Protein AF-A0A0R3UMV5-F1 (afdb_monomer_lite)

pLDDT: mean 70.83, std 21.31, range [20.39, 96.12]

Secondary structure (DSSP, 8-state):
-----PPPPHHHHHHHHHHS---HHHHHHHHHTT-S----TT-----HHHHHHHHHHHHHHHHHHHHHHHHT-S-HHHHHHHHHHHHTT-GGG--HHHHHHHHHHHHHHHHHGGGS-HHHHHHHHHHHHHHT--S---TTGGG-SS-----PPPSS--TTTGGG-HHHHHHHHHHHHHHHHHTTT-HHHHHHHHHHHHHHHTTS----S--TTS--SS-HHHHHHHHHHHHHHHH--PPPPPPP------------------------------PPPPHHHHHHHHHHHHHHHHHHHHHHHHHHHHHH-HHHHHHHHHHHS-----S--S-S--STTTTPPPHHHHHHH---HHHHHHHHHHHHHHHTT-HHHHTT----TT----S---HHHHHHHHHHHHHHHHHHHHHH---HHHHHHHHHHHHHHHHH--GGGS-TTHHHHHHHHHHHHHT---S-HHHHHHHHHHHHHHHHHHHTSTT-HHHHHHHH----GGGTTSTTSGGGSSS--SSTHHHHHHHHHHHH-HHHHHHHSSTTS--S-S-------PPPPPHHHHHHHHHHHHHHHHHHHHHHGGGHHHHHHHHHHHH-TT-GGGGGGHHHHHHHHHHHHHHHHHHHHHHHHTTSPP----------------HHHHHHHHHHHHHHHHHHHHHHHHHHHHH--

Organism: Mesocestoides corti (NCBI:txid53468)

Foldseek 3Di:
DDDDPDQDALLNCLVVLVPDPDDLVNLVVCLVVVNAHADDPPCPDDDPVSLLSSLVSLLVVLVVLLVCVVVVVDDLLSSLQSLLSNLARCLASDDLVSLLSSLVSLLVQLVVCLVHDLSNLLSSLSNLLSSLDFDDDDLVVLLDPDPPPPPDPTPHDPSQCPPNPLVSLVSSLVSLLSSLVSCQLPLSSLLSSLSSLCSSQPVDPQQDDDDDPDDHSADLVSLQSLLLSLLLLLQPDDDPPDDPPDDDDDDDDDDDDDDDDDDDDDDDDDDDDDDDPDPVVVVSVVSVVSSVSSNSSSLSSLLSQLVNDLVSLVSCVCSQVPDPDDPPDPPDPDDSSPDRDHLLVCLQPDPDPSSNLSSLVSLLSSLLSCLVVQVLAADDPPDDDDPDDDPNPVSLVVLLVVLVSLLVSLLPDDDLSSNLSSLSSNLSSLLSHPLVRHDPDSCVVNVVSLLCLLPDDDPDQVSSLSSNLSSLSSLLSNLLDADRVNVVCQFAPAPDPVVPPDPSCVVVPVFDDNTNVCVLLVVLLCLQDVVLVCVPTVPPDPPPDDPPPDDPPDDRRDVSNNLSSLSSLLSCLQHPVVSCVVVLVSLLVSLLVLLPPPDPVSVVNPVSSVSSLVSNLVSLVVVLVVLVVVVDDDPDDDDDDDDDDPPPDDPVSVVVNVVSVVSNVVSVVSVVVRVVVVVVD

Structure (mmCIF, N/CA/C/O backbone):
data_AF-A0A0R3UMV5-F1
#
_entry.id   AF-A0A0R3UMV5-F1
#
loop_
_atom_site.group_PDB
_atom_site.id
_atom_site.type_symbol
_atom_site.label_atom_id
_atom_site.label_alt_id
_atom_site.label_comp_id
_atom_site.label_asym_id
_atom_site.label_entity_id
_atom_site.label_seq_id
_atom_site.pdbx_PDB_ins_code
_atom_site.Cartn_x
_atom_site.Cartn_y
_atom_site.Cartn_z
_atom_site.occupancy
_atom_site.B_iso_or_equiv
_atom_site.auth_seq_id
_atom_site.auth_comp_id
_atom_site.auth_asym_id
_atom_site.auth_atom_id
_atom_site.pdbx_PDB_model_num
ATOM 1 N N . MET A 1 1 ? 49.977 22.200 -27.982 1.00 37.84 1 MET A N 1
ATOM 2 C CA . MET A 1 1 ? 48.704 22.944 -27.896 1.00 37.84 1 MET A CA 1
ATOM 3 C C . MET A 1 1 ? 47.866 22.293 -26.811 1.00 37.84 1 MET A C 1
ATOM 5 O O . MET A 1 1 ? 47.210 21.290 -27.061 1.00 37.84 1 MET A O 1
ATOM 9 N N . CYS A 1 2 ? 48.023 22.782 -25.583 1.00 27.34 2 CYS A N 1
ATOM 10 C CA . CYS A 1 2 ? 47.301 22.302 -24.413 1.00 27.34 2 CYS A CA 1
ATOM 11 C C . CYS A 1 2 ? 45.953 23.023 -24.283 1.00 27.34 2 CYS A C 1
ATOM 13 O O . CYS A 1 2 ? 45.863 24.213 -24.554 1.00 27.34 2 CYS A O 1
ATOM 15 N N . GLU A 1 3 ? 44.964 22.255 -23.824 1.00 36.00 3 GLU A N 1
ATOM 16 C CA . GLU A 1 3 ? 43.910 22.666 -22.891 1.00 36.00 3 GLU A CA 1
ATOM 17 C C . GLU A 1 3 ? 42.932 23.779 -23.303 1.00 36.00 3 GLU A C 1
ATOM 19 O O . GLU A 1 3 ? 43.131 24.959 -23.051 1.00 36.00 3 GLU A O 1
ATOM 24 N N . ASN A 1 4 ? 41.750 23.344 -23.753 1.00 30.48 4 ASN A N 1
ATOM 25 C CA . ASN A 1 4 ? 40.507 23.793 -23.128 1.00 30.48 4 ASN A CA 1
ATOM 26 C C . ASN A 1 4 ? 39.464 22.663 -23.170 1.00 30.48 4 ASN A C 1
ATOM 28 O O . ASN A 1 4 ? 38.947 22.296 -24.222 1.00 30.48 4 ASN A O 1
ATOM 32 N N . LYS A 1 5 ? 39.180 22.073 -22.001 1.00 40.62 5 LYS A N 1
ATOM 33 C CA . LYS A 1 5 ? 38.109 21.087 -21.767 1.00 40.62 5 LYS A CA 1
ATOM 34 C C . LYS A 1 5 ? 36.741 21.790 -21.754 1.00 40.62 5 LYS A C 1
ATOM 36 O O . LYS A 1 5 ? 36.059 21.792 -20.733 1.00 40.62 5 LYS A O 1
ATOM 41 N N . ALA A 1 6 ? 36.343 22.414 -22.858 1.00 45.66 6 ALA A N 1
ATOM 42 C CA . ALA A 1 6 ? 34.967 22.876 -23.020 1.00 45.66 6 ALA A CA 1
ATOM 43 C C . ALA A 1 6 ? 34.110 21.695 -23.503 1.00 45.66 6 ALA A C 1
ATOM 45 O O . ALA A 1 6 ? 34.460 21.030 -24.478 1.00 45.66 6 ALA A O 1
ATOM 46 N N . ALA A 1 7 ? 33.023 21.385 -22.794 1.00 57.66 7 ALA A N 1
ATOM 47 C CA . ALA A 1 7 ? 32.049 20.402 -23.262 1.00 57.66 7 ALA A CA 1
ATOM 48 C C . ALA A 1 7 ? 31.433 20.898 -24.581 1.00 57.66 7 ALA A C 1
ATOM 50 O O . ALA A 1 7 ? 31.027 22.055 -24.661 1.00 57.66 7 ALA A O 1
ATOM 51 N N . LEU A 1 8 ? 31.384 20.041 -25.606 1.00 67.31 8 LEU A N 1
ATOM 52 C CA . LEU A 1 8 ? 30.794 20.368 -26.906 1.00 67.31 8 LEU A CA 1
ATOM 53 C C . LEU A 1 8 ? 29.309 20.734 -26.700 1.00 67.31 8 LEU A C 1
ATOM 55 O O . LEU A 1 8 ? 28.564 19.953 -26.105 1.00 67.31 8 LEU A O 1
ATOM 59 N N . THR A 1 9 ? 28.872 21.916 -27.140 1.00 74.44 9 THR A N 1
ATOM 60 C CA . THR A 1 9 ? 27.465 22.349 -27.039 1.00 74.44 9 THR A CA 1
ATOM 61 C C . THR A 1 9 ? 26.761 22.173 -28.383 1.00 74.44 9 THR A C 1
ATOM 63 O O . THR A 1 9 ? 27.400 22.235 -29.433 1.00 74.44 9 THR A O 1
ATOM 66 N N . TRP A 1 10 ? 25.443 21.954 -28.373 1.00 79.19 10 TRP A N 1
ATOM 67 C CA . TRP A 1 10 ? 24.667 21.699 -29.595 1.00 79.19 10 TRP A CA 1
ATOM 68 C C . TRP A 1 10 ? 24.828 22.752 -30.701 1.00 79.19 10 TRP A C 1
ATOM 70 O O . TRP A 1 10 ? 25.131 22.339 -31.819 1.00 79.19 10 TRP A O 1
ATOM 80 N N . PRO A 1 11 ? 24.768 24.072 -30.430 1.00 75.94 11 PRO A N 1
ATOM 81 C CA . PRO A 1 11 ? 24.980 25.079 -31.474 1.00 75.94 11 PRO A CA 1
ATOM 82 C C . PRO A 1 11 ? 26.349 24.948 -32.165 1.00 75.94 11 PRO A C 1
ATOM 84 O O . PRO A 1 11 ? 26.446 25.012 -33.384 1.00 75.94 11 PRO A O 1
ATOM 87 N N . SER A 1 12 ? 27.411 24.651 -31.405 1.00 73.88 12 SER A N 1
ATOM 88 C CA . SER A 1 12 ? 28.761 24.435 -31.956 1.00 73.88 12 SER A CA 1
ATOM 89 C C . SER A 1 12 ? 28.935 23.100 -32.692 1.00 73.88 12 SER A C 1
ATOM 91 O O . SER A 1 12 ? 29.873 22.935 -33.469 1.00 73.88 12 SER A O 1
ATOM 93 N N . ALA A 1 13 ? 28.047 22.138 -32.439 1.00 76.88 13 ALA A N 1
ATOM 94 C CA . ALA A 1 13 ? 28.103 20.803 -33.014 1.00 76.88 13 ALA A CA 1
ATOM 95 C C . ALA A 1 13 ? 27.256 20.666 -34.290 1.00 76.88 13 ALA A C 1
ATOM 97 O O . ALA A 1 13 ? 27.547 19.797 -35.111 1.00 76.88 13 ALA A O 1
ATOM 98 N N . CYS A 1 14 ? 26.248 21.528 -34.484 1.00 78.81 14 CYS A N 1
ATOM 99 C CA . CYS A 1 14 ? 25.361 21.507 -35.653 1.00 78.81 14 CYS A CA 1
ATOM 100 C C . CYS A 1 14 ? 26.114 21.492 -36.996 1.00 78.81 14 CYS A C 1
ATOM 102 O O . CYS A 1 14 ? 25.817 20.615 -37.806 1.00 78.81 14 CYS A O 1
ATOM 104 N N . PRO A 1 15 ? 27.149 22.329 -37.228 1.00 75.94 15 PRO A N 1
ATOM 105 C CA . PRO A 1 15 ? 27.876 22.325 -38.499 1.00 75.94 15 PRO A CA 1
ATOM 106 C C . PRO A 1 15 ? 28.610 21.006 -38.770 1.00 75.94 15 PRO A C 1
ATOM 108 O O . PRO A 1 15 ? 28.714 20.580 -39.916 1.00 75.94 15 PRO A O 1
ATOM 111 N N . ILE A 1 16 ? 29.098 20.337 -37.719 1.00 75.88 16 ILE A N 1
ATOM 112 C CA . ILE A 1 16 ? 29.833 19.066 -37.817 1.00 75.88 16 ILE A CA 1
ATOM 113 C C . ILE A 1 16 ? 28.884 17.948 -38.255 1.00 75.88 16 ILE A C 1
ATOM 115 O O . ILE A 1 16 ? 29.213 17.154 -39.133 1.00 75.88 16 ILE A O 1
ATOM 119 N N . PHE A 1 17 ? 27.688 17.903 -37.671 1.00 77.56 17 PHE A N 1
ATOM 120 C CA . PHE A 1 17 ? 26.692 16.881 -37.988 1.00 77.56 17 PHE A CA 1
ATOM 121 C C . PHE A 1 17 ? 25.903 17.176 -39.272 1.00 77.56 17 PHE A C 1
ATOM 123 O O . PHE A 1 17 ? 25.400 16.245 -39.887 1.00 77.56 17 PHE A O 1
ATOM 130 N N . ALA A 1 18 ? 25.815 18.439 -39.701 1.00 74.25 18 ALA A N 1
ATOM 131 C CA . ALA A 1 18 ? 25.120 18.825 -40.930 1.00 74.25 18 ALA A CA 1
ATOM 132 C C . ALA A 1 18 ? 25.964 18.648 -42.208 1.00 74.25 18 ALA A C 1
ATOM 134 O O . ALA A 1 18 ? 25.403 18.468 -43.284 1.00 74.25 18 ALA A O 1
ATOM 135 N N . SER A 1 19 ? 27.298 18.722 -42.111 1.00 63.88 19 SER A N 1
ATOM 136 C CA . SER A 1 19 ? 28.205 18.725 -43.277 1.00 63.88 19 SER A CA 1
ATOM 137 C C . SER A 1 19 ? 28.881 17.384 -43.576 1.00 63.88 19 SER A C 1
ATOM 139 O O . SER A 1 19 ? 29.466 17.229 -44.648 1.00 63.88 19 SER A O 1
ATOM 141 N N . THR A 1 20 ? 28.804 16.416 -42.661 1.00 60.91 20 THR A N 1
ATOM 142 C CA . THR A 1 20 ? 29.544 15.151 -42.758 1.00 60.91 20 THR A CA 1
ATOM 143 C C . THR A 1 20 ? 28.578 13.972 -42.812 1.00 60.91 20 THR A C 1
ATOM 145 O O . THR A 1 20 ? 27.710 13.863 -41.947 1.00 60.91 20 THR A O 1
ATOM 148 N N . GLU A 1 21 ? 28.755 13.047 -43.764 1.00 66.50 21 GLU A N 1
ATOM 149 C CA . GLU A 1 21 ? 28.151 11.713 -43.657 1.00 66.50 21 GLU A CA 1
ATOM 150 C C . GLU A 1 21 ? 28.743 11.030 -42.423 1.00 66.50 21 GLU A C 1
ATOM 152 O O . GLU A 1 21 ? 29.887 10.570 -42.420 1.00 66.50 21 GLU A O 1
ATOM 157 N N . LEU A 1 22 ? 27.995 11.046 -41.321 1.00 76.12 22 LEU A N 1
ATOM 158 C CA . LEU A 1 22 ? 28.458 10.444 -40.083 1.00 76.12 22 LEU A CA 1
ATOM 159 C C . LEU A 1 22 ? 28.642 8.939 -40.309 1.00 76.12 22 LEU A C 1
ATOM 161 O O . LEU A 1 22 ? 27.747 8.292 -40.839 1.00 76.12 22 LEU A O 1
ATOM 165 N N . THR A 1 23 ? 29.775 8.366 -39.914 1.00 82.88 23 THR A N 1
ATOM 166 C CA . THR A 1 23 ? 29.959 6.909 -39.919 1.00 82.88 23 THR A CA 1
ATOM 167 C C . THR A 1 23 ? 29.707 6.337 -38.527 1.00 82.88 23 THR A C 1
ATOM 169 O O . THR A 1 23 ? 29.853 7.024 -37.509 1.00 82.88 23 THR A O 1
ATOM 172 N N . VAL A 1 24 ? 29.360 5.050 -38.464 1.00 82.75 24 VAL A N 1
ATOM 173 C CA . VAL A 1 24 ? 29.157 4.318 -37.202 1.00 82.75 24 VAL A CA 1
ATOM 174 C C . VAL A 1 24 ? 30.404 4.400 -36.311 1.00 82.75 24 VAL A C 1
ATOM 176 O O . VAL A 1 24 ? 30.300 4.610 -35.100 1.00 82.75 24 VAL A O 1
ATOM 179 N N . GLU A 1 25 ? 31.592 4.280 -36.907 1.00 82.62 25 GLU A N 1
ATOM 180 C CA . GLU A 1 25 ? 32.881 4.352 -36.210 1.00 82.62 25 GLU A CA 1
ATOM 181 C C . GLU A 1 25 ? 33.135 5.743 -35.617 1.00 82.62 25 GLU A C 1
ATOM 183 O O . GLU A 1 25 ? 33.502 5.853 -34.446 1.00 82.62 25 GLU A O 1
ATOM 188 N N . ALA A 1 26 ? 32.859 6.806 -36.382 1.00 81.50 26 ALA A N 1
ATOM 189 C CA . ALA A 1 26 ? 33.020 8.183 -35.921 1.00 81.50 26 ALA A CA 1
ATOM 190 C C . ALA A 1 26 ? 32.090 8.504 -34.739 1.00 81.50 26 ALA A C 1
ATOM 192 O O . ALA A 1 26 ? 32.519 9.102 -33.749 1.00 81.50 26 ALA A O 1
ATOM 193 N N . LEU A 1 27 ? 30.827 8.065 -34.796 1.00 83.19 27 LEU A N 1
ATOM 194 C CA . LEU A 1 27 ? 29.886 8.255 -33.690 1.00 83.19 27 LEU A CA 1
ATOM 195 C C . LEU A 1 27 ? 30.293 7.449 -32.448 1.00 83.19 27 LEU A C 1
ATOM 197 O O . LEU A 1 27 ? 30.212 7.948 -31.322 1.00 83.19 27 LEU A O 1
ATOM 201 N N . THR A 1 28 ? 30.764 6.217 -32.645 1.00 83.88 28 THR A N 1
ATOM 202 C CA . THR A 1 28 ? 31.240 5.359 -31.553 1.00 83.88 28 THR A CA 1
ATOM 203 C C . THR A 1 28 ? 32.438 5.990 -30.840 1.00 83.88 28 THR A C 1
ATOM 205 O O . THR A 1 28 ? 32.458 6.048 -29.609 1.00 83.88 28 THR A O 1
ATOM 208 N N . ASP A 1 29 ? 33.399 6.532 -31.591 1.00 82.75 29 ASP A N 1
ATOM 209 C CA . ASP A 1 29 ? 34.575 7.221 -31.049 1.00 82.75 29 ASP A CA 1
ATOM 210 C C . ASP A 1 29 ? 34.193 8.483 -30.249 1.00 82.75 29 ASP A C 1
ATOM 212 O O . ASP A 1 29 ? 34.701 8.711 -29.144 1.00 82.75 29 ASP A O 1
ATOM 216 N N . LEU A 1 30 ? 33.225 9.269 -30.740 1.00 79.88 30 LEU A N 1
ATOM 217 C CA . LEU A 1 30 ? 32.701 10.446 -30.031 1.00 79.88 30 LEU A CA 1
ATOM 218 C C . LEU A 1 30 ? 32.060 10.089 -28.682 1.00 79.88 30 LEU A C 1
ATOM 220 O O . LEU A 1 30 ? 32.274 10.788 -27.681 1.00 79.88 30 LEU A O 1
ATOM 224 N N . LEU A 1 31 ? 31.296 8.995 -28.641 1.00 80.56 31 LEU A N 1
ATOM 225 C CA . LEU A 1 31 ? 30.647 8.507 -27.425 1.00 80.56 31 LEU A CA 1
ATOM 226 C C . LEU A 1 31 ? 31.659 7.927 -26.428 1.00 80.56 31 LEU A C 1
ATOM 228 O O . LEU A 1 31 ? 31.593 8.242 -25.237 1.00 80.56 31 LEU A O 1
ATOM 232 N N . GLN A 1 32 ? 32.640 7.151 -26.899 1.00 78.69 32 GLN A N 1
ATOM 233 C CA . GLN A 1 32 ? 33.697 6.584 -26.053 1.00 78.69 32 GLN A CA 1
ATOM 234 C C . GLN A 1 32 ? 34.581 7.669 -25.427 1.00 78.69 32 GLN A C 1
ATOM 236 O O . GLN A 1 32 ? 34.922 7.592 -24.245 1.00 78.69 32 GLN A O 1
ATOM 241 N N . LYS A 1 33 ? 34.883 8.737 -26.175 1.00 74.88 33 LYS A N 1
ATOM 242 C CA . LYS A 1 33 ? 35.656 9.888 -25.682 1.00 74.88 33 LYS A CA 1
ATOM 243 C C . LYS A 1 33 ? 34.850 10.828 -24.768 1.00 74.88 33 LYS A C 1
ATOM 245 O O . LYS A 1 33 ? 35.406 11.827 -24.313 1.00 74.88 33 LYS A O 1
ATOM 250 N N . ARG A 1 34 ? 33.567 10.529 -24.484 1.00 63.03 34 ARG A N 1
ATOM 251 C CA . ARG A 1 34 ? 32.605 11.386 -23.750 1.00 63.03 34 ARG A CA 1
ATOM 252 C C . ARG A 1 34 ? 32.528 12.818 -24.297 1.00 63.03 34 ARG A C 1
ATOM 254 O O . ARG A 1 34 ? 32.363 13.769 -23.536 1.00 63.03 34 ARG A O 1
ATOM 261 N N . ARG A 1 35 ? 32.676 12.973 -25.615 1.00 64.31 35 ARG A N 1
ATOM 262 C CA . ARG A 1 35 ? 32.655 14.273 -26.307 1.00 64.31 35 ARG A CA 1
ATOM 263 C C . ARG A 1 35 ? 31.312 14.588 -26.957 1.00 64.31 35 ARG A C 1
ATOM 265 O O . ARG A 1 35 ? 31.190 15.625 -27.600 1.00 64.31 35 ARG A O 1
ATOM 272 N N . PHE A 1 36 ? 30.325 13.707 -26.809 1.00 75.81 36 PHE A N 1
ATOM 273 C CA . PHE A 1 36 ? 29.014 13.919 -27.405 1.00 75.81 36 PHE A CA 1
ATOM 274 C C . PHE A 1 36 ? 28.315 15.140 -26.781 1.00 75.81 36 PHE A C 1
ATOM 276 O O . PHE A 1 36 ? 28.361 15.286 -25.552 1.00 75.81 36 PHE A O 1
ATOM 283 N N . PRO A 1 37 ? 27.692 16.021 -27.588 1.00 77.38 37 PRO A N 1
ATOM 284 C CA . PRO A 1 37 ? 27.054 17.215 -27.062 1.00 77.38 37 PRO A CA 1
ATOM 285 C C . PRO A 1 37 ? 25.921 16.873 -26.095 1.00 77.38 37 PRO A C 1
ATOM 287 O O . PRO A 1 37 ? 25.142 15.947 -26.327 1.00 77.38 37 PRO A O 1
ATOM 290 N N . THR A 1 38 ? 25.807 17.647 -25.015 1.00 75.25 38 THR A N 1
ATOM 291 C CA . THR A 1 38 ? 24.675 17.557 -24.081 1.00 75.25 38 THR A CA 1
ATOM 292 C C . THR A 1 38 ? 24.047 18.927 -23.888 1.00 75.25 38 THR A C 1
ATOM 294 O O . THR A 1 38 ? 24.753 19.931 -23.768 1.00 75.25 38 THR A O 1
ATOM 297 N N . LEU A 1 39 ? 22.716 18.989 -23.850 1.00 70.06 39 LEU A N 1
ATOM 298 C CA . LEU A 1 39 ? 22.014 20.228 -23.535 1.00 70.06 39 LEU A CA 1
ATOM 299 C C . LEU A 1 39 ? 22.033 20.432 -22.006 1.00 70.06 39 LEU A C 1
ATOM 301 O O . LEU A 1 39 ? 21.198 19.908 -21.268 1.00 70.06 39 LEU A O 1
ATOM 305 N N . GLY A 1 40 ? 23.050 21.131 -21.495 1.00 56.34 40 GLY A N 1
ATOM 306 C CA . GLY A 1 40 ? 23.183 21.417 -20.064 1.00 56.34 40 GLY A CA 1
ATOM 307 C C . GLY A 1 40 ? 22.047 22.306 -19.540 1.00 56.34 40 GLY A C 1
ATOM 308 O O . GLY A 1 40 ? 21.612 23.234 -20.211 1.00 56.34 40 GLY A O 1
ATOM 309 N N . SER A 1 41 ? 21.607 22.096 -18.295 1.00 44.78 41 SER A N 1
ATOM 310 C CA . SER A 1 41 ? 20.514 22.850 -17.644 1.00 44.78 41 SER A CA 1
ATOM 311 C C . SER A 1 41 ? 20.816 24.335 -17.353 1.00 44.78 41 SER A C 1
ATOM 313 O O . SER A 1 41 ? 20.163 24.931 -16.500 1.00 44.78 41 SER A O 1
ATOM 315 N N . ARG A 1 42 ? 21.847 24.912 -17.976 1.00 41.41 42 ARG A N 1
ATOM 316 C CA . ARG A 1 42 ? 22.340 26.282 -17.760 1.00 41.41 42 ARG A CA 1
ATOM 317 C C . ARG A 1 42 ? 22.455 27.108 -19.048 1.00 41.41 42 ARG A C 1
ATOM 319 O O . ARG A 1 42 ? 22.956 28.221 -18.979 1.00 41.41 42 ARG A O 1
ATOM 326 N N . SER A 1 43 ? 21.989 26.621 -20.200 1.00 44.22 43 SER A N 1
ATOM 327 C CA . SER A 1 43 ? 21.974 27.418 -21.435 1.00 44.22 43 SER A CA 1
ATOM 328 C C . SER A 1 43 ? 20.759 28.353 -21.467 1.00 44.22 43 SER A C 1
ATOM 330 O O . SER A 1 43 ? 19.792 28.113 -22.184 1.00 44.22 43 SER A O 1
ATOM 332 N N . THR A 1 44 ? 20.790 29.408 -20.656 1.00 40.50 44 THR A N 1
ATOM 333 C CA . THR A 1 44 ? 19.851 30.543 -20.716 1.00 40.50 44 THR A CA 1
ATOM 334 C C . THR A 1 44 ? 20.219 31.562 -21.806 1.00 40.50 44 THR A C 1
ATOM 336 O O . THR A 1 44 ? 19.698 32.669 -21.797 1.00 40.50 44 THR A O 1
ATOM 339 N N . GLU A 1 45 ? 21.104 31.207 -22.744 1.00 44.12 45 GLU A N 1
ATOM 340 C CA . GLU A 1 45 ? 21.694 32.130 -23.729 1.00 44.12 45 GLU A CA 1
ATOM 341 C C . GLU A 1 45 ? 21.687 31.583 -25.172 1.00 44.12 45 GLU A C 1
ATOM 343 O O . GLU A 1 45 ? 22.555 31.933 -25.962 1.00 44.12 45 GLU A O 1
ATOM 348 N N . ASN A 1 46 ? 20.735 30.719 -25.543 1.00 55.19 46 ASN A N 1
ATOM 349 C CA . ASN A 1 46 ? 20.586 30.304 -26.946 1.00 55.19 46 ASN A CA 1
ATOM 350 C C . ASN A 1 46 ? 19.384 31.019 -27.566 1.00 55.19 46 ASN A C 1
ATOM 352 O O . ASN A 1 46 ? 18.320 31.067 -26.945 1.00 55.19 46 ASN A O 1
ATOM 356 N N . SER A 1 47 ? 19.539 31.556 -28.779 1.00 61.94 47 SER A N 1
ATOM 357 C CA . SER A 1 47 ? 18.408 32.112 -29.522 1.00 61.94 47 SER A CA 1
ATOM 358 C C . SER A 1 47 ? 17.429 30.992 -29.909 1.00 61.94 47 SER A C 1
ATOM 360 O O . SER A 1 47 ? 17.835 29.842 -30.104 1.00 61.94 47 SER A O 1
ATOM 362 N N . ASP A 1 48 ? 16.132 31.298 -30.036 1.00 66.06 48 ASP A N 1
ATOM 363 C CA . ASP A 1 48 ? 15.125 30.311 -30.469 1.00 66.06 48 ASP A CA 1
ATOM 364 C C . ASP A 1 48 ? 15.475 29.687 -31.838 1.00 66.06 48 ASP A C 1
ATOM 366 O O . ASP A 1 48 ? 15.157 28.523 -32.097 1.00 66.06 48 ASP A O 1
ATOM 370 N N . ALA A 1 49 ? 16.192 30.436 -32.685 1.00 67.19 49 ALA A N 1
ATOM 371 C CA . ALA A 1 49 ? 16.706 29.970 -33.969 1.00 67.19 49 ALA A CA 1
ATOM 372 C C . ALA A 1 49 ? 17.766 28.864 -33.801 1.00 67.19 49 ALA A C 1
ATOM 374 O O . ALA A 1 49 ? 17.612 27.797 -34.397 1.00 67.19 49 ALA A O 1
ATOM 375 N N . ASP A 1 50 ? 18.756 29.047 -32.920 1.00 74.62 50 ASP A N 1
ATOM 376 C CA . ASP A 1 50 ? 19.814 28.050 -32.667 1.00 74.62 50 ASP A CA 1
ATOM 377 C C . ASP A 1 50 ? 19.246 26.740 -32.098 1.00 74.62 50 ASP A C 1
ATOM 379 O O . ASP A 1 50 ? 19.734 25.640 -32.381 1.00 74.62 50 ASP A O 1
ATOM 383 N N . LEU A 1 51 ? 18.189 26.839 -31.283 1.00 79.62 51 LEU A N 1
ATOM 384 C CA . LEU A 1 51 ? 17.490 25.672 -30.751 1.00 79.62 51 LEU A CA 1
ATOM 385 C C . LEU A 1 51 ? 16.717 24.931 -31.849 1.00 79.62 51 LEU A C 1
ATOM 387 O O . LEU A 1 51 ? 16.706 23.699 -31.853 1.00 79.62 51 LEU A O 1
ATOM 391 N N . SER A 1 52 ? 16.076 25.656 -32.769 1.00 80.56 52 SER A N 1
ATOM 392 C CA . SER A 1 52 ? 15.358 25.057 -33.900 1.00 80.56 52 SER A CA 1
ATOM 393 C C . SER A 1 52 ? 16.301 24.335 -34.869 1.00 80.56 52 SER A C 1
ATOM 395 O O . SER A 1 52 ? 16.028 23.200 -35.261 1.00 80.56 52 SER A O 1
ATOM 397 N N . GLU A 1 53 ? 17.462 24.925 -35.162 1.00 82.94 53 GLU A N 1
ATOM 398 C CA . GLU A 1 53 ? 18.502 24.301 -35.982 1.00 82.94 53 GLU A CA 1
ATOM 399 C C . GLU A 1 53 ? 19.054 23.041 -35.301 1.00 82.94 53 GLU A C 1
ATOM 401 O O . GLU A 1 53 ? 19.125 21.974 -35.915 1.00 82.94 53 GLU A O 1
ATOM 406 N N . SER A 1 54 ? 19.321 23.121 -33.992 1.00 85.06 54 SER A N 1
ATOM 407 C CA . SER A 1 54 ? 19.764 21.973 -33.192 1.00 85.06 54 SER A CA 1
ATOM 408 C C . SER A 1 54 ? 18.762 20.812 -33.216 1.00 85.06 54 SER A C 1
ATOM 410 O O . SER A 1 54 ? 19.173 19.655 -33.298 1.00 85.06 54 SER A O 1
ATOM 412 N N . LYS A 1 55 ? 17.451 21.092 -33.171 1.00 86.25 55 LYS A N 1
ATOM 413 C CA . LYS A 1 55 ? 16.392 20.068 -33.278 1.00 86.25 55 LYS A CA 1
ATOM 414 C C . LYS A 1 55 ? 16.350 19.407 -34.656 1.00 86.25 55 LYS A C 1
ATOM 416 O O . LYS A 1 55 ? 16.202 18.188 -34.736 1.00 86.25 55 LYS A O 1
ATOM 421 N N . CYS A 1 56 ? 16.514 20.187 -35.724 1.00 86.31 56 CYS A N 1
ATOM 422 C CA . CYS A 1 56 ? 16.529 19.677 -37.096 1.00 86.31 56 CYS A CA 1
ATOM 423 C C . CYS A 1 56 ? 17.717 18.728 -37.325 1.00 86.31 56 CYS A C 1
ATOM 425 O O . CYS A 1 56 ? 17.538 17.581 -37.742 1.00 86.31 56 CYS A O 1
ATOM 427 N N . VAL A 1 57 ? 18.926 19.163 -36.952 1.00 86.38 57 VAL A N 1
ATOM 428 C CA . VAL A 1 57 ? 20.145 18.346 -37.068 1.00 86.38 57 VAL A CA 1
ATOM 429 C C . VAL A 1 57 ? 20.046 17.083 -36.209 1.00 86.38 57 VAL A C 1
ATOM 431 O O . VAL A 1 57 ? 20.396 15.992 -36.662 1.00 86.38 57 VAL A O 1
ATOM 434 N N . PHE A 1 58 ? 19.508 17.195 -34.991 1.00 87.88 58 PHE A N 1
ATOM 435 C CA . PHE A 1 58 ? 19.281 16.038 -34.127 1.00 87.88 58 PHE A CA 1
ATOM 436 C C . PHE A 1 58 ? 18.284 15.042 -34.738 1.00 87.88 58 PHE A C 1
ATOM 438 O O . PHE A 1 58 ? 18.535 13.840 -34.721 1.00 87.88 58 PHE A O 1
ATOM 445 N N . SER A 1 59 ? 17.192 15.514 -35.338 1.00 88.75 59 SER A N 1
ATOM 446 C CA . SER A 1 59 ? 16.196 14.650 -35.989 1.00 88.75 59 SER A CA 1
ATOM 447 C C . SER A 1 59 ? 16.758 13.929 -37.221 1.00 88.75 59 SER A C 1
ATOM 449 O O . SER A 1 59 ? 16.456 12.751 -37.439 1.00 88.75 59 SER A O 1
ATOM 451 N N . SER A 1 60 ? 17.645 14.586 -37.979 1.00 88.69 60 SER A N 1
ATOM 452 C CA . SER A 1 60 ? 18.405 13.952 -39.066 1.00 88.69 60 SER A CA 1
ATOM 453 C C . SER A 1 60 ? 19.314 12.832 -38.540 1.00 88.69 60 SER A C 1
ATOM 455 O O . SER A 1 60 ? 19.269 11.706 -39.039 1.00 88.69 60 SER A O 1
ATOM 457 N N . LEU A 1 61 ? 20.044 13.086 -37.446 1.00 88.88 61 LEU A N 1
ATOM 458 C CA . LEU A 1 61 ? 20.884 12.083 -36.781 1.00 88.88 61 LEU A CA 1
ATOM 459 C C . LEU A 1 61 ? 20.073 10.864 -36.305 1.00 88.88 61 LEU A C 1
ATOM 461 O O . LEU A 1 61 ? 20.502 9.725 -36.488 1.00 88.88 61 LEU A O 1
ATOM 465 N N . ILE A 1 62 ? 18.894 11.078 -35.711 1.00 90.62 62 ILE A N 1
ATOM 466 C CA . ILE A 1 62 ? 18.004 9.987 -35.279 1.00 90.62 62 ILE A CA 1
ATOM 467 C C . ILE A 1 62 ? 17.504 9.160 -36.473 1.00 90.62 62 ILE A C 1
ATOM 469 O O . ILE A 1 62 ? 17.438 7.927 -36.395 1.00 90.62 62 ILE A O 1
ATOM 473 N N . SER A 1 63 ? 17.186 9.817 -37.588 1.00 88.88 63 SER A N 1
ATOM 474 C CA . SER A 1 63 ? 16.762 9.145 -38.820 1.00 88.88 63 SER A CA 1
ATOM 475 C C . SER A 1 63 ? 17.890 8.288 -39.400 1.00 88.88 63 SER A C 1
ATOM 477 O O . SER A 1 63 ? 17.666 7.129 -39.748 1.00 88.88 63 SER A O 1
ATOM 479 N N . GLN A 1 64 ? 19.122 8.807 -39.407 1.00 88.69 64 GLN A N 1
ATOM 480 C CA . GLN A 1 64 ? 20.310 8.081 -39.855 1.00 88.69 64 GLN A CA 1
ATOM 481 C C . GLN A 1 64 ? 20.616 6.863 -38.964 1.00 88.69 64 GLN A C 1
ATOM 483 O O . GLN A 1 64 ? 20.831 5.766 -39.477 1.00 88.69 64 GLN A O 1
ATOM 488 N N . LEU A 1 65 ? 20.539 7.016 -37.635 1.00 88.44 65 LEU A N 1
ATOM 489 C CA . LEU A 1 65 ? 20.679 5.908 -36.677 1.00 88.44 65 LEU A CA 1
ATOM 490 C C . LEU A 1 65 ? 19.666 4.789 -36.930 1.00 88.44 65 LEU A C 1
ATOM 492 O O . LEU A 1 65 ? 20.010 3.609 -36.880 1.00 88.44 65 LEU A O 1
ATOM 496 N N . THR A 1 66 ? 18.413 5.160 -37.198 1.00 88.06 66 THR A N 1
ATOM 497 C CA . THR A 1 66 ? 17.341 4.199 -37.484 1.00 88.06 66 THR A CA 1
ATOM 498 C C . THR A 1 66 ? 17.564 3.519 -38.838 1.00 88.06 66 THR A C 1
ATOM 500 O O . THR A 1 66 ? 17.356 2.314 -38.957 1.00 88.06 66 THR A O 1
ATOM 503 N N . SER A 1 67 ? 18.061 4.254 -39.839 1.00 89.88 67 SER A N 1
ATOM 504 C CA . SER A 1 67 ? 18.418 3.707 -41.153 1.00 89.88 67 SER A CA 1
ATOM 505 C C . SER A 1 67 ? 19.513 2.643 -41.060 1.00 89.88 67 SER A C 1
ATOM 507 O O . SER A 1 67 ? 19.378 1.592 -41.680 1.00 89.88 67 SER A O 1
ATOM 509 N N . TRP A 1 68 ? 20.562 2.860 -40.260 1.00 88.56 68 TRP A N 1
ATOM 510 C CA . TRP A 1 68 ? 21.634 1.868 -40.084 1.00 88.56 68 TRP A CA 1
ATOM 511 C C . TRP A 1 68 ? 21.139 0.541 -39.511 1.00 88.56 68 TRP A C 1
ATOM 513 O O . TRP A 1 68 ? 21.657 -0.517 -39.866 1.00 88.56 68 TRP A O 1
ATOM 523 N N . LEU A 1 69 ? 20.121 0.578 -38.646 1.00 89.50 69 LEU A N 1
ATOM 524 C CA . LEU A 1 69 ? 19.487 -0.636 -38.141 1.00 89.50 69 LEU A CA 1
ATOM 525 C C . LEU A 1 69 ? 18.710 -1.367 -39.248 1.00 89.50 69 LEU A C 1
ATOM 527 O O . LEU A 1 69 ? 18.799 -2.587 -39.342 1.00 89.50 69 LEU A O 1
ATOM 531 N N . VAL A 1 70 ? 17.962 -0.634 -40.081 1.00 87.25 70 VAL A N 1
ATOM 532 C CA . VAL A 1 70 ? 17.135 -1.212 -41.159 1.00 87.25 70 VAL A CA 1
ATOM 533 C C . VAL A 1 70 ? 17.993 -1.815 -42.273 1.00 87.25 70 VAL A C 1
ATOM 535 O O . VAL A 1 70 ? 17.664 -2.882 -42.784 1.00 87.25 70 VAL A O 1
ATOM 538 N N . VAL A 1 71 ? 19.093 -1.150 -42.635 1.00 86.44 71 VAL A N 1
ATOM 539 C CA . VAL A 1 71 ? 20.039 -1.623 -43.661 1.00 86.44 71 VAL A CA 1
ATOM 540 C C . VAL A 1 71 ? 20.886 -2.798 -43.148 1.00 86.44 71 VAL A C 1
ATOM 542 O O . VAL A 1 71 ? 21.358 -3.610 -43.940 1.00 86.44 71 VAL A O 1
ATOM 545 N N . GLY A 1 72 ? 21.015 -2.950 -41.825 1.00 82.88 72 GLY A N 1
ATOM 546 C CA . GLY A 1 72 ? 21.803 -4.012 -41.194 1.00 82.88 72 GLY A CA 1
ATOM 547 C C . GLY A 1 72 ? 23.283 -3.663 -41.005 1.00 82.88 72 GLY A C 1
ATOM 548 O O . GLY A 1 72 ? 24.077 -4.544 -40.682 1.00 82.88 72 GLY A O 1
ATOM 549 N N . ASP A 1 73 ? 23.651 -2.388 -41.155 1.00 82.00 73 ASP A N 1
ATOM 550 C CA . ASP A 1 73 ? 25.025 -1.890 -40.994 1.00 82.00 73 ASP A CA 1
ATOM 551 C C . ASP A 1 73 ? 25.520 -1.978 -39.540 1.00 82.00 73 ASP A C 1
ATOM 553 O O . ASP A 1 73 ? 26.721 -1.964 -39.266 1.00 82.00 73 ASP A O 1
ATOM 557 N N . VAL A 1 74 ? 24.591 -2.049 -38.581 1.00 87.69 74 VAL A N 1
ATOM 558 C CA . VAL A 1 74 ? 24.875 -2.013 -37.144 1.00 87.69 74 VAL A CA 1
ATOM 559 C C . VAL A 1 74 ? 24.199 -3.184 -36.440 1.00 87.69 74 VAL A C 1
ATOM 561 O O . VAL A 1 74 ? 23.014 -3.450 -36.631 1.00 87.69 74 VAL A O 1
ATOM 564 N N . SER A 1 75 ? 24.939 -3.865 -35.558 1.00 90.50 75 SER A N 1
ATOM 565 C CA . SER A 1 75 ? 24.354 -4.923 -34.731 1.00 90.50 75 SER A CA 1
ATOM 566 C C . SER A 1 75 ? 23.316 -4.350 -33.751 1.00 90.50 75 SER A C 1
ATOM 568 O O . SER A 1 75 ? 23.518 -3.254 -33.221 1.00 90.50 75 SER A O 1
ATOM 570 N N . PRO A 1 76 ? 22.245 -5.090 -33.407 1.00 89.81 76 PRO A N 1
ATOM 571 C CA . PRO A 1 76 ? 21.209 -4.591 -32.497 1.00 89.81 76 PRO A CA 1
ATOM 572 C C . PRO A 1 76 ? 21.749 -4.127 -31.130 1.00 89.81 76 PRO A C 1
ATOM 574 O O . PRO A 1 76 ? 21.270 -3.149 -30.559 1.00 89.81 76 PRO A O 1
ATOM 577 N N . VAL A 1 77 ? 22.808 -4.777 -30.627 1.00 90.38 77 VAL A N 1
ATOM 578 C CA . VAL A 1 77 ? 23.487 -4.386 -29.378 1.00 90.38 77 VAL A CA 1
ATOM 579 C C . VAL A 1 77 ? 24.177 -3.030 -29.525 1.00 90.38 77 VAL A C 1
ATOM 581 O O . VAL A 1 77 ? 24.036 -2.170 -28.653 1.00 90.38 77 VAL A O 1
ATOM 584 N N . LEU A 1 78 ? 24.932 -2.835 -30.612 1.00 90.56 78 LEU A N 1
ATOM 585 C CA . LEU A 1 78 ? 25.634 -1.580 -30.870 1.00 90.56 78 LEU A CA 1
ATOM 586 C C . LEU A 1 78 ? 24.632 -0.447 -31.106 1.00 90.56 78 LEU A C 1
ATOM 588 O O . LEU A 1 78 ? 24.794 0.616 -30.515 1.00 90.56 78 LEU A O 1
ATOM 592 N N . PHE A 1 79 ? 23.558 -0.700 -31.857 1.00 92.88 79 PHE A N 1
ATOM 593 C CA . PHE A 1 79 ? 22.467 0.253 -32.055 1.00 92.88 79 PHE A CA 1
ATOM 594 C C . PHE A 1 79 ? 21.908 0.749 -30.715 1.00 92.88 79 PHE A C 1
ATOM 596 O O . PHE A 1 79 ? 21.921 1.951 -30.455 1.00 92.88 79 PHE A O 1
ATOM 603 N N . CYS A 1 80 ? 21.512 -0.151 -29.809 1.00 91.38 80 CYS A N 1
ATOM 604 C CA . CYS A 1 80 ? 20.987 0.250 -28.502 1.00 91.38 80 CYS A CA 1
ATOM 605 C C . CYS A 1 80 ? 22.003 1.042 -27.657 1.00 91.38 80 CYS A C 1
ATOM 607 O O . CYS A 1 80 ? 21.614 1.996 -26.983 1.00 91.38 80 CYS A O 1
ATOM 609 N N . ARG A 1 81 ? 23.302 0.706 -27.711 1.00 90.62 81 ARG A N 1
ATOM 610 C CA . ARG A 1 81 ? 24.361 1.465 -27.010 1.00 90.62 81 ARG A CA 1
ATOM 611 C C . ARG A 1 81 ? 24.562 2.865 -27.598 1.00 90.62 81 ARG A C 1
ATOM 613 O O . ARG A 1 81 ? 24.753 3.818 -26.843 1.00 90.62 81 ARG A O 1
ATOM 620 N N . LEU A 1 82 ? 24.502 3.001 -28.925 1.00 90.25 82 LEU A N 1
ATOM 621 C CA . LEU A 1 82 ? 24.553 4.301 -29.601 1.00 90.25 82 LEU A CA 1
ATOM 622 C C . LEU A 1 82 ? 23.345 5.157 -29.207 1.00 90.25 82 LEU A C 1
ATOM 624 O O . LEU A 1 82 ? 23.521 6.314 -28.833 1.00 90.25 82 LEU A O 1
ATOM 6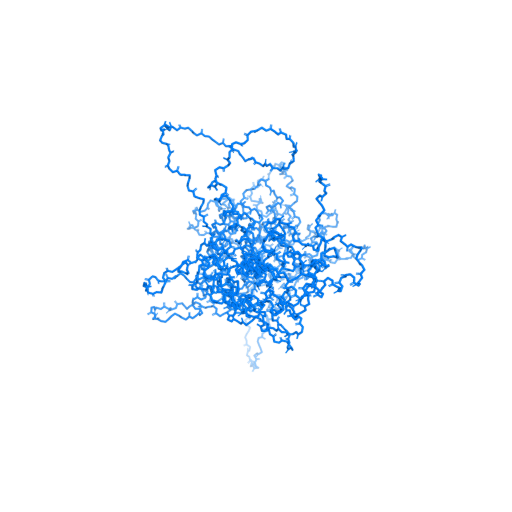28 N N . VAL A 1 83 ? 22.142 4.572 -29.198 1.00 91.31 83 VAL A N 1
ATOM 629 C CA . VAL A 1 83 ? 20.918 5.250 -28.749 1.00 91.31 83 VAL A CA 1
ATOM 630 C C . VAL A 1 83 ? 21.046 5.714 -27.299 1.00 91.31 83 VAL A C 1
ATOM 632 O O . VAL A 1 83 ? 20.807 6.887 -27.021 1.00 91.31 83 VAL A O 1
ATOM 635 N N . GLU A 1 84 ? 21.473 4.844 -26.378 1.00 89.19 84 GLU A N 1
ATOM 636 C CA . GLU A 1 84 ? 21.699 5.218 -24.975 1.00 89.19 84 GLU A CA 1
ATOM 637 C C . GLU A 1 84 ? 22.634 6.435 -24.865 1.00 89.19 84 GLU A C 1
ATOM 639 O O . GLU A 1 84 ? 22.336 7.391 -24.146 1.00 89.19 84 GLU A O 1
ATOM 644 N N . GLY A 1 85 ? 23.745 6.423 -25.604 1.00 85.69 85 GLY A N 1
ATOM 645 C CA . GLY A 1 85 ? 24.742 7.488 -25.596 1.00 85.69 85 GLY A CA 1
ATOM 646 C C . GLY A 1 85 ? 24.244 8.818 -26.168 1.00 85.69 85 GLY A C 1
ATOM 647 O O . GLY A 1 85 ? 24.465 9.862 -25.556 1.00 85.69 85 GLY A O 1
ATOM 648 N N . VAL A 1 86 ? 23.555 8.780 -27.311 1.00 87.81 86 VAL A N 1
ATOM 649 C CA . VAL A 1 86 ? 23.066 9.970 -28.031 1.00 87.81 86 VAL A CA 1
ATOM 650 C C . VAL A 1 86 ? 21.899 10.639 -27.301 1.00 87.81 86 VAL A C 1
ATOM 652 O O . VAL A 1 86 ? 21.834 11.867 -27.214 1.00 87.81 86 VAL A O 1
ATOM 655 N N . VAL A 1 87 ? 20.985 9.843 -26.740 1.00 87.38 87 VAL A N 1
ATOM 656 C CA . VAL A 1 87 ? 19.770 10.325 -26.060 1.00 87.38 87 VAL A CA 1
ATOM 657 C C . VAL A 1 87 ? 20.088 10.965 -24.708 1.00 87.38 87 VAL A C 1
ATOM 659 O O . VAL A 1 87 ? 19.406 11.896 -24.262 1.00 87.38 87 VAL A O 1
ATOM 662 N N . ARG A 1 88 ? 21.121 10.473 -24.020 1.00 83.94 88 ARG A N 1
ATOM 663 C CA . ARG A 1 88 ? 21.444 10.877 -22.652 1.00 83.94 88 ARG A CA 1
ATOM 664 C C . ARG A 1 88 ? 21.769 12.371 -22.562 1.00 83.94 88 ARG A C 1
ATOM 666 O O . ARG A 1 88 ? 22.835 12.821 -22.955 1.00 83.94 88 ARG A O 1
ATOM 673 N N . GLY A 1 89 ? 20.860 13.130 -21.946 1.00 77.31 89 GLY A N 1
ATOM 674 C CA . GLY A 1 89 ? 21.002 14.581 -21.763 1.00 77.31 89 GLY A CA 1
ATOM 675 C C . GLY A 1 89 ? 20.466 15.429 -22.921 1.00 77.31 89 GLY A C 1
ATOM 676 O O . GLY A 1 89 ? 20.583 16.648 -22.857 1.00 77.31 89 GLY A O 1
ATOM 677 N N . ASN A 1 90 ? 19.845 14.810 -23.931 1.00 84.31 90 ASN A N 1
ATOM 678 C CA . ASN A 1 90 ? 19.367 15.477 -25.149 1.00 84.31 90 ASN A CA 1
ATOM 679 C C . ASN A 1 90 ? 17.851 15.349 -25.368 1.00 84.31 90 ASN A C 1
ATOM 681 O O . ASN A 1 90 ? 17.345 15.692 -26.431 1.00 84.31 90 ASN A O 1
ATOM 685 N N . MET A 1 91 ? 17.102 14.929 -24.341 1.00 82.75 91 MET A N 1
ATOM 686 C CA . MET A 1 91 ? 15.642 14.756 -24.411 1.00 82.75 91 MET A CA 1
ATOM 687 C C . MET A 1 91 ? 14.875 16.015 -24.858 1.00 82.75 91 MET A C 1
ATOM 689 O O . MET A 1 91 ? 13.803 15.901 -25.439 1.00 82.75 91 MET A O 1
ATOM 693 N N . ALA A 1 92 ? 15.423 17.212 -24.625 1.00 79.94 92 ALA A N 1
ATOM 694 C CA . ALA A 1 92 ? 14.826 18.488 -25.036 1.00 79.94 92 ALA A CA 1
ATOM 695 C C . ALA A 1 92 ? 14.800 18.725 -26.557 1.00 79.94 92 ALA A C 1
ATOM 697 O O . ALA A 1 92 ? 14.043 19.575 -27.026 1.00 79.94 92 ALA A O 1
ATOM 698 N N . LEU A 1 93 ? 15.671 18.040 -27.302 1.00 83.50 93 LEU A N 1
ATOM 699 C CA . LEU A 1 93 ? 15.857 18.239 -28.740 1.00 83.50 93 LEU A CA 1
ATOM 700 C C . LEU A 1 93 ? 14.960 17.341 -29.588 1.00 83.50 93 LEU A C 1
ATOM 702 O O . LEU A 1 93 ? 14.928 17.490 -30.804 1.00 83.50 93 LEU A O 1
ATOM 706 N N . PHE A 1 94 ? 14.240 16.412 -28.962 1.00 86.50 94 PHE A N 1
ATOM 707 C CA . PHE A 1 94 ? 13.348 15.524 -29.685 1.00 86.50 94 PHE A CA 1
ATOM 708 C C . PHE A 1 94 ? 12.120 16.259 -30.216 1.00 86.50 94 PHE A C 1
ATOM 710 O O . PHE A 1 94 ? 11.395 16.924 -29.472 1.00 86.50 94 PHE A O 1
ATOM 717 N N . GLU A 1 95 ? 11.853 16.038 -31.496 1.00 86.38 95 GLU A N 1
ATOM 718 C CA . GLU A 1 95 ? 10.528 16.196 -32.082 1.00 86.38 95 GLU A CA 1
ATOM 719 C C . GLU A 1 95 ? 9.706 14.915 -31.880 1.00 86.38 95 GLU A C 1
ATOM 721 O O . GLU A 1 95 ? 10.254 13.825 -31.681 1.00 86.38 95 GLU A O 1
ATOM 726 N N . GLU A 1 96 ? 8.378 15.046 -31.896 1.00 86.38 96 GLU A N 1
ATOM 727 C CA . GLU A 1 96 ? 7.457 13.950 -31.572 1.00 86.38 96 GLU A CA 1
ATOM 728 C C . GLU A 1 96 ? 7.630 12.744 -32.509 1.00 86.38 96 GLU A C 1
ATOM 730 O O . GLU A 1 96 ? 7.751 11.612 -32.036 1.00 86.38 96 GLU A O 1
ATOM 735 N N . ASP A 1 97 ? 7.720 12.978 -33.819 1.00 87.25 97 ASP A N 1
ATOM 736 C CA . ASP A 1 97 ? 7.832 11.911 -34.819 1.00 87.25 97 ASP A CA 1
ATOM 737 C C . ASP A 1 97 ? 9.181 11.188 -34.752 1.00 87.25 97 ASP A C 1
ATOM 739 O O . ASP A 1 97 ? 9.229 9.954 -34.794 1.00 87.25 97 ASP A O 1
ATOM 743 N N . ALA A 1 98 ? 10.274 11.936 -34.569 1.00 89.00 98 ALA A N 1
ATOM 744 C CA . ALA A 1 98 ? 11.613 11.375 -34.398 1.00 89.00 98 ALA A CA 1
ATOM 745 C C . ALA A 1 98 ? 11.700 10.524 -33.120 1.00 89.00 98 ALA A C 1
ATOM 747 O O . ALA A 1 98 ? 12.238 9.415 -33.141 1.00 89.00 98 ALA A O 1
ATOM 748 N N . PHE A 1 99 ? 11.111 11.001 -32.017 1.00 91.06 99 PHE A N 1
ATOM 749 C CA . PHE A 1 99 ? 11.037 10.256 -30.761 1.00 91.06 99 PHE A CA 1
ATOM 750 C C . PHE A 1 99 ? 10.252 8.951 -30.918 1.00 91.06 99 PHE A C 1
ATOM 752 O O . PHE A 1 99 ? 10.746 7.880 -30.556 1.00 91.06 99 PHE A O 1
ATOM 759 N N . LYS A 1 100 ? 9.034 9.024 -31.471 1.00 90.56 100 LYS A N 1
ATOM 760 C CA . LYS A 1 100 ? 8.157 7.857 -31.635 1.00 90.56 100 LYS A CA 1
ATOM 761 C C . LYS A 1 100 ? 8.761 6.826 -32.588 1.00 90.56 100 LYS A C 1
ATOM 763 O O . LYS A 1 100 ? 8.677 5.629 -32.315 1.00 90.56 100 LYS A O 1
ATOM 768 N N . SER A 1 101 ? 9.399 7.270 -33.670 1.00 91.31 101 SER A N 1
ATOM 769 C CA . SER A 1 101 ? 10.072 6.389 -34.633 1.00 91.31 101 SER A CA 1
ATOM 770 C C . SER A 1 101 ? 11.251 5.652 -33.998 1.00 91.31 101 SER A C 1
ATOM 772 O O . SER A 1 101 ? 11.336 4.427 -34.093 1.00 91.31 101 SER A O 1
ATOM 774 N N . LEU A 1 102 ? 12.104 6.373 -33.263 1.00 93.81 102 LEU A N 1
ATOM 775 C CA . LEU A 1 102 ? 13.240 5.779 -32.562 1.00 93.81 102 LEU A CA 1
ATOM 776 C C . LEU A 1 102 ? 12.796 4.795 -31.474 1.00 93.81 102 LEU A C 1
ATOM 778 O O . LEU A 1 102 ? 13.364 3.710 -31.351 1.00 93.81 102 LEU A O 1
ATOM 782 N N . LEU A 1 103 ? 11.764 5.146 -30.700 1.00 93.62 103 LEU A N 1
ATOM 783 C CA . LEU A 1 103 ? 11.226 4.265 -29.667 1.00 93.62 103 LEU A CA 1
ATOM 784 C C . LEU A 1 103 ? 10.687 2.964 -30.275 1.00 93.62 103 LEU A C 1
ATOM 786 O O . LEU A 1 103 ? 11.012 1.895 -29.768 1.00 93.62 103 LEU A O 1
ATOM 790 N N . ARG A 1 104 ? 9.941 3.023 -31.387 1.00 93.25 104 ARG A N 1
ATOM 791 C CA . ARG A 1 104 ? 9.466 1.817 -32.091 1.00 93.25 104 ARG A CA 1
ATOM 792 C C . ARG A 1 104 ? 10.616 0.936 -32.580 1.00 93.25 104 ARG A C 1
ATOM 794 O O . ARG A 1 104 ? 10.548 -0.277 -32.407 1.00 93.25 104 ARG A O 1
ATOM 801 N N . ALA A 1 105 ? 11.682 1.528 -33.122 1.00 93.00 105 ALA A N 1
ATOM 802 C CA . ALA A 1 105 ? 12.864 0.779 -33.552 1.00 93.00 105 ALA A CA 1
ATOM 803 C C . ALA A 1 105 ? 13.538 0.044 -32.378 1.00 93.00 105 ALA A C 1
ATOM 805 O O . ALA A 1 105 ? 13.834 -1.147 -32.475 1.00 93.00 105 ALA A O 1
ATOM 806 N N . VAL A 1 106 ? 13.710 0.719 -31.234 1.00 93.81 106 VAL A N 1
ATOM 807 C CA . VAL A 1 106 ? 14.260 0.100 -30.016 1.00 93.81 106 VAL A CA 1
ATOM 808 C C . VAL A 1 106 ? 13.336 -0.990 -29.463 1.00 93.81 106 VAL A C 1
ATOM 810 O O . VAL A 1 106 ? 13.826 -2.035 -29.044 1.00 93.81 106 VAL A O 1
ATOM 813 N N . LEU A 1 107 ? 12.014 -0.788 -29.473 1.00 92.69 107 LEU A N 1
ATOM 814 C CA . LEU A 1 107 ? 11.049 -1.804 -29.035 1.00 92.69 107 LEU A CA 1
ATOM 815 C C . LEU A 1 107 ? 11.063 -3.042 -29.939 1.00 92.69 107 LEU A C 1
ATOM 817 O O . LEU A 1 107 ? 10.980 -4.155 -29.424 1.00 92.69 107 LEU A O 1
ATOM 821 N N . GLY A 1 108 ? 11.227 -2.863 -31.254 1.00 91.19 108 GLY A N 1
ATOM 822 C CA . GLY A 1 108 ? 11.411 -3.966 -32.200 1.00 91.19 108 GLY A CA 1
ATOM 823 C C . GLY A 1 108 ? 12.636 -4.812 -31.851 1.00 91.19 108 GLY A C 1
ATOM 824 O O . GLY A 1 108 ? 12.519 -6.018 -31.662 1.00 91.19 108 GLY A O 1
ATOM 825 N N . VAL A 1 109 ? 13.785 -4.164 -31.632 1.00 90.75 109 VAL A N 1
ATOM 826 C CA . VAL A 1 109 ? 15.020 -4.838 -31.189 1.00 90.75 109 VAL A CA 1
ATOM 827 C C . VAL A 1 109 ? 14.840 -5.543 -29.838 1.00 90.75 109 VAL A C 1
ATOM 829 O O . VAL A 1 109 ? 15.297 -6.670 -29.639 1.00 90.75 109 VAL A O 1
ATOM 832 N N . ALA A 1 110 ? 14.158 -4.894 -28.895 1.00 88.25 110 ALA A N 1
ATOM 833 C CA . ALA A 1 110 ? 13.925 -5.435 -27.562 1.00 88.25 110 ALA A CA 1
ATOM 834 C C . ALA A 1 110 ? 12.971 -6.645 -27.561 1.00 88.25 110 ALA A C 1
ATOM 836 O O . ALA A 1 110 ? 13.099 -7.523 -26.703 1.00 88.25 110 ALA A O 1
ATOM 837 N N . ALA A 1 111 ? 12.036 -6.729 -28.515 1.00 85.94 111 ALA A N 1
ATOM 838 C CA . ALA A 1 111 ? 11.117 -7.859 -28.643 1.00 85.94 111 ALA A CA 1
ATOM 839 C C . ALA A 1 111 ? 11.863 -9.174 -28.936 1.00 85.94 111 ALA A C 1
ATOM 841 O O . ALA A 1 111 ? 11.548 -10.206 -28.321 1.00 85.94 111 ALA A O 1
ATOM 842 N N . ASP A 1 112 ? 12.897 -9.097 -29.778 1.00 80.31 112 ASP A N 1
ATOM 843 C CA . ASP A 1 112 ? 13.792 -10.201 -30.148 1.00 80.31 112 ASP A CA 1
ATOM 844 C C . ASP A 1 112 ? 14.809 -10.534 -29.043 1.00 80.31 112 ASP A C 1
ATOM 846 O O . ASP A 1 112 ? 15.392 -11.622 -29.009 1.00 80.31 112 ASP A O 1
ATOM 850 N N . ALA A 1 113 ? 14.981 -9.636 -28.065 1.00 73.19 113 ALA A N 1
ATOM 851 C CA . ALA A 1 113 ? 15.979 -9.798 -27.016 1.00 73.19 113 ALA A CA 1
ATOM 852 C C . ALA A 1 113 ? 15.700 -10.988 -26.072 1.00 73.19 113 ALA A C 1
ATOM 854 O O . ALA A 1 113 ? 16.630 -11.513 -25.453 1.00 73.19 113 ALA A O 1
ATOM 855 N N . SER A 1 114 ? 14.447 -11.452 -25.988 1.00 60.25 114 SER A N 1
ATOM 856 C CA . SER A 1 114 ? 14.014 -12.539 -25.089 1.00 60.25 114 SER A CA 1
ATOM 857 C C . SER A 1 114 ? 14.648 -13.913 -25.360 1.00 60.25 114 SER A C 1
ATOM 859 O O . SER A 1 114 ? 14.733 -14.734 -24.452 1.00 60.25 114 SER A O 1
ATOM 861 N N . SER A 1 115 ? 15.149 -14.159 -26.577 1.00 60.84 115 SER A N 1
ATOM 862 C CA . SER A 1 115 ? 15.869 -15.389 -26.960 1.00 60.84 115 SER A CA 1
ATOM 863 C C . SER A 1 115 ? 17.370 -15.168 -27.195 1.00 60.84 115 SER A C 1
ATOM 865 O O . SER A 1 115 ? 18.058 -16.056 -27.693 1.00 60.84 115 SER A O 1
ATOM 867 N N . SER A 1 116 ? 17.878 -13.978 -26.873 1.00 66.00 116 SER A N 1
ATOM 868 C CA . SER A 1 116 ? 19.200 -13.493 -27.283 1.00 66.00 116 SER A CA 1
ATOM 869 C C . SER A 1 116 ? 20.191 -13.339 -26.111 1.00 66.00 116 SER A C 1
ATOM 871 O O . SER A 1 116 ? 19.872 -13.618 -24.952 1.00 66.00 116 SER A O 1
ATOM 873 N N . SER A 1 117 ? 21.407 -12.864 -26.412 1.00 81.62 117 SER A N 1
ATOM 874 C CA . SER A 1 117 ? 22.469 -12.578 -25.434 1.00 81.62 117 SER A CA 1
ATOM 875 C C . SER A 1 117 ? 22.020 -11.633 -24.304 1.00 81.62 117 SER A C 1
ATOM 877 O O . SER A 1 117 ? 21.273 -10.678 -24.522 1.00 81.62 117 SER A O 1
ATOM 879 N N . VAL A 1 118 ? 22.547 -11.855 -23.090 1.00 85.44 118 VAL A N 1
ATOM 880 C CA . VAL A 1 118 ? 22.394 -10.962 -21.919 1.00 85.44 118 VAL A CA 1
ATOM 881 C C . VAL A 1 118 ? 22.733 -9.511 -22.282 1.00 85.44 118 VAL A C 1
ATOM 883 O O . VAL A 1 118 ? 22.058 -8.586 -21.835 1.00 85.44 118 VAL A O 1
ATOM 886 N N . GLU A 1 119 ? 23.730 -9.312 -23.147 1.00 87.75 119 GLU A N 1
ATOM 887 C CA . GLU A 1 119 ? 24.167 -7.984 -23.581 1.00 87.75 119 GLU A CA 1
ATOM 888 C C . GLU A 1 119 ? 23.089 -7.213 -24.349 1.00 87.75 119 GLU A C 1
ATOM 890 O O . GLU A 1 119 ? 22.962 -6.002 -24.163 1.00 87.75 119 GLU A O 1
ATOM 895 N N . LEU A 1 120 ? 22.293 -7.892 -25.184 1.00 89.69 120 LEU A N 1
ATOM 896 C CA . LEU A 1 120 ? 21.220 -7.241 -25.935 1.00 89.69 120 LEU A CA 1
ATOM 897 C C . LEU A 1 120 ? 20.093 -6.800 -25.002 1.00 89.69 120 LEU A C 1
ATOM 899 O O . LEU A 1 120 ? 19.574 -5.695 -25.154 1.00 89.69 120 LEU A O 1
ATOM 903 N N . ARG A 1 121 ? 19.759 -7.615 -23.993 1.00 89.31 121 ARG A N 1
ATOM 904 C CA . ARG A 1 121 ? 18.762 -7.258 -22.971 1.00 89.31 121 ARG A CA 1
ATOM 905 C C . ARG A 1 121 ? 19.203 -6.049 -22.149 1.00 89.31 121 ARG A C 1
ATOM 907 O O . ARG A 1 121 ? 18.415 -5.121 -21.980 1.00 89.31 121 ARG A O 1
ATOM 914 N N . GLN A 1 122 ? 20.465 -6.019 -21.718 1.00 90.88 122 GLN A N 1
ATOM 915 C CA . GLN A 1 122 ? 21.033 -4.881 -20.991 1.00 90.88 122 GLN A CA 1
ATOM 916 C C . GLN A 1 122 ? 21.011 -3.599 -21.826 1.00 90.88 122 GLN A C 1
ATOM 918 O O . GLN A 1 122 ? 20.533 -2.568 -21.349 1.00 90.88 122 GLN A O 1
ATOM 923 N N . ALA A 1 123 ? 21.488 -3.668 -23.074 1.00 90.25 123 ALA A N 1
ATOM 924 C CA . ALA A 1 123 ? 21.539 -2.516 -23.969 1.00 90.25 123 ALA A CA 1
ATOM 925 C C . ALA A 1 123 ? 20.131 -2.002 -24.314 1.00 90.25 123 ALA A C 1
ATOM 927 O O . ALA A 1 123 ? 19.882 -0.800 -24.247 1.00 90.25 123 ALA A O 1
ATOM 928 N N . SER A 1 124 ? 19.188 -2.904 -24.603 1.00 92.25 124 SER A N 1
ATOM 929 C CA . SER A 1 124 ? 17.793 -2.550 -24.900 1.00 92.25 124 SER A CA 1
ATOM 930 C C . SER A 1 124 ? 17.111 -1.890 -23.699 1.00 92.25 124 SER A C 1
ATOM 932 O O . SER A 1 124 ? 16.499 -0.832 -23.835 1.00 92.25 124 SER A O 1
ATOM 934 N N . ALA A 1 125 ? 17.255 -2.465 -22.499 1.00 92.50 125 ALA A N 1
ATOM 935 C CA . ALA A 1 125 ? 16.675 -1.905 -21.281 1.00 92.50 125 ALA A CA 1
ATOM 936 C C . ALA A 1 125 ? 17.255 -0.520 -20.947 1.00 92.50 125 ALA A C 1
ATOM 938 O O . ALA A 1 125 ? 16.512 0.374 -20.539 1.00 92.50 125 ALA A O 1
ATOM 939 N N . ALA A 1 126 ? 18.564 -0.324 -21.137 1.00 91.56 126 ALA A N 1
ATOM 940 C CA . ALA A 1 126 ? 19.218 0.967 -20.935 1.00 91.56 126 ALA A CA 1
ATOM 941 C C . ALA A 1 126 ? 18.741 2.020 -21.951 1.00 91.56 126 ALA A C 1
ATOM 943 O O . ALA A 1 126 ? 18.380 3.129 -21.552 1.00 91.56 126 ALA A O 1
ATOM 944 N N . ALA A 1 127 ? 18.647 1.659 -23.236 1.00 92.12 127 ALA A N 1
ATOM 945 C CA . ALA A 1 127 ? 18.137 2.539 -24.287 1.00 92.12 127 ALA A CA 1
ATOM 946 C C . ALA A 1 127 ? 16.690 2.987 -24.010 1.00 92.12 127 ALA A C 1
ATOM 948 O O . ALA A 1 127 ? 16.399 4.186 -24.043 1.00 92.12 127 ALA A O 1
ATOM 949 N N . ILE A 1 128 ? 15.799 2.053 -23.647 1.00 93.38 128 ILE A N 1
ATOM 950 C CA . ILE A 1 128 ? 14.407 2.365 -23.276 1.00 93.38 128 ILE A CA 1
ATOM 951 C C . ILE A 1 128 ? 14.368 3.271 -22.037 1.00 93.38 128 ILE A C 1
ATOM 953 O O . ILE A 1 128 ? 13.631 4.257 -22.014 1.00 93.38 128 ILE A O 1
ATOM 957 N N . ALA A 1 129 ? 15.175 2.989 -21.009 1.00 90.88 129 ALA A N 1
ATOM 958 C CA . ALA A 1 129 ? 15.231 3.816 -19.804 1.00 90.88 129 ALA A CA 1
ATOM 959 C C . ALA A 1 129 ? 15.698 5.254 -20.090 1.00 90.88 129 ALA A C 1
ATOM 961 O O . ALA A 1 129 ? 15.158 6.194 -19.501 1.00 90.88 129 ALA A O 1
ATOM 962 N N . CYS A 1 130 ? 16.658 5.437 -21.004 1.00 88.56 130 CYS A N 1
ATOM 963 C CA . CYS A 1 130 ? 17.119 6.750 -21.453 1.00 88.56 130 CYS A CA 1
ATOM 964 C C . CYS A 1 130 ? 16.043 7.510 -22.236 1.00 88.56 130 CYS A C 1
ATOM 966 O O . CYS A 1 130 ? 15.808 8.677 -21.935 1.00 88.56 130 CYS A O 1
ATOM 968 N N . LEU A 1 131 ? 15.355 6.855 -23.175 1.00 89.31 131 LEU A N 1
ATOM 969 C CA . LEU A 1 131 ? 14.261 7.465 -23.944 1.00 89.31 131 LEU A CA 1
ATOM 970 C C . LEU A 1 131 ? 13.077 7.860 -23.058 1.00 89.31 131 LEU A C 1
ATOM 972 O O . LEU A 1 131 ? 12.437 8.887 -23.266 1.00 89.31 131 LEU A O 1
ATOM 976 N N . LEU A 1 132 ? 12.778 7.064 -22.033 1.00 87.19 132 LEU A N 1
ATOM 977 C CA . LEU A 1 132 ? 11.679 7.356 -21.120 1.00 87.19 132 LEU A CA 1
ATOM 978 C C . LEU A 1 132 ? 12.033 8.375 -20.036 1.00 87.19 132 LEU A C 1
ATOM 980 O O . LEU A 1 132 ? 11.135 8.745 -19.274 1.00 87.19 132 LEU A O 1
ATOM 984 N N . TYR A 1 133 ? 13.284 8.825 -19.950 1.00 84.56 133 TYR A N 1
ATOM 985 C CA . TYR A 1 133 ? 13.758 9.705 -18.892 1.00 84.56 133 TYR A CA 1
ATOM 986 C C . TYR A 1 133 ? 13.087 11.083 -18.950 1.00 84.56 133 TYR A C 1
ATOM 988 O O . TYR A 1 133 ? 13.360 11.894 -19.832 1.00 84.56 133 TYR A O 1
ATOM 996 N N . LEU A 1 134 ? 12.229 11.363 -17.968 1.00 72.88 134 LEU A N 1
ATOM 997 C CA . LEU A 1 134 ? 11.496 12.627 -17.869 1.00 72.88 134 LEU A CA 1
ATOM 998 C C . LEU A 1 134 ? 11.931 13.441 -16.644 1.00 72.88 134 LEU A C 1
ATOM 1000 O O . LEU A 1 134 ? 12.085 14.660 -16.712 1.00 72.88 134 LEU A O 1
ATOM 1004 N N . HIS A 1 135 ? 12.167 12.761 -15.519 1.00 65.56 135 HIS A N 1
ATOM 1005 C CA . HIS A 1 135 ? 12.549 13.386 -14.256 1.00 65.56 135 HIS A CA 1
ATOM 1006 C C . HIS A 1 135 ? 13.792 12.731 -13.658 1.00 65.56 135 HIS A C 1
ATOM 1008 O O . HIS A 1 135 ? 13.993 11.521 -13.756 1.00 65.56 135 HIS A O 1
ATOM 1014 N N . SER A 1 136 ? 14.606 13.525 -12.958 1.00 65.62 136 SER A N 1
ATOM 1015 C CA . SER A 1 136 ? 15.660 12.964 -12.114 1.00 65.62 136 SER A CA 1
ATOM 1016 C C . SER A 1 136 ? 15.028 12.177 -10.974 1.00 65.62 136 SER A C 1
ATOM 1018 O O . SER A 1 136 ? 14.289 12.742 -10.168 1.00 65.62 136 SER A O 1
ATOM 1020 N N . VAL A 1 137 ? 15.342 10.889 -10.895 1.00 61.91 137 VAL A N 1
ATOM 1021 C CA . VAL A 1 137 ? 14.862 10.029 -9.814 1.00 61.91 137 VAL A CA 1
ATOM 1022 C C . VAL A 1 137 ? 15.690 10.304 -8.565 1.00 61.91 137 VAL A C 1
ATOM 1024 O O . VAL A 1 137 ? 16.839 9.872 -8.463 1.00 61.91 137 VAL A O 1
ATOM 1027 N N . ASP A 1 138 ? 15.118 11.044 -7.615 1.00 61.97 138 ASP A N 1
ATOM 1028 C CA . ASP A 1 138 ? 15.730 11.225 -6.301 1.00 61.97 138 ASP A CA 1
ATOM 1029 C C . ASP A 1 138 ? 15.428 10.014 -5.406 1.00 61.97 138 ASP A C 1
ATOM 1031 O O . ASP A 1 138 ? 14.366 9.878 -4.791 1.00 61.97 138 ASP A O 1
ATOM 1035 N N . TYR A 1 139 ? 16.414 9.126 -5.317 1.00 59.53 139 TYR A N 1
ATOM 1036 C CA . TYR A 1 139 ? 16.382 7.930 -4.480 1.00 59.53 139 TYR A CA 1
ATOM 1037 C C . TYR A 1 139 ? 16.221 8.246 -2.982 1.00 59.53 139 TYR A C 1
ATOM 1039 O O . TYR A 1 139 ? 15.737 7.400 -2.233 1.00 59.53 139 TYR A O 1
ATOM 1047 N N . LYS A 1 140 ? 16.602 9.449 -2.520 1.00 57.56 140 LYS A N 1
ATOM 1048 C CA . LYS A 1 140 ? 16.412 9.869 -1.122 1.00 57.56 140 LYS A CA 1
ATOM 1049 C C . LYS A 1 140 ? 14.974 10.325 -0.872 1.00 57.56 140 LYS A C 1
ATOM 1051 O O . LYS A 1 140 ? 14.422 10.006 0.181 1.00 57.56 140 LYS A O 1
ATOM 1056 N N . ALA A 1 141 ? 14.348 11.000 -1.837 1.00 54.12 141 ALA A N 1
ATOM 1057 C CA . ALA A 1 141 ? 12.940 11.396 -1.764 1.00 54.12 141 ALA A CA 1
ATOM 1058 C C . ALA A 1 141 ? 11.982 10.192 -1.832 1.00 54.12 141 ALA A C 1
ATOM 1060 O O . ALA A 1 141 ? 10.969 10.185 -1.131 1.00 54.12 141 ALA A O 1
ATOM 1061 N N . ALA A 1 142 ? 12.333 9.141 -2.588 1.00 49.72 142 ALA A N 1
ATOM 1062 C CA . ALA A 1 142 ? 11.566 7.889 -2.672 1.00 49.72 142 ALA A CA 1
ATOM 1063 C C . ALA A 1 142 ? 11.406 7.161 -1.316 1.00 49.72 142 ALA A C 1
ATOM 1065 O O . ALA A 1 142 ? 10.490 6.362 -1.139 1.00 49.72 142 ALA A O 1
ATOM 1066 N N . LEU A 1 143 ? 12.272 7.464 -0.342 1.00 50.50 143 LEU A N 1
ATOM 1067 C CA . LEU A 1 143 ? 12.229 6.929 1.022 1.00 50.50 143 LEU A CA 1
ATOM 1068 C C . LEU A 1 143 ? 11.369 7.770 1.990 1.00 50.50 143 LEU A C 1
ATOM 1070 O O . LEU A 1 143 ? 11.239 7.427 3.166 1.00 50.50 143 LEU A O 1
ATOM 1074 N N . GLY A 1 144 ? 10.815 8.899 1.539 1.00 48.34 144 GLY A N 1
ATOM 1075 C CA . GLY A 1 144 ? 9.994 9.785 2.360 1.00 48.34 144 GLY A CA 1
ATOM 1076 C C . GLY A 1 144 ? 8.583 9.234 2.595 1.00 48.34 144 GLY A C 1
ATOM 1077 O O . GLY A 1 144 ? 7.868 8.888 1.661 1.00 48.34 144 GLY A O 1
ATOM 1078 N N . ALA A 1 145 ? 8.132 9.206 3.854 1.00 42.12 145 ALA A N 1
ATOM 1079 C CA . ALA A 1 145 ? 6.803 8.704 4.227 1.00 42.12 145 ALA A CA 1
ATOM 1080 C C . ALA A 1 145 ? 5.633 9.553 3.685 1.00 42.12 145 ALA A C 1
ATOM 1082 O O . ALA A 1 145 ? 4.521 9.040 3.520 1.00 42.12 145 ALA A O 1
ATOM 1083 N N . ARG A 1 146 ? 5.876 10.839 3.389 1.00 43.09 146 ARG A N 1
ATOM 1084 C CA . ARG A 1 146 ? 4.904 11.732 2.748 1.00 43.09 146 ARG A CA 1
ATOM 1085 C C . ARG A 1 146 ? 5.041 11.595 1.236 1.00 43.09 146 ARG A C 1
ATOM 1087 O O . ARG A 1 146 ? 6.097 11.914 0.698 1.00 43.09 146 ARG A O 1
ATOM 1094 N N . GLN A 1 147 ? 3.956 11.197 0.568 1.00 46.41 147 GLN A N 1
ATOM 1095 C CA . GLN A 1 147 ? 3.757 11.514 -0.844 1.00 46.41 147 GLN A CA 1
ATOM 1096 C C . GLN A 1 147 ? 3.778 13.040 -0.951 1.00 46.41 147 GLN A C 1
ATOM 1098 O O . GLN A 1 147 ? 2.753 13.697 -0.797 1.00 46.41 147 GLN A O 1
ATOM 1103 N N . ARG A 1 148 ? 4.954 13.642 -1.130 1.00 37.69 148 ARG A N 1
ATOM 1104 C CA . ARG A 1 148 ? 4.969 14.945 -1.777 1.00 37.69 148 ARG A CA 1
ATOM 1105 C C . ARG A 1 148 ? 4.471 14.659 -3.189 1.00 37.69 148 ARG A C 1
ATOM 1107 O O . ARG A 1 148 ? 4.991 13.722 -3.801 1.00 37.69 148 ARG A O 1
ATOM 1114 N N . PRO A 1 149 ? 3.462 15.388 -3.693 1.00 38.88 149 PRO A N 1
ATOM 1115 C CA . PRO A 1 149 ? 3.224 15.402 -5.121 1.00 38.88 149 PRO A CA 1
ATOM 1116 C C . PRO A 1 149 ? 4.588 15.667 -5.744 1.00 38.88 149 PRO A C 1
ATOM 1118 O O . PRO A 1 149 ? 5.240 16.650 -5.382 1.00 38.88 149 PRO A O 1
ATOM 1121 N N . LEU A 1 150 ? 5.061 14.764 -6.597 1.00 45.00 150 LEU A N 1
ATOM 1122 C CA . LEU A 1 150 ? 6.233 15.002 -7.429 1.00 45.00 150 LEU A CA 1
ATOM 1123 C C . LEU A 1 150 ? 5.832 16.055 -8.478 1.00 45.00 150 LEU A C 1
ATOM 1125 O O . LEU A 1 150 ? 5.864 15.803 -9.673 1.00 45.00 150 LEU A O 1
ATOM 1129 N N . LEU A 1 151 ? 5.407 17.239 -8.023 1.00 37.53 151 LEU A N 1
ATOM 1130 C CA . LEU A 1 151 ? 5.353 18.479 -8.782 1.00 37.53 151 LEU A CA 1
ATOM 1131 C C . LEU A 1 151 ? 6.801 18.945 -8.925 1.00 37.53 151 LEU A C 1
ATOM 1133 O O . LEU A 1 151 ? 7.222 19.959 -8.376 1.00 37.53 151 LEU A O 1
ATOM 1137 N N . HIS A 1 152 ? 7.600 18.131 -9.605 1.00 43.94 152 HIS A N 1
ATOM 1138 C CA . HIS A 1 152 ? 8.813 18.626 -10.209 1.00 43.94 152 HIS A CA 1
ATOM 1139 C C . HIS A 1 152 ? 8.385 19.343 -11.482 1.00 43.94 152 HIS A C 1
ATOM 1141 O O . HIS A 1 152 ? 7.556 18.843 -12.241 1.00 43.94 152 HIS A O 1
ATOM 1147 N N . THR A 1 153 ? 8.912 20.546 -11.669 1.00 39.91 153 THR A N 1
ATOM 1148 C CA . THR A 1 153 ? 8.850 21.261 -12.936 1.00 39.91 153 THR A CA 1
ATOM 1149 C C . THR A 1 153 ? 9.307 20.297 -14.029 1.00 39.91 153 THR A C 1
ATOM 1151 O O . THR A 1 153 ? 10.411 19.749 -13.968 1.00 39.91 153 THR A O 1
ATOM 1154 N N . THR A 1 154 ? 8.415 19.992 -14.971 1.00 47.12 154 THR A N 1
ATOM 1155 C CA . THR A 1 154 ? 8.711 19.085 -16.081 1.00 47.12 154 THR A CA 1
ATOM 1156 C C . THR A 1 154 ? 9.923 19.635 -16.812 1.00 47.12 154 THR A C 1
ATOM 1158 O O . THR A 1 154 ? 9.872 20.758 -17.311 1.00 47.12 154 THR A O 1
ATOM 1161 N N . LYS A 1 155 ? 11.023 18.877 -16.858 1.00 52.69 155 LYS A N 1
ATOM 1162 C CA . LYS A 1 155 ? 12.210 19.318 -17.603 1.00 52.69 155 LYS A CA 1
ATOM 1163 C C . LYS A 1 155 ? 11.905 19.420 -19.102 1.00 52.69 155 LYS A C 1
ATOM 1165 O O . LYS A 1 155 ? 12.475 20.284 -19.757 1.00 52.69 155 LYS A O 1
ATOM 1170 N N . HIS A 1 156 ? 10.984 18.588 -19.609 1.00 62.09 156 HIS A N 1
ATOM 1171 C CA . HIS A 1 156 ? 10.605 18.481 -21.023 1.00 62.09 156 HIS A CA 1
ATOM 1172 C C . HIS A 1 156 ? 9.117 18.107 -21.192 1.00 62.09 156 HIS A C 1
ATOM 1174 O O . HIS A 1 156 ? 8.492 17.603 -20.254 1.00 62.09 156 HIS A O 1
ATOM 1180 N N . SER A 1 157 ? 8.567 18.336 -22.387 1.00 65.00 157 SER A N 1
ATOM 1181 C CA . SER A 1 157 ? 7.221 17.910 -22.803 1.00 65.00 157 SER A CA 1
ATOM 1182 C C . SER A 1 157 ? 7.104 16.377 -22.840 1.00 65.00 157 SER A C 1
ATOM 1184 O O . SER A 1 157 ? 8.053 15.695 -23.220 1.00 65.00 157 SER A O 1
ATOM 1186 N N . ASP A 1 158 ? 5.949 15.812 -22.469 1.00 75.75 158 ASP A N 1
ATOM 1187 C CA . ASP A 1 158 ? 5.727 14.356 -22.515 1.00 75.75 158 ASP A CA 1
ATOM 1188 C C . ASP A 1 158 ? 5.412 13.887 -23.947 1.00 75.75 158 ASP A C 1
ATOM 1190 O O . ASP A 1 158 ? 4.252 13.773 -24.338 1.00 75.75 158 ASP A O 1
ATOM 1194 N N . LEU A 1 159 ? 6.462 13.625 -24.731 1.00 80.56 159 LEU A N 1
ATOM 1195 C CA . LEU A 1 159 ? 6.367 13.205 -26.138 1.00 80.56 159 LEU A CA 1
ATOM 1196 C C . LEU A 1 159 ? 5.716 11.826 -26.330 1.00 80.56 159 LEU A C 1
ATOM 1198 O O . LEU A 1 159 ? 5.204 11.534 -27.407 1.00 80.56 159 LEU A O 1
ATOM 1202 N N . LEU A 1 160 ? 5.708 10.980 -25.292 1.00 81.31 160 LEU A N 1
ATOM 1203 C CA . LEU A 1 160 ? 5.134 9.635 -25.366 1.00 81.31 160 LEU A CA 1
ATOM 1204 C C . LEU A 1 160 ? 3.604 9.669 -25.414 1.00 81.31 160 LEU A C 1
ATOM 1206 O O . LEU A 1 160 ? 2.998 8.901 -26.149 1.00 81.31 160 LEU A O 1
ATOM 1210 N N . LEU A 1 161 ? 2.987 10.551 -24.624 1.00 75.81 161 LEU A N 1
ATOM 1211 C CA . LEU A 1 161 ? 1.530 10.712 -24.567 1.00 75.81 161 LEU A CA 1
ATOM 1212 C C . LEU A 1 161 ? 1.030 11.879 -25.436 1.00 75.81 161 LEU A C 1
ATOM 1214 O O . LEU A 1 161 ? -0.175 12.151 -25.463 1.00 75.81 161 LEU A O 1
ATOM 1218 N N . SER A 1 162 ? 1.935 12.563 -26.143 1.00 75.00 162 SER A N 1
ATOM 1219 C CA . SER A 1 162 ? 1.589 13.596 -27.119 1.00 75.00 162 SER A CA 1
ATOM 1220 C C . SER A 1 162 ? 0.816 12.996 -28.299 1.00 75.00 162 SER A C 1
ATOM 1222 O O . SER A 1 162 ? 0.990 11.826 -28.660 1.00 75.00 162 SER A O 1
ATOM 1224 N N . GLY A 1 163 ? -0.128 13.769 -28.839 1.00 65.94 163 GLY A N 1
ATOM 1225 C CA . GLY A 1 163 ? -0.979 13.343 -29.955 1.00 65.94 163 GLY A CA 1
ATOM 1226 C C . GLY A 1 163 ? -1.992 12.231 -29.636 1.00 65.94 163 GLY A C 1
ATOM 1227 O O . GLY A 1 163 ? -2.698 11.786 -30.533 1.00 65.94 163 GLY A O 1
ATOM 1228 N N . GLY A 1 164 ? -2.100 11.771 -28.381 1.00 65.75 164 GLY A N 1
ATOM 1229 C CA . GLY A 1 164 ? -3.081 10.754 -27.972 1.00 65.75 164 GLY A CA 1
ATOM 1230 C C . GLY A 1 164 ? -2.716 9.302 -28.315 1.00 65.75 164 GLY A C 1
ATOM 1231 O O . GLY A 1 164 ? -3.553 8.418 -28.129 1.00 65.75 164 GLY A O 1
ATOM 1232 N N . ASP A 1 165 ? -1.484 9.037 -28.761 1.00 69.31 165 ASP A N 1
ATOM 1233 C CA . ASP A 1 165 ? -0.981 7.695 -29.096 1.00 69.31 165 ASP A CA 1
ATOM 1234 C C . ASP A 1 165 ? -0.727 6.857 -27.828 1.00 69.31 165 ASP A C 1
ATOM 1236 O O . ASP A 1 165 ? 0.368 6.807 -27.269 1.00 69.31 165 ASP A O 1
ATOM 1240 N N . ARG A 1 166 ? -1.790 6.223 -27.320 1.00 76.69 166 ARG A N 1
ATOM 1241 C CA . ARG A 1 166 ? -1.730 5.365 -26.124 1.00 76.69 166 ARG A CA 1
ATOM 1242 C C . ARG A 1 166 ? -1.109 4.002 -26.404 1.00 76.69 166 ARG A C 1
ATOM 1244 O O . ARG A 1 166 ? -0.569 3.391 -25.486 1.00 76.69 166 ARG A O 1
ATOM 1251 N N . GLN A 1 167 ? -1.177 3.535 -27.646 1.00 83.38 167 GLN A N 1
ATOM 1252 C CA . GLN A 1 167 ? -0.742 2.195 -28.021 1.00 83.38 167 GLN A CA 1
ATOM 1253 C C . GLN A 1 167 ? 0.769 2.032 -27.831 1.00 83.38 167 GLN A C 1
ATOM 1255 O O . GLN A 1 167 ? 1.207 1.067 -27.211 1.00 83.38 167 GLN A O 1
ATOM 1260 N N . LEU A 1 168 ? 1.564 3.022 -28.251 1.00 86.38 168 LEU A N 1
ATOM 1261 C CA . LEU A 1 168 ? 3.019 2.983 -28.081 1.00 86.38 168 LEU A CA 1
ATOM 1262 C C . LEU A 1 168 ? 3.436 2.902 -26.602 1.00 86.38 168 LEU A C 1
ATOM 1264 O O . LEU A 1 168 ? 4.389 2.208 -26.241 1.00 86.38 168 LEU A O 1
ATOM 1268 N N . ALA A 1 169 ? 2.708 3.590 -25.721 1.00 84.50 169 ALA A N 1
ATOM 1269 C CA . ALA A 1 169 ? 2.947 3.553 -24.282 1.00 84.50 169 ALA A CA 1
ATOM 1270 C C . ALA A 1 169 ? 2.636 2.172 -23.671 1.00 84.50 169 ALA A C 1
ATOM 1272 O O . ALA A 1 169 ? 3.345 1.717 -22.769 1.00 84.50 169 ALA A O 1
ATOM 1273 N N . GLU A 1 170 ? 1.597 1.500 -24.170 1.00 86.12 170 GLU A N 1
ATOM 1274 C CA . GLU A 1 170 ? 1.222 0.142 -23.770 1.00 86.12 170 GLU A CA 1
ATOM 1275 C C . GLU A 1 170 ? 2.228 -0.901 -24.271 1.00 86.12 170 GLU A C 1
ATOM 1277 O O . GLU A 1 170 ? 2.685 -1.724 -23.481 1.00 86.12 170 GLU A O 1
ATOM 1282 N N . GLU A 1 171 ? 2.648 -0.814 -25.536 1.00 89.38 171 GLU A N 1
ATOM 1283 C CA . GLU A 1 171 ? 3.699 -1.662 -26.119 1.00 89.38 171 GLU A CA 1
ATOM 1284 C C . GLU A 1 171 ? 5.017 -1.525 -25.346 1.00 89.38 171 GLU A C 1
ATOM 1286 O O . GLU A 1 171 ? 5.676 -2.516 -25.025 1.00 89.38 171 GLU A O 1
ATOM 1291 N N . THR A 1 172 ? 5.366 -0.292 -24.966 1.00 91.00 172 THR A N 1
ATOM 1292 C CA . THR A 1 172 ? 6.542 -0.015 -24.134 1.00 91.00 172 THR A CA 1
ATOM 1293 C C . THR A 1 172 ? 6.436 -0.692 -22.768 1.00 91.00 172 THR A C 1
ATOM 1295 O O . THR A 1 172 ? 7.400 -1.298 -22.295 1.00 91.00 172 THR A O 1
ATOM 1298 N N . LEU A 1 173 ? 5.269 -0.609 -22.120 1.00 90.25 173 LEU A N 1
ATOM 1299 C CA . LEU A 1 173 ? 5.030 -1.257 -20.833 1.00 90.25 173 LEU A CA 1
ATOM 1300 C C . LEU A 1 173 ? 5.141 -2.783 -20.942 1.00 90.25 173 LEU A C 1
ATOM 1302 O O . LEU A 1 173 ? 5.825 -3.400 -20.126 1.00 90.25 173 LEU A O 1
ATOM 1306 N N . ASP A 1 174 ? 4.493 -3.386 -21.939 1.00 90.38 174 ASP A N 1
ATOM 1307 C CA . ASP A 1 174 ? 4.506 -4.835 -22.148 1.00 90.38 174 ASP A CA 1
ATOM 1308 C C . ASP A 1 174 ? 5.931 -5.342 -22.456 1.00 90.38 174 ASP A C 1
ATOM 1310 O O . ASP A 1 174 ? 6.359 -6.362 -21.906 1.00 90.38 174 ASP A O 1
ATOM 1314 N N . CYS A 1 175 ? 6.714 -4.585 -23.233 1.00 92.31 175 CYS A N 1
ATOM 1315 C CA . CYS A 1 175 ? 8.127 -4.873 -23.481 1.00 92.31 175 CYS A CA 1
ATOM 1316 C C . CYS A 1 175 ? 8.972 -4.815 -22.196 1.00 92.31 175 CYS A C 1
ATOM 1318 O O . CYS A 1 175 ? 9.777 -5.713 -21.941 1.00 92.31 175 CYS A O 1
ATOM 1320 N N . LEU A 1 176 ? 8.785 -3.789 -21.356 1.00 92.56 176 LEU A N 1
ATOM 1321 C CA . LEU A 1 176 ? 9.503 -3.654 -20.082 1.00 92.56 176 LEU A CA 1
ATOM 1322 C C . LEU A 1 176 ? 9.173 -4.786 -19.105 1.00 92.56 176 LEU A C 1
ATOM 1324 O O . LEU A 1 176 ? 10.069 -5.277 -18.419 1.00 92.56 176 LEU A O 1
ATOM 1328 N N . ILE A 1 177 ? 7.909 -5.217 -19.049 1.00 90.62 177 ILE A N 1
ATOM 1329 C CA . ILE A 1 177 ? 7.491 -6.368 -18.238 1.00 90.62 177 ILE A CA 1
ATOM 1330 C C . ILE A 1 177 ? 8.210 -7.630 -18.719 1.00 90.62 177 ILE A C 1
ATOM 1332 O O . ILE A 1 177 ? 8.792 -8.335 -17.898 1.00 90.62 177 ILE A O 1
ATOM 1336 N N . LYS A 1 178 ? 8.235 -7.883 -20.034 1.00 90.38 178 LYS A N 1
ATOM 1337 C CA . LYS A 1 178 ? 8.921 -9.045 -20.621 1.00 90.38 178 LYS A CA 1
ATOM 1338 C C . LYS A 1 178 ? 10.421 -9.043 -20.300 1.00 90.38 178 LYS A C 1
ATOM 1340 O O . LYS A 1 178 ? 10.934 -10.025 -19.774 1.00 90.38 178 LYS A O 1
ATOM 1345 N N . LEU A 1 179 ? 11.105 -7.915 -20.511 1.00 90.94 179 LEU A N 1
ATOM 1346 C CA . LEU A 1 179 ? 12.530 -7.768 -20.184 1.00 90.94 179 LEU A CA 1
ATOM 1347 C C . LEU A 1 179 ? 12.817 -7.972 -18.689 1.00 90.94 179 LEU A C 1
ATOM 1349 O O . LEU A 1 179 ? 13.839 -8.560 -18.334 1.00 90.94 179 LEU A O 1
ATOM 1353 N N . LEU A 1 180 ? 11.930 -7.491 -17.811 1.00 89.75 180 LEU A N 1
ATOM 1354 C CA . LEU A 1 180 ? 12.055 -7.669 -16.364 1.00 89.75 180 LEU A CA 1
ATOM 1355 C C . LEU A 1 180 ? 11.829 -9.131 -15.944 1.00 89.75 180 LEU A C 1
ATOM 1357 O O . LEU A 1 180 ? 12.545 -9.635 -15.080 1.00 89.75 180 LEU A O 1
ATOM 1361 N N . GLU A 1 181 ? 10.875 -9.826 -16.567 1.00 87.25 181 GLU A N 1
ATOM 1362 C CA . GLU A 1 181 ? 10.647 -11.258 -16.351 1.00 87.25 181 GLU A CA 1
ATOM 1363 C C . GLU A 1 181 ? 11.840 -12.112 -16.810 1.00 87.25 181 GLU A C 1
ATOM 1365 O O . GLU A 1 181 ? 12.205 -13.063 -16.115 1.00 87.25 181 GLU A O 1
ATOM 1370 N N . ASP A 1 182 ? 12.472 -11.737 -17.925 1.00 85.31 182 ASP A N 1
ATOM 1371 C CA . ASP A 1 182 ? 13.618 -12.440 -18.513 1.00 85.31 182 ASP A CA 1
ATOM 1372 C C . ASP A 1 182 ? 14.957 -12.086 -17.840 1.00 85.31 182 ASP A C 1
ATOM 1374 O O . ASP A 1 182 ? 15.969 -12.747 -18.086 1.00 85.31 182 ASP A O 1
ATOM 1378 N N . ALA A 1 183 ? 15.000 -11.063 -16.975 1.00 82.06 183 ALA A N 1
ATOM 1379 C CA . ALA A 1 183 ? 16.229 -10.534 -16.376 1.00 82.06 183 ALA A CA 1
ATOM 1380 C C . ALA A 1 183 ? 17.072 -11.592 -15.630 1.00 82.06 183 ALA A C 1
ATOM 1382 O O . ALA A 1 183 ? 18.279 -11.412 -15.546 1.00 82.06 183 ALA A O 1
ATOM 1383 N N . ASN A 1 184 ? 16.499 -12.713 -15.160 1.00 67.94 184 ASN A N 1
ATOM 1384 C CA . ASN A 1 184 ? 17.226 -13.891 -14.642 1.00 67.94 184 ASN A CA 1
ATOM 1385 C C . ASN A 1 184 ? 18.484 -13.558 -13.804 1.00 67.94 184 ASN A C 1
ATOM 1387 O O . ASN A 1 184 ? 19.587 -13.962 -14.149 1.00 67.94 184 ASN A O 1
ATOM 1391 N N . ASP A 1 185 ? 18.316 -12.827 -12.693 1.00 70.94 185 ASP A N 1
ATOM 1392 C CA . ASP A 1 185 ? 19.408 -12.432 -11.774 1.00 70.94 185 ASP A CA 1
ATOM 1393 C C . ASP A 1 185 ? 20.386 -11.355 -12.277 1.00 70.94 185 ASP A C 1
ATOM 1395 O O . ASP A 1 185 ? 21.328 -11.046 -11.542 1.00 70.94 185 ASP A O 1
ATOM 1399 N N . ASP A 1 186 ? 20.139 -10.740 -13.438 1.00 86.31 186 ASP A N 1
ATOM 1400 C CA . ASP A 1 186 ? 20.900 -9.597 -13.948 1.00 86.31 186 ASP A CA 1
ATOM 1401 C C . ASP A 1 186 ? 20.450 -8.263 -13.308 1.00 86.31 186 ASP A C 1
ATOM 1403 O O . ASP A 1 186 ? 19.428 -7.692 -13.709 1.00 86.31 186 ASP A O 1
ATOM 1407 N N . PRO A 1 187 ? 21.223 -7.711 -12.352 1.00 84.38 187 PRO A N 1
ATOM 1408 C CA . PRO A 1 187 ? 20.853 -6.495 -11.635 1.00 84.38 187 PRO A CA 1
ATOM 1409 C C . PRO A 1 187 ? 20.903 -5.242 -12.520 1.00 84.38 187 PRO A C 1
ATOM 1411 O O . PRO A 1 187 ? 20.348 -4.214 -12.135 1.00 84.38 187 PRO A O 1
ATOM 1414 N N . ILE A 1 188 ? 21.599 -5.285 -13.664 1.00 86.88 188 ILE A N 1
ATOM 1415 C CA . ILE A 1 188 ? 21.739 -4.136 -14.567 1.00 86.88 188 ILE A CA 1
ATOM 1416 C C . ILE A 1 188 ? 20.460 -3.982 -15.383 1.00 86.88 188 ILE A C 1
ATOM 1418 O O . ILE A 1 188 ? 19.849 -2.914 -15.357 1.00 86.88 188 ILE A O 1
ATOM 1422 N N . THR A 1 189 ? 20.018 -5.061 -16.039 1.00 89.81 189 THR A N 1
ATOM 1423 C CA . THR A 1 189 ? 18.736 -5.083 -16.758 1.00 89.81 189 THR A CA 1
ATOM 1424 C C . THR A 1 189 ? 17.579 -4.780 -15.806 1.00 89.81 189 THR A C 1
ATOM 1426 O O . THR A 1 189 ? 16.741 -3.934 -16.114 1.00 89.81 189 THR A O 1
ATOM 1429 N N . GLU A 1 190 ? 17.562 -5.395 -14.616 1.00 90.62 190 GLU A N 1
ATOM 1430 C CA . GLU A 1 190 ? 16.509 -5.178 -13.617 1.00 90.62 190 GLU A CA 1
ATOM 1431 C C . GLU A 1 190 ? 16.417 -3.704 -13.188 1.00 90.62 190 GLU A C 1
ATOM 1433 O O . GLU A 1 190 ? 15.333 -3.116 -13.195 1.00 90.62 190 GLU A O 1
ATOM 1438 N N . LEU A 1 191 ? 17.558 -3.073 -12.879 1.00 90.50 191 LEU A N 1
ATOM 1439 C CA . LEU A 1 191 ? 17.604 -1.665 -12.490 1.00 90.50 191 LEU A CA 1
ATOM 1440 C C . LEU A 1 191 ? 17.114 -0.746 -13.615 1.00 90.50 191 LEU A C 1
ATOM 1442 O O . LEU A 1 191 ? 16.323 0.161 -13.345 1.00 90.50 191 LEU A O 1
ATOM 1446 N N . SER A 1 192 ? 17.560 -0.970 -14.854 1.00 91.38 192 SER A N 1
ATOM 1447 C CA . SER A 1 192 ? 17.147 -0.171 -16.015 1.00 91.38 192 SER A CA 1
ATOM 1448 C C . SER A 1 192 ? 15.645 -0.295 -16.277 1.00 91.38 192 SER A C 1
ATOM 1450 O O . SER A 1 192 ? 14.964 0.723 -16.407 1.00 91.38 192 SER A O 1
ATOM 1452 N N . CYS A 1 193 ? 15.099 -1.516 -16.247 1.00 93.06 193 CYS A N 1
ATOM 1453 C CA . CYS A 1 193 ? 13.665 -1.756 -16.415 1.00 93.06 193 CYS A CA 1
ATOM 1454 C C . CYS A 1 193 ? 12.837 -1.089 -15.310 1.00 93.06 193 CYS A C 1
ATOM 1456 O O . CYS A 1 193 ? 11.858 -0.403 -15.598 1.00 93.06 193 CYS A O 1
ATOM 1458 N N . VAL A 1 194 ? 13.229 -1.230 -14.041 1.00 91.06 194 VAL A N 1
ATOM 1459 C CA . VAL A 1 194 ? 12.496 -0.611 -12.926 1.00 91.06 194 VAL A CA 1
ATOM 1460 C C . VAL A 1 194 ? 12.604 0.919 -12.968 1.00 91.06 194 VAL A C 1
ATOM 1462 O O . VAL A 1 194 ? 11.636 1.611 -12.652 1.00 91.06 194 VAL A O 1
ATOM 1465 N N . HIS A 1 195 ? 13.739 1.474 -13.403 1.00 89.56 195 HIS A N 1
ATOM 1466 C CA . HIS A 1 195 ? 13.881 2.916 -13.613 1.00 89.56 195 HIS A CA 1
ATOM 1467 C C . HIS A 1 195 ? 12.953 3.420 -14.725 1.00 89.56 195 HIS A C 1
ATOM 1469 O O . HIS A 1 195 ? 12.263 4.422 -14.544 1.00 89.56 195 HIS A O 1
ATOM 1475 N N . ALA A 1 196 ? 12.882 2.704 -15.848 1.00 90.75 196 ALA A N 1
ATOM 1476 C CA . ALA A 1 196 ? 11.949 2.984 -16.933 1.00 90.75 196 ALA A CA 1
ATOM 1477 C C . ALA A 1 196 ? 10.483 2.917 -16.461 1.00 90.75 196 ALA A C 1
ATOM 1479 O O . ALA A 1 196 ? 9.709 3.846 -16.703 1.00 90.75 196 ALA A O 1
ATOM 1480 N N . LEU A 1 197 ? 10.117 1.876 -15.703 1.00 90.69 197 LEU A N 1
ATOM 1481 C CA . LEU A 1 197 ? 8.786 1.724 -15.107 1.00 90.69 197 LEU A CA 1
ATOM 1482 C C . LEU A 1 197 ? 8.459 2.846 -14.118 1.00 90.69 197 LEU A C 1
ATOM 1484 O O . LEU A 1 197 ? 7.326 3.308 -14.091 1.00 90.69 197 LEU A O 1
ATOM 1488 N N . MET A 1 198 ? 9.428 3.340 -13.347 1.00 87.44 198 MET A N 1
ATOM 1489 C CA . MET A 1 198 ? 9.243 4.511 -12.483 1.00 87.44 198 MET A CA 1
ATOM 1490 C C . MET A 1 198 ? 8.891 5.761 -13.300 1.00 87.44 198 MET A C 1
ATOM 1492 O O . MET A 1 198 ? 7.952 6.483 -12.960 1.00 87.44 198 MET A O 1
ATOM 1496 N N . GLN A 1 199 ? 9.611 6.013 -14.399 1.00 85.94 199 GLN A N 1
ATOM 1497 C CA . GLN A 1 199 ? 9.311 7.135 -15.297 1.00 85.94 199 GLN A CA 1
ATOM 1498 C C . GLN A 1 199 ? 7.926 6.994 -15.933 1.00 85.94 199 GLN A C 1
ATOM 1500 O O . GLN A 1 199 ? 7.209 7.979 -16.097 1.00 85.94 199 GLN A O 1
ATOM 1505 N N . LEU A 1 200 ? 7.537 5.769 -16.282 1.00 85.19 200 LEU A N 1
ATOM 1506 C CA . LEU A 1 200 ? 6.251 5.476 -16.895 1.00 85.19 200 LEU A CA 1
ATOM 1507 C C . LEU A 1 200 ? 5.102 5.599 -15.881 1.00 85.19 200 LEU A C 1
ATOM 1509 O O . LEU A 1 200 ? 4.208 6.412 -16.060 1.00 85.19 200 LEU A O 1
ATOM 1513 N N . LEU A 1 201 ? 5.149 4.859 -14.776 1.00 82.00 201 LEU A N 1
ATOM 1514 C CA . LEU A 1 201 ? 4.033 4.694 -13.840 1.00 82.00 201 LEU A CA 1
ATOM 1515 C C . LEU A 1 201 ? 3.889 5.833 -12.823 1.00 82.00 201 LEU A C 1
ATOM 1517 O O . LEU A 1 201 ? 2.776 6.093 -12.366 1.00 82.00 201 LEU A O 1
ATOM 1521 N N . CYS A 1 202 ? 4.991 6.477 -12.424 1.00 78.69 202 CYS A N 1
ATOM 1522 C CA . CYS A 1 202 ? 4.985 7.474 -11.345 1.00 78.69 202 CYS A CA 1
ATOM 1523 C C . CYS A 1 202 ? 5.095 8.913 -11.854 1.00 78.69 202 CYS A C 1
ATOM 1525 O O . CYS A 1 202 ? 4.550 9.825 -11.236 1.00 78.69 202 CYS A O 1
ATOM 1527 N N . HIS A 1 203 ? 5.827 9.135 -12.948 1.00 74.94 203 HIS A N 1
ATOM 1528 C CA . HIS A 1 203 ? 6.150 10.484 -13.426 1.00 74.94 203 HIS A CA 1
ATOM 1529 C C . HIS 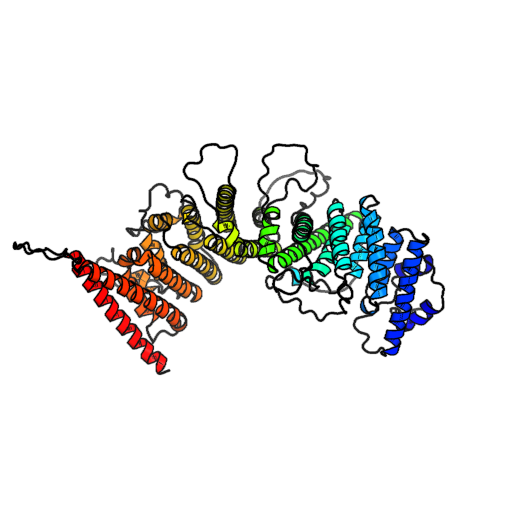A 1 203 ? 5.287 10.966 -14.594 1.00 74.94 203 HIS A C 1
ATOM 1531 O O . HIS A 1 203 ? 5.223 12.172 -14.835 1.00 74.94 203 HIS A O 1
ATOM 1537 N N . ARG A 1 204 ? 4.608 10.061 -15.300 1.00 75.81 204 ARG A N 1
ATOM 1538 C CA . ARG A 1 204 ? 3.639 10.411 -16.342 1.00 75.81 204 ARG A CA 1
ATOM 1539 C C . ARG A 1 204 ? 2.219 10.275 -15.812 1.00 75.81 204 ARG A C 1
ATOM 1541 O O . ARG A 1 204 ? 1.947 9.510 -14.888 1.00 75.81 204 ARG A O 1
ATOM 1548 N N . LYS A 1 205 ? 1.279 11.003 -16.419 1.00 64.00 205 LYS A N 1
ATOM 1549 C CA . LYS A 1 205 ? -0.152 10.917 -16.087 1.00 64.00 205 LYS A CA 1
ATOM 1550 C C . LYS A 1 205 ? -0.772 9.631 -16.659 1.00 64.00 205 LYS A C 1
ATOM 1552 O O . LYS A 1 205 ? -1.746 9.699 -17.404 1.00 64.00 205 LYS A O 1
ATOM 1557 N N . PHE A 1 206 ? -0.265 8.459 -16.268 1.00 60.91 206 PHE A N 1
ATOM 1558 C CA . PHE A 1 206 ? -0.969 7.181 -16.421 1.00 60.91 206 PHE A CA 1
ATOM 1559 C C . PHE A 1 206 ? -2.151 7.178 -15.454 1.00 60.91 206 PHE A C 1
ATOM 1561 O O . PHE A 1 206 ? -2.111 6.611 -14.366 1.00 60.91 206 PHE A O 1
ATOM 1568 N N . ARG A 1 207 ? -3.208 7.917 -15.795 1.00 51.84 207 ARG A N 1
ATOM 1569 C CA . ARG A 1 207 ? -4.416 7.962 -14.974 1.00 51.84 207 ARG A CA 1
ATOM 1570 C C . ARG A 1 207 ? -5.079 6.590 -15.015 1.00 51.84 207 ARG A C 1
ATOM 1572 O O . ARG A 1 207 ? -5.649 6.197 -16.031 1.00 51.84 207 ARG A O 1
ATOM 1579 N N . VAL A 1 208 ? -5.040 5.885 -13.887 1.00 50.53 208 VAL A N 1
ATOM 1580 C CA . VAL A 1 208 ? -5.846 4.686 -13.665 1.00 50.53 208 VAL A CA 1
ATOM 1581 C C . VAL A 1 208 ? -7.111 5.085 -12.901 1.00 50.53 208 VAL A C 1
ATOM 1583 O O . VAL A 1 208 ? -7.074 5.329 -11.702 1.00 50.53 208 VAL A O 1
ATOM 1586 N N . VAL A 1 209 ? -8.232 5.090 -13.633 1.00 41.69 209 VAL A N 1
ATOM 1587 C CA . VAL A 1 209 ? -9.636 5.038 -13.168 1.00 41.69 209 VAL A CA 1
ATOM 1588 C C . VAL A 1 209 ? -10.247 6.321 -12.575 1.00 41.69 209 VAL A C 1
ATOM 1590 O O . VAL A 1 209 ? -9.717 6.921 -11.649 1.00 41.69 209 VAL A O 1
ATOM 1593 N N . GLY A 1 210 ? -11.477 6.644 -13.017 1.00 40.59 210 GLY A N 1
ATOM 1594 C CA . GLY A 1 210 ? -12.475 7.251 -12.124 1.00 40.59 210 GLY A CA 1
ATOM 1595 C C . GLY A 1 210 ? -13.594 8.102 -12.731 1.00 40.59 210 GLY A C 1
ATOM 1596 O O . GLY A 1 210 ? -14.635 8.206 -12.092 1.00 40.59 210 GLY A O 1
ATOM 1597 N N . SER A 1 211 ? -13.433 8.689 -13.920 1.00 35.03 211 SER A N 1
ATOM 1598 C CA . SER A 1 211 ? -14.454 9.581 -14.502 1.00 35.03 211 SER A CA 1
ATOM 1599 C C . SER A 1 211 ? -15.057 8.992 -15.774 1.00 35.03 211 SER A C 1
ATOM 1601 O O . SER A 1 211 ? -14.351 8.331 -16.533 1.00 35.03 211 SER A O 1
ATOM 1603 N N . ARG A 1 212 ? -16.362 9.211 -15.976 1.00 40.91 212 ARG A N 1
ATOM 1604 C CA . ARG A 1 212 ? -17.221 8.533 -16.965 1.00 40.91 212 ARG A CA 1
ATOM 1605 C C . ARG A 1 212 ? -16.802 8.693 -18.435 1.00 40.91 212 ARG A C 1
ATOM 1607 O O . ARG A 1 212 ? -17.295 7.918 -19.241 1.00 40.91 212 ARG A O 1
ATOM 1614 N N . ASP A 1 213 ? -15.846 9.564 -18.760 1.00 41.88 213 ASP A N 1
ATOM 1615 C CA . ASP A 1 213 ? -15.606 9.953 -20.158 1.00 41.88 213 ASP A CA 1
ATOM 1616 C C . ASP A 1 213 ? -14.202 9.663 -20.713 1.00 41.88 213 ASP A C 1
ATOM 1618 O O . ASP A 1 213 ? -13.902 10.084 -21.822 1.00 41.88 213 ASP A O 1
ATOM 1622 N N . HIS A 1 214 ? -13.294 8.989 -19.993 1.00 44.56 214 HIS A N 1
ATOM 1623 C CA . HIS A 1 214 ? -11.962 8.659 -20.537 1.00 44.56 214 HIS A CA 1
ATOM 1624 C C . HIS A 1 214 ? -11.579 7.204 -20.218 1.00 44.56 214 HIS A C 1
ATOM 1626 O O . HIS A 1 214 ? -11.392 6.851 -19.052 1.00 44.56 214 HIS A O 1
ATOM 1632 N N . GLN A 1 215 ? -11.441 6.362 -21.253 1.00 51.56 215 GLN A N 1
ATOM 1633 C CA . GLN A 1 215 ? -10.955 4.977 -21.134 1.00 51.56 215 GLN A CA 1
ATOM 1634 C C . GLN A 1 215 ? -9.633 4.916 -20.336 1.00 51.56 215 GLN A C 1
ATOM 1636 O O . GLN A 1 215 ? -8.752 5.751 -20.580 1.00 51.56 215 GLN A O 1
ATOM 1641 N N . PRO A 1 216 ? -9.474 3.964 -19.394 1.00 55.56 216 PRO A N 1
ATOM 1642 C CA . PRO A 1 216 ? -8.244 3.796 -18.620 1.00 55.56 216 PRO A CA 1
ATOM 1643 C C . PRO A 1 216 ? -7.091 3.307 -19.511 1.00 55.56 216 PRO A C 1
ATOM 1645 O O . PRO A 1 216 ? -7.297 2.445 -20.352 1.00 55.56 216 PRO A O 1
ATOM 1648 N N . ILE A 1 217 ? -5.877 3.828 -19.293 1.00 56.06 217 ILE A N 1
ATOM 1649 C CA . ILE A 1 217 ? -4.655 3.411 -20.021 1.00 56.06 217 ILE A CA 1
ATOM 1650 C C . ILE A 1 217 ? -4.131 2.052 -19.512 1.00 56.06 217 ILE A C 1
ATOM 1652 O O . ILE A 1 217 ? -3.481 1.303 -20.232 1.00 56.06 217 ILE A O 1
ATOM 1656 N N . LEU A 1 218 ? -4.406 1.707 -18.249 1.00 68.06 218 LEU A N 1
ATOM 1657 C CA . LEU A 1 218 ? -3.949 0.453 -17.653 1.00 68.06 218 LEU A CA 1
ATOM 1658 C C . LEU A 1 218 ? -5.136 -0.483 -17.429 1.00 68.06 218 LEU A C 1
ATOM 1660 O O . LEU A 1 218 ? -5.933 -0.292 -16.508 1.00 68.06 218 LEU A O 1
ATOM 1664 N N . GLU A 1 219 ? -5.253 -1.491 -18.288 1.00 72.94 219 GLU A N 1
ATOM 1665 C CA . GLU A 1 219 ? -6.231 -2.560 -18.128 1.00 72.94 219 GLU A CA 1
ATOM 1666 C C . GLU A 1 219 ? -5.877 -3.480 -16.954 1.00 72.94 219 GLU A C 1
ATOM 1668 O O . GLU A 1 219 ? -4.708 -3.660 -16.599 1.00 72.94 219 GLU A O 1
ATOM 1673 N N . ARG A 1 220 ? -6.899 -4.140 -16.400 1.00 74.31 220 ARG A N 1
ATOM 1674 C CA . ARG A 1 220 ? -6.793 -5.090 -15.280 1.00 74.31 220 ARG A CA 1
ATOM 1675 C C . ARG A 1 220 ? -5.664 -6.113 -15.450 1.00 74.31 220 ARG A C 1
ATOM 1677 O O . ARG A 1 220 ? -4.909 -6.366 -14.516 1.00 74.31 220 ARG A O 1
ATOM 1684 N N . LEU A 1 221 ? -5.517 -6.694 -16.643 1.00 78.44 221 LEU A N 1
ATOM 1685 C CA . LEU A 1 221 ? -4.477 -7.694 -16.911 1.00 78.44 221 LEU A CA 1
ATOM 1686 C C . LEU A 1 221 ? -3.062 -7.102 -16.834 1.00 78.44 221 LEU A C 1
ATOM 1688 O O . LEU A 1 221 ? -2.161 -7.751 -16.303 1.00 78.44 221 LEU A O 1
ATOM 1692 N N . ARG A 1 222 ? -2.860 -5.867 -17.307 1.00 84.62 222 ARG A N 1
ATOM 1693 C CA . ARG A 1 222 ? -1.555 -5.190 -17.255 1.00 84.62 222 ARG A CA 1
ATOM 1694 C C . ARG A 1 222 ? -1.185 -4.778 -15.833 1.00 84.62 222 ARG A C 1
ATOM 1696 O O . ARG A 1 222 ? -0.030 -4.938 -15.449 1.00 84.62 222 ARG A O 1
ATOM 1703 N N . VAL A 1 223 ? -2.160 -4.335 -15.027 1.00 85.06 223 VAL A N 1
ATOM 1704 C CA . VAL A 1 223 ? -1.970 -4.065 -13.586 1.00 85.06 223 VAL A CA 1
ATOM 1705 C C . VAL A 1 223 ? -1.421 -5.300 -12.875 1.00 85.06 223 VAL A C 1
ATOM 1707 O O . VAL A 1 223 ? -0.442 -5.210 -12.133 1.00 85.06 223 VAL A O 1
ATOM 1710 N N . VAL A 1 224 ? -2.035 -6.460 -13.115 1.00 85.88 224 VAL A N 1
ATOM 1711 C CA . VAL A 1 224 ? -1.611 -7.734 -12.524 1.00 85.88 224 VAL A CA 1
ATOM 1712 C C . VAL A 1 224 ? -0.198 -8.085 -12.988 1.00 85.88 224 VAL A C 1
ATOM 1714 O O . VAL A 1 224 ? 0.672 -8.270 -12.142 1.00 85.88 224 VAL A O 1
ATOM 1717 N N . LYS A 1 225 ? 0.067 -8.081 -14.302 1.00 88.19 225 LYS A N 1
ATOM 1718 C CA . LYS A 1 225 ? 1.390 -8.408 -14.866 1.00 88.19 225 LYS A CA 1
ATOM 1719 C C . LYS A 1 225 ? 2.508 -7.516 -14.324 1.00 88.19 225 LYS A C 1
ATOM 1721 O O . LYS A 1 225 ? 3.502 -8.028 -13.813 1.00 88.19 225 LYS A O 1
ATOM 1726 N N . VAL A 1 226 ? 2.334 -6.190 -14.377 1.00 90.25 226 VAL A N 1
ATOM 1727 C CA . VAL A 1 226 ? 3.365 -5.249 -13.910 1.00 90.25 226 VAL A CA 1
ATOM 1728 C C . VAL A 1 226 ? 3.612 -5.406 -12.415 1.00 90.25 226 VAL A C 1
ATOM 1730 O O . VAL A 1 226 ? 4.754 -5.366 -11.964 1.00 90.25 226 VAL A O 1
ATOM 1733 N N . THR A 1 227 ? 2.555 -5.650 -11.639 1.00 90.56 227 THR A N 1
ATOM 1734 C CA . THR A 1 227 ? 2.681 -5.853 -10.198 1.00 90.56 227 THR A CA 1
ATOM 1735 C C . THR A 1 227 ? 3.393 -7.161 -9.883 1.00 90.56 227 THR A C 1
ATOM 1737 O O . THR A 1 227 ? 4.272 -7.168 -9.028 1.00 90.56 227 THR A O 1
ATOM 1740 N N . THR A 1 228 ? 3.077 -8.251 -10.586 1.00 89.81 228 THR A N 1
ATOM 1741 C CA . THR A 1 228 ? 3.782 -9.530 -10.435 1.00 89.81 228 THR A CA 1
ATOM 1742 C C . THR A 1 228 ? 5.270 -9.378 -10.741 1.00 89.81 228 THR A C 1
ATOM 1744 O O . THR A 1 228 ? 6.094 -9.832 -9.948 1.00 89.81 228 THR A O 1
ATOM 1747 N N . ALA A 1 229 ? 5.625 -8.695 -11.832 1.00 89.31 229 ALA A N 1
ATOM 1748 C CA . ALA A 1 229 ? 7.019 -8.471 -12.201 1.00 89.31 229 ALA A CA 1
ATOM 1749 C C . ALA A 1 229 ? 7.759 -7.609 -11.158 1.00 89.31 229 ALA A C 1
ATOM 1751 O O . ALA A 1 229 ? 8.822 -7.996 -10.676 1.00 89.31 229 ALA A O 1
ATOM 1752 N N . LEU A 1 230 ? 7.159 -6.494 -10.718 1.00 91.38 230 LEU A N 1
ATOM 1753 C CA . LEU A 1 230 ? 7.725 -5.637 -9.668 1.00 91.38 230 LEU A CA 1
ATOM 1754 C C . LEU A 1 230 ? 7.848 -6.357 -8.319 1.00 91.38 230 LEU A C 1
ATOM 1756 O O . LEU A 1 230 ? 8.801 -6.120 -7.577 1.00 91.38 230 LEU A O 1
ATOM 1760 N N . TRP A 1 231 ? 6.904 -7.239 -7.980 1.00 90.62 231 TRP A N 1
ATOM 1761 C CA . TRP A 1 231 ? 6.910 -7.956 -6.706 1.00 90.62 231 TRP A CA 1
ATOM 1762 C C . TRP A 1 231 ? 8.110 -8.901 -6.576 1.00 90.62 231 TRP A C 1
ATOM 1764 O O . TRP A 1 231 ? 8.697 -8.994 -5.496 1.00 90.62 231 TRP A O 1
ATOM 1774 N N . VAL A 1 232 ? 8.560 -9.509 -7.682 1.00 87.44 232 VAL A N 1
ATOM 1775 C CA . VAL A 1 232 ? 9.811 -10.292 -7.731 1.00 87.44 232 VAL A CA 1
ATOM 1776 C C . VAL A 1 232 ? 11.003 -9.429 -7.294 1.00 87.44 232 VAL A C 1
ATOM 1778 O O . VAL A 1 232 ? 11.784 -9.836 -6.428 1.00 87.44 232 VAL A O 1
ATOM 1781 N N . SER A 1 233 ? 11.118 -8.216 -7.841 1.00 88.50 233 SER A N 1
ATOM 1782 C CA . SER A 1 233 ? 12.184 -7.263 -7.504 1.00 88.50 233 SER A CA 1
ATOM 1783 C C . SER A 1 233 ? 12.111 -6.786 -6.052 1.00 88.50 233 SER A C 1
ATOM 1785 O O . SER A 1 233 ? 13.131 -6.657 -5.375 1.00 88.50 233 SER A O 1
ATOM 1787 N N . VAL A 1 234 ? 10.901 -6.580 -5.522 1.00 88.88 234 VAL A N 1
ATOM 1788 C CA . VAL A 1 234 ? 10.679 -6.210 -4.112 1.00 88.88 234 VAL A CA 1
ATOM 1789 C C . VAL A 1 234 ? 11.119 -7.327 -3.155 1.00 88.88 234 VAL A C 1
ATOM 1791 O O . VAL A 1 234 ? 11.748 -7.054 -2.124 1.00 88.88 234 VAL A O 1
ATOM 1794 N N . CYS A 1 235 ? 10.822 -8.581 -3.504 1.00 85.25 235 CYS A N 1
ATOM 1795 C CA . CYS A 1 235 ? 11.135 -9.765 -2.701 1.00 85.25 235 CYS A CA 1
ATOM 1796 C C . CYS A 1 235 ? 12.610 -10.186 -2.758 1.00 85.25 235 CYS A C 1
ATOM 1798 O O . CYS A 1 235 ? 13.033 -11.024 -1.960 1.00 85.25 235 CYS A O 1
ATOM 1800 N N . SER A 1 236 ? 13.400 -9.628 -3.679 1.00 76.44 236 SER A N 1
ATOM 1801 C CA . SER A 1 236 ? 14.790 -10.020 -3.925 1.00 76.44 236 SER A CA 1
ATOM 1802 C C . SER A 1 236 ? 15.739 -9.534 -2.819 1.00 76.44 236 SER A C 1
ATOM 1804 O O . SER A 1 236 ? 16.542 -8.621 -3.006 1.00 76.44 236 SER A O 1
ATOM 1806 N N . VAL A 1 237 ? 15.662 -10.164 -1.644 1.00 62.50 237 VAL A N 1
ATOM 1807 C CA . VAL A 1 237 ? 16.595 -9.991 -0.521 1.00 62.50 237 VAL A CA 1
ATOM 1808 C C . VAL A 1 237 ? 17.692 -11.050 -0.641 1.00 62.50 237 VAL A C 1
ATOM 1810 O O . VAL A 1 237 ? 17.538 -12.173 -0.162 1.00 62.50 237 VAL A O 1
ATOM 1813 N N . ARG A 1 238 ? 18.814 -10.728 -1.296 1.00 54.81 238 ARG A N 1
ATOM 1814 C CA . ARG A 1 238 ? 19.994 -11.608 -1.253 1.00 54.81 238 ARG A CA 1
ATOM 1815 C C . ARG A 1 238 ? 20.700 -11.421 0.091 1.00 54.81 238 ARG A C 1
ATOM 1817 O O . ARG A 1 238 ? 20.984 -10.293 0.494 1.00 54.81 238 ARG A O 1
ATOM 1824 N N . LYS A 1 239 ? 20.971 -12.528 0.793 1.00 42.72 239 LYS A N 1
ATOM 1825 C CA . LYS A 1 239 ? 21.856 -12.517 1.967 1.00 42.72 239 LYS A CA 1
ATOM 1826 C C . LYS A 1 239 ? 23.221 -11.943 1.546 1.00 42.72 239 LYS A C 1
ATOM 1828 O O . LYS A 1 239 ? 23.643 -12.221 0.421 1.00 42.72 239 LYS A O 1
ATOM 1833 N N . PRO A 1 240 ? 23.911 -11.177 2.410 1.00 37.03 240 PRO A N 1
ATOM 1834 C CA . PRO A 1 240 ? 25.312 -10.843 2.181 1.00 37.03 240 PRO A CA 1
ATOM 1835 C C . PRO A 1 240 ? 26.080 -12.134 1.882 1.00 37.03 240 PRO A C 1
ATOM 1837 O O . PRO A 1 240 ? 25.893 -13.124 2.595 1.00 37.03 240 PRO A O 1
ATOM 1840 N N . GLN A 1 241 ? 26.883 -12.150 0.816 1.00 33.12 241 GLN A N 1
ATOM 1841 C CA . GLN A 1 241 ? 27.794 -13.265 0.563 1.00 33.12 241 GLN A CA 1
ATOM 1842 C C . GLN A 1 241 ? 28.646 -13.481 1.825 1.00 33.12 241 GLN A C 1
ATOM 1844 O O . GLN A 1 241 ? 29.172 -12.497 2.356 1.00 33.12 241 GLN A O 1
ATOM 1849 N N . PRO A 1 242 ? 28.770 -14.718 2.341 1.00 29.52 242 PRO A N 1
ATOM 1850 C CA . PRO A 1 242 ? 29.782 -14.992 3.347 1.00 29.52 242 PRO A CA 1
ATOM 1851 C C . PRO A 1 242 ? 31.158 -14.651 2.750 1.00 29.52 242 PRO A C 1
ATOM 1853 O O . PRO A 1 242 ? 31.355 -14.857 1.547 1.00 29.52 242 PRO A O 1
ATOM 1856 N N . PRO A 1 243 ? 32.094 -14.104 3.547 1.00 31.12 243 PRO A N 1
ATOM 1857 C CA . PRO A 1 243 ? 33.449 -13.857 3.069 1.00 31.12 243 PRO A CA 1
ATOM 1858 C C . PRO A 1 243 ? 34.039 -15.166 2.519 1.00 31.12 243 PRO A C 1
ATOM 1860 O O . PRO A 1 243 ? 33.696 -16.239 3.032 1.00 31.12 243 PRO A O 1
ATOM 1863 N N . PRO A 1 244 ? 34.882 -15.110 1.472 1.00 31.98 244 PRO A N 1
ATOM 1864 C CA . PRO A 1 244 ? 35.460 -16.308 0.880 1.00 31.98 244 PRO A CA 1
ATOM 1865 C C . PRO A 1 244 ? 36.170 -17.118 1.969 1.00 31.98 244 PRO A C 1
ATOM 1867 O O . PRO A 1 244 ? 37.030 -16.607 2.687 1.00 31.98 244 PRO A O 1
ATOM 1870 N N . ALA A 1 245 ? 35.754 -18.375 2.125 1.00 36.88 245 ALA A N 1
ATOM 1871 C CA . ALA A 1 245 ? 36.336 -19.304 3.077 1.00 36.88 245 ALA A CA 1
ATOM 1872 C C . ALA A 1 245 ? 37.797 -19.556 2.688 1.00 36.88 245 ALA A C 1
ATOM 1874 O O . ALA A 1 245 ? 38.079 -20.242 1.709 1.00 36.88 245 ALA A O 1
ATOM 1875 N N . GLY A 1 246 ? 38.723 -18.964 3.438 1.00 32.41 246 GLY A N 1
ATOM 1876 C CA . GLY A 1 246 ? 40.144 -19.092 3.156 1.00 32.41 246 GLY A CA 1
ATOM 1877 C C . GLY A 1 246 ? 41.017 -18.313 4.125 1.00 32.41 246 GLY A C 1
ATOM 1878 O O . GLY A 1 246 ? 41.655 -17.350 3.715 1.00 32.41 246 GLY A O 1
ATOM 1879 N N . ARG A 1 247 ? 41.035 -18.728 5.398 1.00 30.44 247 ARG A N 1
ATOM 1880 C CA . ARG A 1 247 ? 42.242 -18.861 6.242 1.00 30.44 247 ARG A CA 1
ATOM 1881 C C . ARG A 1 247 ? 41.847 -19.348 7.638 1.00 30.44 247 ARG A C 1
ATOM 1883 O O . ARG A 1 247 ? 41.205 -18.648 8.412 1.00 30.44 247 ARG A O 1
ATOM 1890 N N . GLN A 1 248 ? 42.220 -20.593 7.900 1.00 29.28 248 GLN A N 1
ATOM 1891 C CA . GLN A 1 248 ? 42.268 -21.240 9.207 1.00 29.28 248 GLN A CA 1
ATOM 1892 C C . GLN A 1 248 ? 43.274 -20.513 10.113 1.00 29.28 248 GLN A C 1
ATOM 1894 O O . GLN A 1 248 ? 44.392 -20.270 9.664 1.00 29.28 248 GLN A O 1
ATOM 1899 N N . ALA A 1 249 ? 42.878 -20.208 11.352 1.00 27.59 249 ALA A N 1
ATOM 1900 C CA . ALA A 1 249 ? 43.705 -20.326 12.562 1.00 27.59 249 ALA A CA 1
ATOM 1901 C C . ALA A 1 249 ? 42.880 -19.940 13.810 1.00 27.59 249 ALA A C 1
ATOM 1903 O O . ALA A 1 249 ? 42.700 -18.768 14.128 1.00 27.59 249 ALA A O 1
ATOM 1904 N N . ASP A 1 250 ? 42.308 -20.964 14.439 1.00 27.14 250 ASP A N 1
ATOM 1905 C CA . ASP A 1 250 ? 42.231 -21.248 15.879 1.00 27.14 250 ASP A CA 1
ATOM 1906 C C . ASP A 1 250 ? 42.434 -20.107 16.899 1.00 27.14 250 ASP A C 1
ATOM 1908 O O . ASP A 1 250 ? 43.541 -19.614 17.103 1.00 27.14 250 ASP A O 1
ATOM 1912 N N . ASN A 1 251 ? 41.364 -19.776 17.635 1.00 26.83 251 ASN A N 1
ATOM 1913 C CA . ASN A 1 251 ? 41.218 -19.985 19.092 1.00 26.83 251 ASN A CA 1
ATOM 1914 C C . ASN A 1 251 ? 40.053 -19.137 19.651 1.00 26.83 251 ASN A C 1
ATOM 1916 O O . ASN A 1 251 ? 39.981 -17.925 19.469 1.00 26.83 251 ASN A O 1
ATOM 1920 N N . ALA A 1 252 ? 39.119 -19.799 20.335 1.00 24.81 252 ALA A N 1
ATOM 1921 C CA . ALA A 1 252 ? 37.981 -19.210 21.053 1.00 24.81 252 ALA A CA 1
ATOM 1922 C C . ALA A 1 252 ? 38.389 -18.758 22.483 1.00 24.81 252 ALA A C 1
ATOM 1924 O O . ALA A 1 252 ? 39.515 -19.035 22.893 1.00 24.81 252 ALA A O 1
ATOM 1925 N N . PRO A 1 253 ? 37.470 -18.294 23.358 1.00 37.38 253 PRO A N 1
ATOM 1926 C CA . PRO A 1 253 ? 36.408 -17.283 23.219 1.00 37.38 253 PRO A CA 1
ATOM 1927 C C . PRO A 1 253 ? 36.490 -16.215 24.341 1.00 37.38 253 PRO A C 1
ATOM 1929 O O . PRO A 1 253 ? 36.787 -16.567 25.471 1.00 37.38 253 PRO A O 1
ATOM 1932 N N . TYR A 1 254 ? 36.095 -14.955 24.1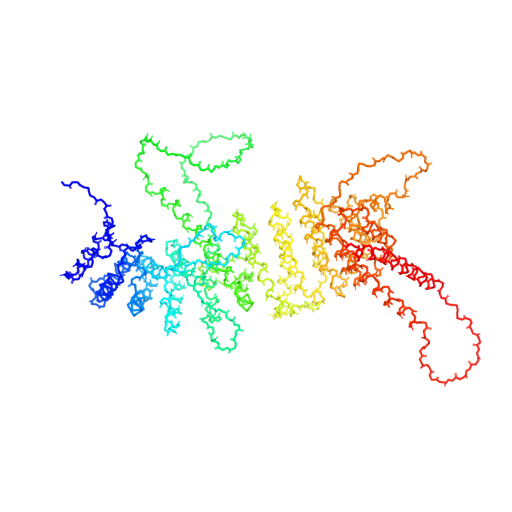17 1.00 25.23 254 TYR A N 1
ATOM 1933 C CA . TYR A 1 254 ? 35.625 -14.081 25.213 1.00 25.23 254 TYR A CA 1
ATOM 1934 C C . TYR A 1 254 ? 34.605 -13.043 24.720 1.00 25.23 254 TYR A C 1
ATOM 1936 O O . TYR A 1 254 ? 34.755 -12.427 23.668 1.00 25.23 254 TYR A O 1
ATOM 1944 N N . PHE A 1 255 ? 33.545 -12.889 25.514 1.00 24.11 255 PHE A N 1
ATOM 1945 C CA . PHE A 1 255 ? 32.512 -11.857 25.440 1.00 24.11 255 PHE A CA 1
ATOM 1946 C C . PHE A 1 255 ? 33.101 -10.437 25.392 1.00 24.11 255 PHE A C 1
ATOM 1948 O O . PHE A 1 255 ? 33.958 -10.122 26.215 1.00 24.11 255 PHE A O 1
ATOM 1955 N N . SER A 1 256 ? 32.529 -9.537 24.581 1.00 22.33 256 SER A N 1
ATOM 1956 C CA . SER A 1 256 ? 31.866 -8.319 25.091 1.00 22.33 256 SER A CA 1
ATOM 1957 C C . SER A 1 256 ? 31.357 -7.373 24.000 1.00 22.33 256 SER A C 1
ATOM 1959 O O . SER A 1 256 ? 31.851 -7.298 22.882 1.00 22.33 256 SER A O 1
ATOM 1961 N N . SER A 1 257 ? 30.311 -6.670 24.417 1.00 23.02 257 SER A N 1
ATOM 1962 C CA . SER A 1 257 ? 29.518 -5.599 23.824 1.00 23.02 257 SER A CA 1
ATOM 1963 C C . SER A 1 257 ? 30.264 -4.358 23.311 1.00 23.02 257 SER A C 1
ATOM 1965 O O . SER A 1 257 ? 31.330 -4.024 23.818 1.00 23.02 257 SER A O 1
ATOM 1967 N N . SER A 1 258 ? 29.536 -3.587 22.486 1.00 23.69 258 SER A N 1
ATOM 1968 C CA . SER A 1 258 ? 29.745 -2.204 21.988 1.00 23.69 258 SER A CA 1
ATOM 1969 C C . SER A 1 258 ? 30.229 -2.164 20.532 1.00 23.69 258 SER A C 1
ATOM 1971 O O . SER A 1 258 ? 30.909 -3.069 20.082 1.00 23.69 258 SER A O 1
ATOM 1973 N N . GLY A 1 259 ? 29.864 -1.216 19.676 1.00 22.33 259 GLY A N 1
ATOM 1974 C CA . GLY A 1 259 ? 29.074 -0.003 19.809 1.00 22.33 259 GLY A CA 1
ATOM 1975 C C . GLY A 1 259 ? 28.728 0.487 18.398 1.00 22.33 259 GLY A C 1
ATOM 1976 O O . GLY A 1 259 ? 29.412 0.184 17.423 1.00 22.33 259 GLY A O 1
ATOM 1977 N N . PHE A 1 260 ? 27.605 1.182 18.291 1.00 23.70 260 PHE A N 1
ATOM 1978 C CA . PHE A 1 260 ? 27.082 1.768 17.063 1.00 23.70 260 PHE A CA 1
ATOM 1979 C C . PHE A 1 260 ? 27.905 3.024 16.735 1.00 23.70 260 PHE A C 1
ATOM 1981 O O . PHE A 1 260 ? 27.931 3.936 17.558 1.00 23.70 260 PHE A O 1
ATOM 1988 N N . SER A 1 261 ? 28.516 3.114 15.551 1.00 22.08 261 SER A N 1
ATOM 1989 C CA . SER A 1 261 ? 29.126 4.367 15.081 1.00 22.08 261 SER A CA 1
ATOM 1990 C C . SER A 1 261 ? 28.410 4.890 13.842 1.00 22.08 261 SER A C 1
ATOM 1992 O O . SER A 1 261 ? 28.516 4.360 12.738 1.00 22.08 261 SER A O 1
ATOM 1994 N N . SER A 1 262 ? 27.652 5.955 14.092 1.00 23.83 262 SER A N 1
ATOM 1995 C CA . SER A 1 262 ? 27.232 6.982 13.142 1.00 23.83 262 SER A CA 1
ATOM 1996 C C . SER A 1 262 ? 28.456 7.678 12.548 1.00 23.83 262 SER A C 1
ATOM 1998 O O . SER A 1 262 ? 29.391 7.977 13.286 1.00 23.83 262 SER A O 1
ATOM 2000 N N . SER A 1 263 ? 28.438 8.022 11.261 1.00 24.19 263 SER A N 1
ATOM 2001 C CA . SER A 1 263 ? 29.294 9.089 10.726 1.00 24.19 263 SER A CA 1
ATOM 2002 C C . SER A 1 263 ? 28.658 9.718 9.490 1.00 24.19 263 SER A C 1
ATOM 2004 O O . SER A 1 263 ? 28.412 9.047 8.486 1.00 24.19 263 SER A O 1
ATOM 2006 N N . GLY A 1 264 ? 28.377 11.014 9.605 1.00 20.39 264 GLY A N 1
ATOM 2007 C CA . GLY A 1 264 ? 28.151 11.928 8.498 1.00 20.39 264 GLY A CA 1
ATOM 2008 C C . GLY A 1 264 ? 29.395 12.792 8.266 1.00 20.39 264 GLY A C 1
ATOM 2009 O O . GLY A 1 264 ? 30.049 13.188 9.221 1.00 20.39 264 GLY A O 1
ATOM 2010 N N . GLU A 1 265 ? 29.653 13.028 6.981 1.00 26.42 265 GLU A N 1
ATOM 2011 C CA . GLU A 1 265 ? 30.175 14.236 6.318 1.00 26.42 265 GLU A CA 1
ATOM 2012 C C . GLU A 1 265 ? 31.576 14.847 6.602 1.00 26.42 265 GLU A C 1
ATOM 2014 O O . GLU A 1 265 ? 31.899 15.315 7.686 1.00 26.42 265 GLU A O 1
ATOM 2019 N N . THR A 1 266 ? 32.297 14.982 5.469 1.00 26.05 266 THR A N 1
ATOM 2020 C CA . THR A 1 266 ? 33.266 16.012 5.015 1.00 26.05 266 THR A CA 1
ATOM 2021 C C . THR A 1 266 ? 34.689 16.064 5.581 1.00 26.05 266 THR A C 1
ATOM 2023 O O . THR A 1 266 ? 34.891 16.464 6.719 1.00 26.05 266 THR A O 1
ATOM 2026 N N . SER A 1 267 ? 35.682 15.838 4.708 1.00 24.58 267 SER A N 1
ATOM 2027 C CA . SER A 1 267 ? 36.641 16.859 4.233 1.00 24.58 267 SER A CA 1
ATOM 2028 C C . SER A 1 267 ? 37.626 16.267 3.206 1.00 24.58 267 SER A C 1
ATOM 2030 O O . SER A 1 267 ? 37.686 15.057 2.998 1.00 24.58 267 SER A O 1
ATOM 2032 N N . ASP A 1 268 ? 38.292 17.167 2.492 1.00 24.31 268 ASP A N 1
ATOM 2033 C CA . ASP A 1 268 ? 38.951 17.018 1.197 1.00 24.31 268 ASP A CA 1
ATOM 2034 C C . ASP A 1 268 ? 40.493 16.932 1.332 1.00 24.31 268 ASP A C 1
ATOM 2036 O O . ASP A 1 268 ? 41.058 17.422 2.308 1.00 24.31 268 ASP A O 1
ATOM 2040 N N . VAL A 1 269 ? 41.141 16.414 0.278 1.00 29.06 269 VAL A N 1
ATOM 2041 C CA . VAL A 1 269 ? 42.581 16.482 -0.091 1.00 29.06 269 VAL A CA 1
ATOM 2042 C C . VAL A 1 269 ? 43.612 15.569 0.615 1.00 29.06 269 VAL A C 1
ATOM 2044 O O . VAL A 1 269 ? 43.981 15.767 1.766 1.00 29.06 269 VAL A O 1
ATOM 2047 N N . GLY A 1 270 ? 44.253 14.707 -0.198 1.00 24.30 270 GLY A N 1
ATOM 2048 C CA . GLY A 1 270 ? 45.727 14.656 -0.253 1.00 24.30 270 GLY A CA 1
ATOM 2049 C C . GLY A 1 270 ? 46.446 13.318 -0.022 1.00 24.30 270 GLY A C 1
ATOM 2050 O O . GLY A 1 270 ? 46.997 13.116 1.047 1.00 24.30 270 GLY A O 1
ATOM 2051 N N . GLY A 1 271 ? 46.551 12.493 -1.074 1.00 25.08 271 GLY A N 1
ATOM 2052 C CA . GLY A 1 271 ? 47.770 11.748 -1.456 1.00 25.08 271 GLY A CA 1
ATOM 2053 C C . GLY A 1 271 ? 48.297 10.615 -0.558 1.00 25.08 271 GLY A C 1
ATOM 2054 O O . GLY A 1 271 ? 48.936 10.864 0.456 1.00 25.08 271 GLY A O 1
ATOM 2055 N N . GLY A 1 272 ? 48.177 9.365 -1.024 1.00 22.78 272 GLY A N 1
ATOM 2056 C CA . GLY A 1 272 ? 48.917 8.234 -0.452 1.00 22.78 272 GLY A CA 1
ATOM 2057 C C . GLY A 1 272 ? 48.526 6.877 -1.034 1.00 22.78 272 GLY A C 1
ATOM 2058 O O . GLY A 1 272 ? 47.657 6.208 -0.494 1.00 22.78 272 GLY A O 1
ATOM 2059 N N . ASP A 1 273 ? 49.158 6.530 -2.156 1.00 27.55 273 ASP A N 1
ATOM 2060 C CA . ASP A 1 273 ? 49.406 5.185 -2.704 1.00 27.55 273 ASP A CA 1
ATOM 2061 C C . ASP A 1 273 ? 48.298 4.115 -2.570 1.00 27.55 273 ASP A C 1
ATOM 2063 O O . ASP A 1 273 ? 48.260 3.301 -1.647 1.00 27.55 273 ASP A O 1
ATOM 2067 N N . CYS A 1 274 ? 47.405 4.067 -3.563 1.00 31.67 274 CYS A N 1
ATOM 2068 C CA . CYS A 1 274 ? 46.543 2.911 -3.794 1.00 31.67 274 CYS A CA 1
ATOM 2069 C C . CYS A 1 274 ? 47.181 2.024 -4.866 1.00 31.67 274 CYS A C 1
ATOM 2071 O O . CYS A 1 274 ? 47.220 2.398 -6.040 1.00 31.67 274 CYS A O 1
ATOM 2073 N N . GLY A 1 275 ? 47.616 0.825 -4.469 1.00 31.52 275 GLY A N 1
ATOM 2074 C CA . GLY A 1 275 ? 47.788 -0.280 -5.410 1.00 31.52 275 GLY A CA 1
ATOM 2075 C C . GLY A 1 275 ? 46.498 -0.513 -6.216 1.00 31.52 275 GLY A C 1
ATOM 2076 O O . GLY A 1 275 ? 45.418 -0.087 -5.785 1.00 31.52 275 GLY A O 1
ATOM 2077 N N . PRO A 1 276 ? 46.585 -1.137 -7.404 1.00 37.62 276 PRO A N 1
ATOM 2078 C CA . PRO A 1 276 ? 45.435 -1.295 -8.284 1.00 37.62 276 PRO A CA 1
ATOM 2079 C C . PRO A 1 276 ? 44.288 -1.990 -7.529 1.00 37.62 276 PRO A C 1
ATOM 2081 O O . PRO A 1 276 ? 44.517 -3.032 -6.916 1.00 37.62 276 PRO A O 1
ATOM 2084 N N . PRO A 1 277 ? 43.068 -1.423 -7.523 1.00 37.91 277 PRO A N 1
ATOM 2085 C CA . PRO A 1 277 ? 41.933 -2.067 -6.885 1.00 37.91 277 PRO A CA 1
ATOM 2086 C C . PRO A 1 277 ? 41.641 -3.374 -7.618 1.00 37.91 277 PRO A C 1
ATOM 2088 O O . PRO A 1 277 ? 41.404 -3.355 -8.828 1.00 37.91 277 PRO A O 1
ATOM 2091 N N . ASP A 1 278 ? 41.636 -4.490 -6.887 1.00 37.91 278 ASP A N 1
ATOM 2092 C CA . ASP A 1 278 ? 41.194 -5.774 -7.424 1.00 37.91 278 ASP A CA 1
ATOM 2093 C C . ASP A 1 278 ? 39.807 -5.593 -8.080 1.00 37.91 278 ASP A C 1
ATOM 2095 O O . ASP A 1 278 ? 38.858 -5.146 -7.414 1.00 37.91 278 ASP A O 1
ATOM 2099 N N . PRO A 1 279 ? 39.655 -5.904 -9.383 1.00 46.38 279 PRO A N 1
ATOM 2100 C CA . PRO A 1 279 ? 38.435 -5.623 -10.144 1.00 46.38 279 PRO A CA 1
ATOM 2101 C C . PRO A 1 279 ? 37.200 -6.353 -9.587 1.00 46.38 279 PRO A C 1
ATOM 2103 O O . PRO A 1 279 ? 36.069 -5.878 -9.738 1.00 46.38 279 PRO A O 1
ATOM 2106 N N . ASP A 1 280 ? 37.413 -7.447 -8.856 1.00 45.69 280 ASP A N 1
ATOM 2107 C CA . ASP A 1 280 ? 36.355 -8.322 -8.352 1.00 45.69 280 ASP A CA 1
ATOM 2108 C C . ASP A 1 280 ? 35.724 -7.822 -7.039 1.00 45.69 280 ASP A C 1
ATOM 2110 O O . ASP A 1 280 ? 34.518 -7.983 -6.820 1.00 45.69 280 ASP A O 1
ATOM 2114 N N . ALA A 1 281 ? 36.485 -7.115 -6.193 1.00 41.00 281 ALA A N 1
ATOM 2115 C CA . ALA A 1 281 ? 35.969 -6.555 -4.938 1.00 41.00 281 ALA A CA 1
ATOM 2116 C C . ALA A 1 281 ? 35.028 -5.354 -5.182 1.00 41.00 281 ALA A C 1
ATOM 2118 O O . ALA A 1 281 ? 34.016 -5.175 -4.493 1.00 41.00 281 ALA A O 1
ATOM 2119 N N . GLY A 1 282 ? 35.315 -4.545 -6.209 1.00 48.34 282 GLY A N 1
ATOM 2120 C CA . GLY A 1 282 ? 34.483 -3.405 -6.609 1.00 48.34 282 GLY A CA 1
ATOM 2121 C C . GLY A 1 282 ? 33.181 -3.805 -7.315 1.00 48.34 282 GLY A C 1
ATOM 2122 O O . GLY A 1 282 ? 32.150 -3.146 -7.133 1.00 48.34 282 GLY A O 1
ATOM 2123 N N . ALA A 1 283 ? 33.200 -4.895 -8.089 1.00 52.94 283 ALA A N 1
ATOM 2124 C CA . ALA A 1 283 ? 32.036 -5.398 -8.818 1.00 52.94 283 ALA A CA 1
ATOM 2125 C C . ALA A 1 283 ? 30.932 -5.900 -7.869 1.00 52.94 283 ALA A C 1
ATOM 2127 O O . ALA A 1 283 ? 29.766 -5.518 -8.020 1.00 52.94 283 ALA A O 1
ATOM 2128 N N . GLY A 1 284 ? 31.297 -6.660 -6.828 1.00 56.59 284 GLY A N 1
ATOM 2129 C CA . GLY A 1 284 ? 30.351 -7.152 -5.816 1.00 56.59 284 GLY A CA 1
ATOM 2130 C C . GLY A 1 284 ? 29.654 -6.030 -5.031 1.00 56.59 284 GLY A C 1
ATOM 2131 O O . GLY A 1 284 ? 28.442 -6.078 -4.797 1.00 56.59 284 GLY A O 1
ATOM 2132 N N . SER A 1 285 ? 30.389 -4.964 -4.695 1.00 62.81 285 SER A N 1
ATOM 2133 C CA . SER A 1 285 ? 29.847 -3.782 -4.007 1.00 62.81 285 SER A CA 1
ATOM 2134 C C . SER A 1 285 ? 28.830 -3.014 -4.869 1.00 62.81 285 SER A C 1
ATOM 2136 O O . SER A 1 285 ? 27.737 -2.671 -4.403 1.00 62.81 285 SER A O 1
ATOM 2138 N N . ARG A 1 286 ? 29.129 -2.819 -6.163 1.00 64.44 286 ARG A N 1
ATOM 2139 C CA . ARG A 1 286 ? 28.231 -2.143 -7.119 1.00 64.44 286 ARG A CA 1
ATOM 2140 C C . ARG A 1 286 ? 26.958 -2.943 -7.397 1.00 64.44 286 ARG A C 1
ATOM 2142 O O . ARG A 1 286 ? 25.878 -2.357 -7.435 1.00 64.44 286 ARG A O 1
ATOM 2149 N N . VAL A 1 287 ? 27.060 -4.266 -7.531 1.00 67.62 287 VAL A N 1
ATOM 2150 C CA . VAL A 1 287 ? 25.900 -5.159 -7.708 1.00 67.62 287 VAL A CA 1
ATOM 2151 C C . VAL A 1 287 ? 24.963 -5.087 -6.499 1.00 67.62 287 VAL A C 1
ATOM 2153 O O . VAL A 1 287 ? 23.761 -4.877 -6.665 1.00 67.62 287 VAL A O 1
ATOM 2156 N N . SER A 1 288 ? 25.508 -5.156 -5.280 1.00 71.19 288 SER A N 1
ATOM 2157 C CA . SER A 1 288 ? 24.728 -5.016 -4.041 1.00 71.19 288 SER A CA 1
ATOM 2158 C C . SER A 1 288 ? 24.050 -3.643 -3.933 1.00 71.19 288 SER A C 1
ATOM 2160 O O . SER A 1 288 ? 22.881 -3.535 -3.551 1.00 71.19 288 SER A O 1
ATOM 2162 N N . GLN A 1 289 ? 24.741 -2.570 -4.331 1.00 77.44 289 GLN A N 1
ATOM 2163 C CA . GLN A 1 289 ? 24.174 -1.221 -4.347 1.00 77.44 289 GLN A CA 1
ATOM 2164 C C . GLN A 1 289 ? 23.050 -1.069 -5.386 1.00 77.44 289 GLN A C 1
ATOM 2166 O O . GLN A 1 289 ? 22.013 -0.470 -5.085 1.00 77.44 289 GLN A O 1
ATOM 2171 N N . ASN A 1 290 ? 23.228 -1.610 -6.592 1.00 79.00 290 ASN A N 1
ATOM 2172 C CA . ASN A 1 290 ? 22.218 -1.577 -7.650 1.00 79.00 290 ASN A CA 1
ATOM 2173 C C . ASN A 1 290 ? 20.982 -2.392 -7.272 1.00 79.00 290 ASN A C 1
ATOM 2175 O O . ASN A 1 290 ? 19.863 -1.937 -7.494 1.00 79.00 290 ASN A O 1
ATOM 2179 N N . GLN A 1 291 ? 21.159 -3.528 -6.603 1.00 81.56 291 GLN A N 1
ATOM 2180 C CA . GLN A 1 291 ? 20.046 -4.326 -6.100 1.00 81.56 291 GLN A CA 1
ATOM 2181 C C . GLN A 1 291 ? 19.229 -3.571 -5.040 1.00 81.56 291 GLN A C 1
ATOM 2183 O O . GLN A 1 291 ? 18.001 -3.535 -5.114 1.00 81.56 291 GLN A O 1
ATOM 2188 N N . LYS A 1 292 ? 19.889 -2.886 -4.093 1.00 82.94 292 LYS A N 1
ATOM 2189 C CA . LYS A 1 292 ? 19.199 -2.027 -3.110 1.00 82.94 292 LYS A CA 1
ATOM 2190 C C . LYS A 1 292 ? 18.390 -0.918 -3.790 1.00 82.94 292 LYS A C 1
ATOM 2192 O O . LYS A 1 292 ? 17.242 -0.685 -3.416 1.00 82.94 292 LYS A O 1
ATOM 2197 N N . LYS A 1 293 ? 18.968 -0.257 -4.802 1.00 85.06 293 LYS A N 1
ATOM 2198 C CA . LYS A 1 293 ? 18.274 0.774 -5.595 1.00 85.06 293 LYS A CA 1
ATOM 2199 C C . LYS A 1 293 ? 17.068 0.197 -6.334 1.00 85.06 293 LYS A C 1
ATOM 2201 O O . LYS A 1 293 ? 15.991 0.776 -6.262 1.00 85.06 293 LYS A O 1
ATOM 2206 N N . THR A 1 294 ? 17.240 -0.948 -6.987 1.00 88.06 294 THR A N 1
ATOM 2207 C CA . THR A 1 294 ? 16.183 -1.637 -7.740 1.00 88.06 294 THR A CA 1
ATOM 2208 C C . THR A 1 294 ? 15.009 -1.976 -6.835 1.00 88.06 294 THR A C 1
ATOM 2210 O O . THR A 1 294 ? 13.877 -1.587 -7.110 1.00 88.06 294 THR A O 1
ATOM 2213 N N . ARG A 1 295 ? 15.291 -2.594 -5.684 1.00 87.50 295 ARG A N 1
ATOM 2214 C CA . ARG A 1 295 ? 14.286 -2.933 -4.676 1.00 87.50 295 ARG A CA 1
ATOM 2215 C C . ARG A 1 295 ? 13.521 -1.707 -4.182 1.00 87.50 295 ARG A C 1
ATOM 2217 O O . ARG A 1 295 ? 12.296 -1.747 -4.059 1.00 87.50 295 ARG A O 1
ATOM 2224 N N . LEU A 1 296 ? 14.230 -0.611 -3.915 1.00 87.44 296 LEU A N 1
ATOM 2225 C CA . LEU A 1 296 ? 13.627 0.646 -3.480 1.00 87.44 296 LEU A CA 1
ATOM 2226 C C . LEU A 1 296 ? 12.695 1.233 -4.547 1.00 87.44 296 LEU A C 1
ATOM 2228 O O . LEU A 1 296 ? 11.552 1.573 -4.239 1.00 87.44 296 LEU A O 1
ATOM 2232 N N . LEU A 1 297 ? 13.163 1.332 -5.792 1.00 87.62 297 LEU A N 1
ATOM 2233 C CA . LEU A 1 297 ? 12.362 1.862 -6.894 1.00 87.62 297 LEU A CA 1
ATOM 2234 C C . LEU A 1 297 ? 11.134 0.993 -7.173 1.00 87.62 297 LEU A C 1
ATOM 2236 O O . LEU A 1 297 ? 10.038 1.529 -7.330 1.00 87.62 297 LEU A O 1
ATOM 2240 N N . ALA A 1 298 ? 11.289 -0.332 -7.164 1.00 90.62 298 ALA A N 1
ATOM 2241 C CA . ALA A 1 298 ? 10.183 -1.259 -7.370 1.00 90.62 298 ALA A CA 1
ATOM 2242 C C . ALA A 1 298 ? 9.124 -1.111 -6.268 1.00 90.62 298 ALA A C 1
ATOM 2244 O O . ALA A 1 298 ? 7.928 -1.031 -6.553 1.00 90.62 298 ALA A O 1
ATOM 2245 N N . THR A 1 299 ? 9.567 -0.976 -5.013 1.00 90.44 299 THR A N 1
ATOM 2246 C CA . THR A 1 299 ? 8.678 -0.735 -3.867 1.00 90.44 299 THR A CA 1
ATOM 2247 C C . THR A 1 299 ? 7.926 0.590 -4.015 1.00 90.44 299 THR A C 1
ATOM 2249 O O . THR A 1 299 ? 6.729 0.660 -3.736 1.00 90.44 299 THR A O 1
ATOM 2252 N N . PHE A 1 300 ? 8.596 1.645 -4.486 1.00 87.44 300 PHE A N 1
ATOM 2253 C CA . PHE A 1 300 ? 7.957 2.937 -4.723 1.00 87.44 300 PHE A CA 1
ATOM 2254 C C . PHE A 1 300 ? 6.919 2.871 -5.848 1.00 87.44 300 PHE A C 1
ATOM 2256 O O . PHE A 1 300 ? 5.801 3.351 -5.660 1.00 87.44 300 PHE A O 1
ATOM 2263 N N . CYS A 1 301 ? 7.254 2.241 -6.980 1.00 87.81 301 CYS A N 1
ATOM 2264 C CA . CYS A 1 301 ? 6.324 2.035 -8.093 1.00 87.81 301 CYS A CA 1
ATOM 2265 C C . CYS A 1 301 ? 5.070 1.301 -7.619 1.00 87.81 301 CYS A C 1
ATOM 2267 O O . CYS A 1 301 ? 3.950 1.746 -7.861 1.00 87.81 301 CYS A O 1
ATOM 2269 N N . LEU A 1 302 ? 5.257 0.216 -6.865 1.00 90.31 302 LEU A N 1
ATOM 2270 C CA . LEU A 1 302 ? 4.157 -0.567 -6.324 1.00 90.31 302 LEU A CA 1
ATOM 2271 C C . LEU A 1 302 ? 3.298 0.254 -5.353 1.00 90.31 302 LEU A C 1
ATOM 2273 O O . LEU A 1 302 ? 2.076 0.273 -5.474 1.00 90.31 302 LEU A O 1
ATOM 2277 N N . ARG A 1 303 ? 3.910 1.004 -4.431 1.00 88.31 303 ARG A N 1
ATOM 2278 C CA . ARG A 1 303 ? 3.169 1.907 -3.539 1.00 88.31 303 ARG A CA 1
ATOM 2279 C C . ARG A 1 303 ? 2.377 2.967 -4.313 1.00 88.31 303 ARG A C 1
ATOM 2281 O O . ARG A 1 303 ? 1.258 3.282 -3.912 1.00 88.31 303 ARG A O 1
ATOM 2288 N N . HIS A 1 304 ? 2.942 3.529 -5.379 1.00 85.00 304 HIS A N 1
ATOM 2289 C CA . HIS A 1 304 ? 2.264 4.516 -6.218 1.00 85.00 304 HIS A CA 1
ATOM 2290 C C . HIS A 1 304 ? 1.041 3.911 -6.926 1.00 85.00 304 HIS A C 1
ATOM 2292 O O . HIS A 1 304 ? -0.051 4.480 -6.866 1.00 85.00 304 HIS A O 1
ATOM 2298 N N . LEU A 1 305 ? 1.187 2.709 -7.499 1.00 85.38 305 LEU A N 1
ATOM 2299 C CA . LEU A 1 305 ? 0.077 1.961 -8.099 1.00 85.38 305 LEU A CA 1
ATOM 2300 C C . LEU A 1 305 ? -1.059 1.727 -7.094 1.00 85.38 305 LEU A C 1
ATOM 2302 O O . LEU A 1 305 ? -2.217 2.028 -7.382 1.00 85.38 305 LEU A O 1
ATOM 2306 N N . LEU A 1 306 ? -0.728 1.265 -5.884 1.00 86.75 306 LEU A N 1
ATOM 2307 C CA . LEU A 1 306 ? -1.709 1.019 -4.822 1.00 86.75 306 LEU A CA 1
ATOM 2308 C C . LEU A 1 306 ? -2.428 2.294 -4.357 1.00 86.75 306 LEU A C 1
ATOM 2310 O O . LEU A 1 306 ? -3.596 2.243 -3.983 1.00 86.75 306 LEU A O 1
ATOM 2314 N N . ALA A 1 307 ? -1.761 3.448 -4.397 1.00 83.38 307 ALA A N 1
ATOM 2315 C CA . ALA A 1 307 ? -2.368 4.722 -4.019 1.00 83.38 307 ALA A CA 1
ATOM 2316 C C . ALA A 1 307 ? -3.337 5.282 -5.077 1.00 83.38 307 ALA A C 1
ATOM 2318 O O . ALA A 1 307 ? -4.082 6.215 -4.781 1.00 83.38 307 ALA A O 1
ATOM 2319 N N . THR A 1 308 ? -3.335 4.737 -6.298 1.00 79.19 308 THR A N 1
ATOM 2320 C CA . THR A 1 308 ? -4.082 5.308 -7.427 1.00 79.19 308 THR A CA 1
ATOM 2321 C C . THR A 1 308 ? -5.569 4.941 -7.393 1.00 79.19 308 THR A C 1
ATOM 2323 O O . THR A 1 308 ? -6.420 5.783 -7.669 1.00 79.19 308 THR A O 1
ATOM 2326 N N . SER A 1 309 ? -5.923 3.695 -7.050 1.00 80.06 309 SER A N 1
ATOM 2327 C CA . SER A 1 309 ? -7.324 3.253 -7.039 1.00 80.06 309 SER A CA 1
ATOM 2328 C C . SER A 1 309 ? -7.576 2.072 -6.108 1.00 80.06 309 SER A C 1
ATOM 2330 O O . SER A 1 309 ? -6.832 1.093 -6.108 1.00 80.06 309 SER A O 1
ATOM 2332 N N . LYS A 1 310 ? -8.722 2.093 -5.411 1.00 84.94 310 LYS A N 1
ATOM 2333 C CA . LYS A 1 310 ? -9.190 0.958 -4.598 1.00 84.94 310 LYS A CA 1
ATOM 2334 C C . LYS A 1 310 ? -9.369 -0.329 -5.417 1.00 84.94 310 LYS A C 1
ATOM 2336 O O . LYS A 1 310 ? -9.183 -1.416 -4.880 1.00 84.94 310 LYS A O 1
ATOM 2341 N N . LYS A 1 311 ? -9.718 -0.219 -6.709 1.00 83.69 311 LYS A N 1
ATOM 2342 C CA . LYS A 1 311 ? -9.892 -1.386 -7.597 1.00 83.69 311 LYS A CA 1
ATOM 2343 C C . LYS A 1 311 ? -8.569 -2.120 -7.830 1.00 83.69 311 LYS A C 1
ATOM 2345 O O . LYS A 1 311 ? -8.535 -3.340 -7.729 1.00 83.69 311 LYS A O 1
ATOM 2350 N N . ILE A 1 312 ? -7.481 -1.375 -8.044 1.00 84.75 312 ILE A N 1
ATOM 2351 C CA . ILE A 1 312 ? -6.131 -1.935 -8.219 1.00 84.75 312 ILE A CA 1
ATOM 2352 C C . ILE A 1 312 ? -5.739 -2.742 -6.987 1.00 84.75 312 ILE A C 1
ATOM 2354 O O . ILE A 1 312 ? -5.277 -3.869 -7.120 1.00 84.75 312 ILE A O 1
ATOM 2358 N N . CYS A 1 313 ? -5.975 -2.203 -5.787 1.00 88.00 313 CYS A N 1
ATOM 2359 C CA . CYS A 1 313 ? -5.688 -2.918 -4.547 1.00 88.00 313 CYS A CA 1
ATOM 2360 C C . CYS A 1 313 ? -6.343 -4.309 -4.539 1.00 88.00 313 CYS A C 1
ATOM 2362 O O . CYS A 1 313 ? -5.673 -5.289 -4.222 1.00 88.00 313 CYS A O 1
ATOM 2364 N N . GLN A 1 314 ? -7.620 -4.405 -4.929 1.00 87.25 314 GLN A N 1
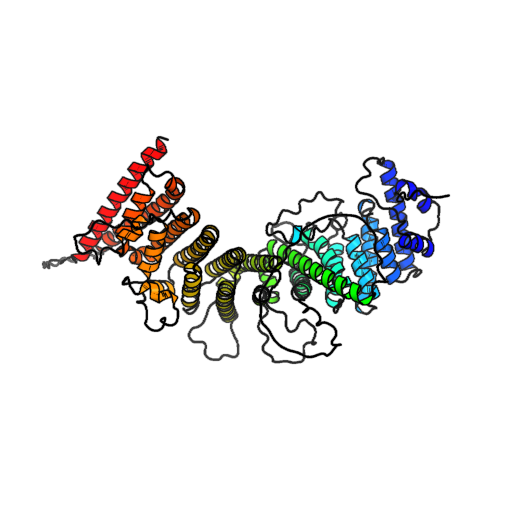ATOM 2365 C CA . GLN A 1 314 ? -8.372 -5.667 -4.971 1.00 87.25 314 GLN A CA 1
ATOM 2366 C C . GLN A 1 314 ? -7.805 -6.667 -5.986 1.00 87.25 314 GLN A C 1
ATOM 2368 O O . GLN A 1 314 ? -7.766 -7.864 -5.701 1.00 87.25 314 GLN A O 1
ATOM 2373 N N . GLU A 1 315 ? -7.351 -6.182 -7.142 1.00 86.75 315 GLU A N 1
ATOM 2374 C CA . GLU A 1 315 ? -6.741 -6.994 -8.204 1.00 86.75 315 GLU A CA 1
ATOM 2375 C C . GLU A 1 315 ? -5.336 -7.480 -7.839 1.00 86.75 315 GLU A C 1
ATOM 2377 O O . GLU A 1 315 ? -4.969 -8.608 -8.155 1.00 86.75 315 GLU A O 1
ATOM 2382 N N . VAL A 1 316 ? -4.572 -6.644 -7.138 1.00 89.94 316 VAL A N 1
ATOM 2383 C CA . VAL A 1 316 ? -3.186 -6.902 -6.737 1.00 89.94 316 VAL A CA 1
ATOM 2384 C C . VAL A 1 316 ? -3.090 -7.764 -5.474 1.00 89.94 316 VAL A C 1
ATOM 2386 O O . VAL A 1 316 ? -2.080 -8.433 -5.265 1.00 89.94 316 VAL A O 1
ATOM 2389 N N . TRP A 1 317 ? -4.130 -7.798 -4.636 1.00 90.75 317 TRP A N 1
ATOM 2390 C CA . TRP A 1 317 ? -4.123 -8.543 -3.372 1.00 90.75 317 TRP A CA 1
ATOM 2391 C C . TRP A 1 317 ? -3.594 -9.981 -3.468 1.00 90.75 317 TRP A C 1
ATOM 2393 O O . TRP A 1 317 ? -2.707 -10.300 -2.681 1.00 90.75 317 TRP A O 1
ATOM 2403 N N . PRO A 1 318 ? -4.036 -10.835 -4.418 1.00 88.44 318 PRO A N 1
ATOM 2404 C CA . PRO A 1 318 ? -3.552 -12.216 -4.500 1.00 88.44 318 PRO A CA 1
ATOM 2405 C C . PRO A 1 318 ? -2.046 -12.330 -4.784 1.00 88.44 318 PRO A C 1
ATOM 2407 O O . PRO A 1 318 ? -1.443 -13.348 -4.470 1.00 88.44 318 PRO A O 1
ATOM 2410 N N . ILE A 1 319 ? -1.435 -11.295 -5.373 1.00 88.56 319 ILE A N 1
ATOM 2411 C CA . ILE A 1 319 ? 0.009 -11.242 -5.648 1.00 88.56 319 ILE A CA 1
ATOM 2412 C C . ILE A 1 319 ? 0.781 -10.930 -4.361 1.00 88.56 319 ILE A C 1
ATOM 2414 O O . ILE A 1 319 ? 1.827 -11.518 -4.106 1.00 88.56 319 ILE A O 1
ATOM 2418 N N . LEU A 1 320 ? 0.270 -9.997 -3.550 1.00 90.25 320 LEU A N 1
ATOM 2419 C CA . LEU A 1 320 ? 0.938 -9.522 -2.329 1.00 90.25 320 LEU A CA 1
ATOM 2420 C C . LEU A 1 320 ? 0.627 -10.382 -1.099 1.00 90.25 320 LEU A C 1
ATOM 2422 O O . LEU A 1 320 ? 1.376 -10.357 -0.121 1.00 90.25 320 LEU A O 1
ATOM 2426 N N . MET A 1 321 ? -0.476 -11.123 -1.151 1.00 87.06 321 MET A N 1
ATOM 2427 C CA . MET A 1 321 ? -0.922 -12.095 -0.157 1.00 87.06 321 MET A CA 1
ATOM 2428 C C . MET A 1 321 ? -1.152 -13.447 -0.850 1.00 87.06 321 MET A C 1
ATOM 2430 O O . MET A 1 321 ? -2.300 -13.878 -0.969 1.00 87.06 321 MET A O 1
ATOM 2434 N N . PRO A 1 322 ? -0.089 -14.088 -1.372 1.00 79.62 322 PRO A N 1
ATOM 2435 C CA . PRO A 1 322 ? -0.210 -15.400 -1.984 1.00 79.62 322 PRO A CA 1
ATOM 2436 C C . PRO A 1 322 ? -0.686 -16.420 -0.951 1.00 79.62 322 PRO A C 1
ATOM 2438 O O . PRO A 1 322 ? -0.249 -16.421 0.203 1.00 79.62 322 PRO A O 1
ATOM 2441 N N . GLU A 1 323 ? -1.571 -17.311 -1.386 1.00 67.75 323 GLU A N 1
ATOM 2442 C CA . GLU A 1 323 ? -1.980 -18.455 -0.583 1.00 67.75 323 GLU A CA 1
ATOM 2443 C C . GLU A 1 323 ? -0.761 -19.340 -0.276 1.00 67.75 323 GLU A C 1
ATOM 2445 O O . GLU A 1 323 ? 0.093 -19.533 -1.151 1.00 67.75 323 GLU A O 1
ATOM 2450 N N . PRO A 1 324 ? -0.665 -19.920 0.932 1.00 58.56 324 PRO A N 1
ATOM 2451 C CA . PRO A 1 324 ? 0.323 -20.952 1.197 1.00 58.56 324 PRO A CA 1
ATOM 2452 C C . PRO A 1 324 ? 0.051 -22.123 0.245 1.00 58.56 324 PRO A C 1
ATOM 2454 O O . PRO A 1 324 ? -0.949 -22.828 0.378 1.00 58.56 324 PRO A O 1
ATOM 2457 N N . ALA A 1 325 ? 0.918 -22.302 -0.755 1.00 48.94 325 ALA A N 1
ATOM 2458 C CA . ALA A 1 325 ? 0.774 -23.369 -1.732 1.00 48.94 325 ALA A CA 1
ATOM 2459 C C . ALA A 1 325 ? 0.728 -24.721 -1.008 1.00 48.94 325 ALA A C 1
ATOM 2461 O O . ALA A 1 325 ? 1.677 -25.100 -0.319 1.00 48.94 325 ALA A O 1
ATOM 2462 N N . VAL A 1 326 ? -0.373 -25.459 -1.171 1.00 43.16 326 VAL A N 1
ATOM 2463 C CA . VAL A 1 326 ? -0.408 -26.879 -0.816 1.00 43.16 326 VAL A CA 1
ATOM 2464 C C . VAL A 1 326 ? 0.618 -27.568 -1.721 1.00 43.16 326 VAL A C 1
ATOM 2466 O O . VAL A 1 326 ? 0.488 -27.454 -2.945 1.00 43.16 326 VAL A O 1
ATOM 2469 N N . PRO A 1 327 ? 1.638 -28.261 -1.182 1.00 37.44 327 PRO A N 1
ATOM 2470 C CA . PRO A 1 327 ? 2.656 -28.937 -1.980 1.00 37.44 327 PRO A CA 1
ATOM 2471 C C . PRO A 1 327 ? 2.027 -30.152 -2.674 1.00 37.44 327 PRO A C 1
ATOM 2473 O O . PRO A 1 327 ? 2.109 -31.279 -2.205 1.00 37.44 327 PRO A O 1
ATOM 2476 N N . SER A 1 328 ? 1.321 -29.910 -3.773 1.00 32.94 328 SER A N 1
ATOM 2477 C CA . SER A 1 328 ? 0.568 -30.929 -4.504 1.00 32.94 328 SER A CA 1
ATOM 2478 C C . SER A 1 328 ? 0.603 -30.669 -6.010 1.00 32.94 328 SER A C 1
ATOM 2480 O O . SER A 1 328 ? -0.423 -30.659 -6.670 1.00 32.94 328 SER A O 1
ATOM 2482 N N . SER A 1 329 ? 1.793 -30.411 -6.560 1.00 34.06 329 SER A N 1
ATOM 2483 C CA . SER A 1 329 ? 2.200 -30.852 -7.908 1.00 34.06 329 SER A CA 1
ATOM 2484 C C . SER A 1 329 ? 3.603 -30.310 -8.240 1.00 34.06 329 SER A C 1
ATOM 2486 O O . SER A 1 329 ? 3.802 -29.097 -8.167 1.00 34.06 329 SER A O 1
ATOM 2488 N N . PRO A 1 330 ? 4.579 -31.146 -8.647 1.00 34.66 330 PRO A N 1
ATOM 2489 C CA . PRO A 1 330 ? 5.927 -30.697 -9.005 1.00 34.66 330 PRO A CA 1
ATOM 2490 C C . PRO A 1 330 ? 6.061 -30.111 -10.428 1.00 34.66 330 PRO A C 1
ATOM 2492 O O . PRO A 1 330 ? 7.179 -29.872 -10.873 1.00 34.66 330 PRO A O 1
ATOM 2495 N N . SER A 1 331 ? 4.971 -29.885 -11.177 1.00 32.41 331 SER A N 1
ATOM 2496 C CA . SER A 1 331 ? 5.067 -29.689 -12.640 1.00 32.41 331 SER A CA 1
ATOM 2497 C C . SER A 1 331 ? 4.867 -28.260 -13.177 1.00 32.41 331 SER A C 1
ATOM 2499 O O . SER A 1 331 ? 4.890 -28.062 -14.394 1.00 32.41 331 SER A O 1
ATOM 2501 N N . ALA A 1 332 ? 4.718 -27.233 -12.339 1.00 32.56 332 ALA A N 1
ATOM 2502 C CA . ALA A 1 332 ? 4.726 -25.845 -12.814 1.00 32.56 332 ALA A CA 1
ATOM 2503 C C . ALA A 1 332 ? 6.158 -25.296 -12.765 1.00 32.56 332 ALA A C 1
ATOM 2505 O O . ALA A 1 332 ? 6.625 -24.923 -11.694 1.00 32.56 332 ALA A O 1
ATOM 2506 N N . ARG A 1 333 ? 6.846 -25.305 -13.921 1.00 35.00 333 ARG A N 1
ATOM 2507 C CA . ARG A 1 333 ? 8.129 -24.633 -14.233 1.00 35.00 333 ARG A CA 1
ATOM 2508 C C . ARG A 1 333 ? 8.770 -23.950 -13.010 1.00 35.00 333 ARG A C 1
ATOM 2510 O O . ARG A 1 333 ? 8.448 -22.808 -12.682 1.00 35.00 333 ARG A O 1
ATOM 2517 N N . ALA A 1 334 ? 9.655 -24.685 -12.338 1.00 36.03 334 ALA A N 1
ATOM 2518 C CA . ALA A 1 334 ? 10.405 -24.248 -11.168 1.00 36.03 334 ALA A CA 1
ATOM 2519 C C . ALA A 1 334 ? 11.339 -23.074 -11.519 1.00 36.03 334 ALA A C 1
ATOM 2521 O O . ALA A 1 334 ? 12.520 -23.242 -11.799 1.00 36.03 334 ALA A O 1
ATOM 2522 N N . GLY A 1 335 ? 10.782 -21.869 -11.532 1.00 43.69 335 GLY A N 1
ATOM 2523 C CA . GLY A 1 335 ? 11.505 -20.605 -11.451 1.00 43.69 335 GLY A CA 1
ATOM 2524 C C . GLY A 1 335 ? 11.133 -19.883 -10.156 1.00 43.69 335 GLY A C 1
ATOM 2525 O O . GLY A 1 335 ? 10.205 -20.292 -9.457 1.00 43.69 335 GLY A O 1
ATOM 2526 N N . LYS A 1 336 ? 11.810 -18.768 -9.856 1.00 48.03 336 LYS A N 1
ATOM 2527 C CA . LYS A 1 336 ? 11.629 -17.851 -8.698 1.00 48.03 336 LYS A CA 1
ATOM 2528 C C . LYS A 1 336 ? 10.186 -17.444 -8.315 1.00 48.03 336 LYS A C 1
ATOM 2530 O O . LYS A 1 336 ? 9.994 -16.707 -7.351 1.00 48.03 336 LYS A O 1
ATOM 2535 N N . ARG A 1 337 ? 9.174 -17.877 -9.068 1.00 48.31 337 ARG A N 1
ATOM 2536 C CA . ARG A 1 337 ? 7.746 -17.587 -8.892 1.00 48.31 337 ARG A CA 1
ATOM 2537 C C . ARG A 1 337 ? 7.054 -18.508 -7.872 1.00 48.31 337 ARG A C 1
ATOM 2539 O O . ARG A 1 337 ? 6.001 -18.137 -7.375 1.00 48.31 337 ARG A O 1
ATOM 2546 N N . ALA A 1 338 ? 7.627 -19.668 -7.530 1.00 46.78 338 ALA A N 1
ATOM 2547 C CA . ALA A 1 338 ? 6.931 -20.689 -6.730 1.00 46.78 338 ALA A CA 1
ATOM 2548 C C . ALA A 1 338 ? 6.843 -20.406 -5.211 1.00 46.78 338 ALA A C 1
ATOM 2550 O O . ALA A 1 338 ? 5.983 -20.971 -4.546 1.00 46.78 338 ALA A O 1
ATOM 2551 N N . PHE A 1 339 ? 7.690 -19.530 -4.654 1.00 56.88 339 PHE A N 1
ATOM 2552 C CA . PHE A 1 339 ? 7.702 -19.219 -3.214 1.00 56.88 339 PHE A CA 1
ATOM 2553 C C . PHE A 1 339 ? 8.001 -17.740 -2.956 1.00 56.88 339 PHE A C 1
ATOM 2555 O O . PHE A 1 339 ? 9.055 -17.386 -2.424 1.00 56.88 339 PHE A O 1
ATOM 2562 N N . GLN A 1 340 ? 7.088 -16.855 -3.352 1.00 69.44 340 GLN A N 1
ATOM 2563 C CA . GLN A 1 340 ? 7.207 -15.445 -2.979 1.00 69.44 340 GLN A CA 1
ATOM 2564 C C . GLN A 1 340 ? 6.620 -15.214 -1.582 1.00 69.44 340 GLN A C 1
ATOM 2566 O O . GLN A 1 340 ? 5.509 -15.675 -1.312 1.00 69.44 340 GLN A O 1
ATOM 2571 N N . PRO A 1 341 ? 7.355 -14.547 -0.671 1.00 81.75 341 PRO A N 1
ATOM 2572 C CA . PRO A 1 341 ? 6.832 -14.226 0.648 1.00 81.75 341 PRO A CA 1
ATOM 2573 C C . PRO A 1 341 ? 5.676 -13.234 0.521 1.00 81.75 341 PRO A C 1
ATOM 2575 O O . PRO A 1 341 ? 5.716 -12.319 -0.300 1.00 81.75 341 PRO A O 1
ATOM 2578 N N . ASP A 1 342 ? 4.665 -13.387 1.368 1.00 88.56 342 ASP A N 1
ATOM 2579 C CA . ASP A 1 342 ? 3.617 -12.379 1.483 1.00 88.56 342 ASP A CA 1
ATOM 2580 C C . ASP A 1 342 ? 4.128 -11.081 2.131 1.00 88.56 342 ASP A C 1
ATOM 2582 O O . ASP A 1 342 ? 5.170 -11.037 2.799 1.00 88.56 342 ASP A O 1
ATOM 2586 N N . LEU A 1 343 ? 3.373 -9.996 1.946 1.00 91.88 343 LEU A N 1
ATOM 2587 C CA . LEU A 1 343 ? 3.750 -8.663 2.415 1.00 91.88 343 LEU A CA 1
ATOM 2588 C C . LEU A 1 343 ? 3.970 -8.607 3.935 1.00 91.88 343 LEU A C 1
ATOM 2590 O O . LEU A 1 343 ? 4.875 -7.914 4.397 1.00 91.88 343 LEU A O 1
ATOM 2594 N N . VAL A 1 344 ? 3.189 -9.352 4.724 1.00 90.75 344 VAL A N 1
ATOM 2595 C CA . VAL A 1 344 ? 3.358 -9.394 6.189 1.00 90.75 344 VAL A CA 1
ATOM 2596 C C . VAL A 1 344 ? 4.676 -10.073 6.564 1.00 90.75 344 VAL A C 1
ATOM 2598 O O . VAL A 1 344 ? 5.389 -9.595 7.445 1.00 90.75 344 VAL A O 1
ATOM 2601 N N . THR A 1 345 ? 5.048 -11.147 5.869 1.00 89.38 345 THR A N 1
ATOM 2602 C CA . THR A 1 345 ? 6.328 -11.837 6.059 1.00 89.38 345 THR A CA 1
ATOM 2603 C C . THR A 1 345 ? 7.499 -10.934 5.691 1.00 89.38 345 THR A C 1
ATOM 2605 O O . THR A 1 345 ? 8.502 -10.930 6.407 1.00 89.38 345 THR A O 1
ATOM 2608 N N . ILE A 1 346 ? 7.377 -10.134 4.623 1.00 90.12 346 ILE A N 1
ATOM 2609 C CA . ILE A 1 346 ? 8.395 -9.134 4.270 1.00 90.12 346 ILE A CA 1
ATOM 2610 C C . ILE A 1 346 ? 8.534 -8.098 5.386 1.00 90.12 346 ILE A C 1
ATOM 2612 O O . ILE A 1 346 ? 9.650 -7.868 5.834 1.00 90.12 346 ILE A O 1
ATOM 2616 N N . ILE A 1 347 ? 7.431 -7.540 5.901 1.00 91.38 347 ILE A N 1
ATOM 2617 C CA . ILE A 1 347 ? 7.463 -6.572 7.016 1.00 91.38 347 ILE A CA 1
ATOM 2618 C C . ILE A 1 347 ? 8.213 -7.142 8.228 1.00 91.38 347 ILE A C 1
ATOM 2620 O O . ILE A 1 347 ? 9.040 -6.453 8.822 1.00 91.38 347 ILE A O 1
ATOM 2624 N N . LEU A 1 348 ? 7.957 -8.403 8.581 1.00 87.81 348 LEU A N 1
ATOM 2625 C CA . LEU A 1 348 ? 8.575 -9.060 9.735 1.00 87.81 348 LEU A CA 1
ATOM 2626 C C . LEU A 1 348 ? 10.077 -9.309 9.552 1.00 87.81 348 LEU A C 1
ATOM 2628 O O . LEU A 1 348 ? 10.842 -9.174 10.508 1.00 87.81 348 LEU A O 1
ATOM 2632 N N . LYS A 1 349 ? 10.497 -9.665 8.334 1.00 88.06 349 LYS A N 1
ATOM 2633 C CA . LYS A 1 349 ? 11.894 -9.983 8.002 1.00 88.06 349 LYS A CA 1
ATOM 2634 C C . LYS A 1 349 ? 12.715 -8.763 7.580 1.00 88.06 349 LYS A C 1
ATOM 2636 O O . LYS A 1 349 ? 13.932 -8.883 7.452 1.00 88.06 349 LYS A O 1
ATOM 2641 N N . GLU A 1 350 ? 12.082 -7.615 7.348 1.00 89.00 350 GLU A N 1
ATOM 2642 C CA . GLU A 1 350 ? 12.760 -6.445 6.803 1.00 89.00 350 GLU A CA 1
ATOM 2643 C C . GLU A 1 350 ? 13.758 -5.838 7.793 1.00 89.00 350 GLU A C 1
ATOM 2645 O O . GLU A 1 350 ? 13.386 -5.426 8.898 1.00 89.00 350 GLU A O 1
ATOM 2650 N N . GLY A 1 351 ? 15.019 -5.753 7.356 1.00 82.69 351 GLY A N 1
ATOM 2651 C CA . GLY A 1 351 ? 16.107 -5.127 8.106 1.00 82.69 351 GLY A CA 1
ATOM 2652 C C . GLY A 1 351 ? 16.238 -3.621 7.863 1.00 82.69 351 GLY A C 1
ATOM 2653 O O . GLY A 1 351 ? 16.662 -2.901 8.765 1.00 82.69 351 GLY A O 1
ATOM 2654 N N . ASP A 1 352 ? 15.863 -3.116 6.681 1.00 84.12 352 ASP A N 1
ATOM 2655 C CA . ASP A 1 352 ? 15.890 -1.677 6.405 1.00 84.12 352 ASP A CA 1
ATOM 2656 C C . ASP A 1 352 ? 14.645 -0.997 6.988 1.00 84.12 352 ASP A C 1
ATOM 2658 O O . ASP A 1 352 ? 13.518 -1.198 6.529 1.00 84.12 352 ASP A O 1
ATOM 2662 N N . TYR A 1 353 ? 14.852 -0.148 7.996 1.00 85.12 353 TYR A N 1
ATOM 2663 C CA . TYR A 1 353 ? 13.771 0.557 8.679 1.00 85.12 353 TYR A CA 1
ATOM 266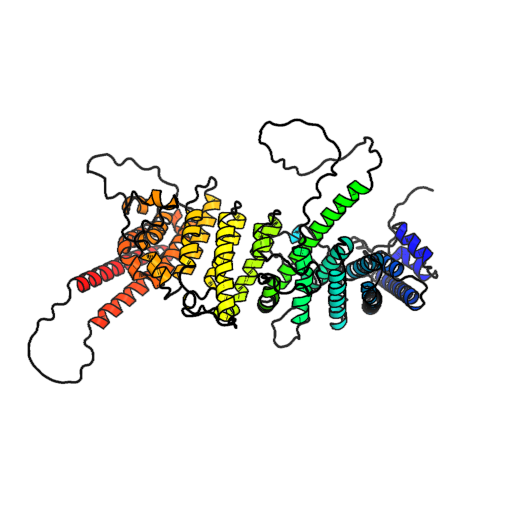4 C C . TYR A 1 353 ? 12.912 1.413 7.735 1.00 85.12 353 TYR A C 1
ATOM 2666 O O . TYR A 1 353 ? 11.701 1.496 7.924 1.00 85.12 353 TYR A O 1
ATOM 2674 N N . LYS A 1 354 ? 13.497 2.021 6.695 1.00 84.06 354 LYS A N 1
ATOM 2675 C CA . LYS A 1 354 ? 12.748 2.875 5.760 1.00 84.06 354 LYS A CA 1
ATOM 2676 C C . LYS A 1 354 ? 11.863 2.041 4.844 1.00 84.06 354 LYS A C 1
ATOM 2678 O O . LYS A 1 354 ? 10.702 2.386 4.632 1.00 84.06 354 LYS A O 1
ATOM 2683 N N . LEU A 1 355 ? 12.390 0.931 4.324 1.00 87.25 355 LEU A N 1
ATOM 2684 C CA . LEU A 1 355 ? 11.599 0.000 3.515 1.00 87.25 355 LEU A CA 1
ATOM 2685 C C . LEU A 1 355 ? 10.491 -0.644 4.350 1.00 87.25 355 LEU A C 1
ATOM 2687 O O . LEU A 1 355 ? 9.352 -0.712 3.892 1.00 87.25 355 LEU A O 1
ATOM 2691 N N . ARG A 1 356 ? 10.789 -1.030 5.597 1.00 90.12 356 ARG A N 1
ATOM 2692 C CA . ARG A 1 356 ? 9.801 -1.577 6.537 1.00 90.12 356 ARG A CA 1
ATOM 2693 C C . ARG A 1 356 ? 8.633 -0.616 6.739 1.00 90.12 356 ARG A C 1
ATOM 2695 O O . ARG A 1 356 ? 7.482 -1.032 6.638 1.00 90.12 356 ARG A O 1
ATOM 2702 N N . GLU A 1 357 ? 8.908 0.673 6.940 1.00 89.50 357 GLU A N 1
ATOM 2703 C CA . GLU A 1 357 ? 7.867 1.700 7.036 1.00 89.50 357 GLU A CA 1
ATOM 2704 C C . GLU A 1 357 ? 7.015 1.792 5.759 1.00 89.50 357 GLU A C 1
ATOM 2706 O O . GLU A 1 357 ? 5.785 1.848 5.836 1.00 89.50 357 GLU A O 1
ATOM 2711 N N . ILE A 1 358 ? 7.641 1.771 4.578 1.00 89.81 358 ILE A N 1
ATOM 2712 C CA . ILE A 1 358 ? 6.922 1.814 3.299 1.00 89.81 358 ILE A CA 1
ATOM 2713 C C . ILE A 1 358 ? 6.014 0.588 3.136 1.00 89.81 358 ILE A C 1
ATOM 2715 O O . ILE A 1 358 ? 4.855 0.759 2.754 1.00 89.81 358 ILE A O 1
ATOM 2719 N N . PHE A 1 359 ? 6.485 -0.615 3.479 1.00 93.00 359 PHE A N 1
ATOM 2720 C CA . PHE A 1 359 ? 5.680 -1.839 3.426 1.00 93.00 359 PHE A CA 1
ATOM 2721 C C . PHE A 1 359 ? 4.484 -1.798 4.382 1.00 93.00 359 PHE A C 1
ATOM 2723 O O . PHE A 1 359 ? 3.380 -2.187 3.996 1.00 93.00 359 PHE A O 1
ATOM 2730 N N . ILE A 1 360 ? 4.660 -1.266 5.596 1.00 93.69 360 ILE A N 1
ATOM 2731 C CA . ILE A 1 360 ? 3.552 -1.076 6.544 1.00 93.69 360 ILE A CA 1
ATOM 2732 C C . ILE A 1 360 ? 2.505 -0.111 5.959 1.00 93.69 360 ILE A C 1
ATOM 2734 O O . ILE A 1 360 ? 1.305 -0.378 6.029 1.00 93.69 360 ILE A O 1
ATOM 2738 N N . ILE A 1 361 ? 2.934 0.986 5.323 1.00 91.56 361 ILE A N 1
ATOM 2739 C CA . ILE A 1 361 ? 2.019 1.946 4.682 1.00 91.56 361 ILE A CA 1
ATOM 2740 C C . ILE A 1 361 ? 1.305 1.329 3.469 1.00 91.56 361 ILE A C 1
ATOM 2742 O O . ILE A 1 361 ? 0.116 1.585 3.257 1.00 91.56 361 ILE A O 1
ATOM 2746 N N . MET A 1 362 ? 1.993 0.501 2.678 1.00 93.38 362 MET A N 1
ATOM 2747 C CA . MET A 1 362 ? 1.362 -0.252 1.591 1.00 93.38 362 MET A CA 1
ATOM 2748 C C . MET A 1 362 ? 0.272 -1.180 2.126 1.00 93.38 362 MET A C 1
ATOM 2750 O O . MET A 1 362 ? -0.840 -1.171 1.602 1.00 93.38 362 MET A O 1
ATOM 2754 N N . LEU A 1 363 ? 0.554 -1.920 3.204 1.00 94.94 363 LEU A N 1
ATOM 2755 C CA . LEU A 1 363 ? -0.422 -2.804 3.836 1.00 94.94 363 LEU A CA 1
ATOM 2756 C C . LEU A 1 363 ? -1.641 -2.033 4.358 1.00 94.94 363 LEU A C 1
ATOM 2758 O O . LEU A 1 363 ? -2.776 -2.447 4.135 1.00 94.94 363 LEU A O 1
ATOM 2762 N N . TRP A 1 364 ? -1.422 -0.878 4.988 1.00 94.38 364 TRP A N 1
ATOM 2763 C CA . TRP A 1 364 ? -2.506 0.011 5.415 1.00 94.38 364 TRP A CA 1
ATOM 2764 C C . TRP A 1 364 ? -3.384 0.461 4.235 1.00 94.38 364 TRP A C 1
ATOM 2766 O O . TRP A 1 364 ? -4.612 0.395 4.306 1.00 94.38 364 TRP A O 1
ATOM 2776 N N . THR A 1 365 ? -2.757 0.872 3.128 1.00 91.69 365 THR A N 1
ATOM 2777 C CA . THR A 1 365 ? -3.450 1.332 1.908 1.00 91.69 365 THR A CA 1
ATOM 2778 C C . THR A 1 365 ? -4.281 0.211 1.275 1.00 91.69 365 THR A C 1
ATOM 2780 O O . THR A 1 365 ? -5.426 0.435 0.869 1.00 91.69 365 THR A O 1
ATOM 2783 N N . LEU A 1 366 ? -3.729 -1.007 1.245 1.00 93.00 366 LEU A N 1
ATOM 2784 C CA . LEU A 1 366 ? -4.427 -2.201 0.778 1.00 93.00 366 LEU A CA 1
ATOM 2785 C C . LEU A 1 366 ? -5.668 -2.466 1.622 1.00 93.00 366 LEU A C 1
ATOM 2787 O O . LEU A 1 366 ? -6.761 -2.498 1.067 1.00 93.00 366 LEU A O 1
ATOM 2791 N N . LEU A 1 367 ? -5.527 -2.591 2.945 1.00 92.75 367 LEU A N 1
ATOM 2792 C CA . LEU A 1 367 ? -6.644 -2.938 3.831 1.00 92.75 367 LEU A CA 1
ATOM 2793 C C . LEU A 1 367 ? -7.789 -1.921 3.767 1.00 92.75 367 LEU A C 1
ATOM 2795 O O . LEU A 1 367 ? -8.944 -2.324 3.662 1.00 92.75 367 LEU A O 1
ATOM 2799 N N . ASN A 1 368 ? -7.496 -0.617 3.711 1.00 90.69 368 ASN A N 1
ATOM 2800 C CA . ASN A 1 368 ? -8.524 0.426 3.546 1.00 90.69 368 ASN A CA 1
ATOM 2801 C C . ASN A 1 368 ? -9.316 0.327 2.228 1.00 90.69 368 ASN A C 1
ATOM 2803 O O . ASN A 1 368 ? -10.362 0.962 2.075 1.00 90.69 368 ASN A O 1
ATOM 2807 N N . SER A 1 369 ? -8.811 -0.442 1.265 1.00 89.62 369 SER A N 1
ATOM 2808 C CA . SER A 1 369 ? -9.436 -0.681 -0.038 1.00 89.62 369 SER A CA 1
ATOM 2809 C C . SER A 1 369 ? -10.166 -2.034 -0.123 1.00 89.62 369 SER A C 1
ATOM 2811 O O . SER A 1 369 ? -10.742 -2.348 -1.169 1.00 89.62 369 SER A O 1
ATOM 2813 N N . MET A 1 370 ? -10.143 -2.838 0.949 1.00 88.88 370 MET A N 1
ATOM 2814 C CA . MET A 1 370 ? -10.703 -4.201 0.997 1.00 88.88 370 MET A CA 1
ATOM 2815 C C . MET A 1 370 ? -12.067 -4.307 1.683 1.00 88.88 370 MET A C 1
ATOM 2817 O O . MET A 1 370 ? -12.568 -5.416 1.852 1.00 88.88 370 MET A O 1
ATOM 2821 N N . ASP A 1 371 ? -12.697 -3.190 2.039 1.00 87.56 371 ASP A N 1
ATOM 2822 C CA . ASP A 1 371 ? -14.024 -3.128 2.669 1.00 87.56 371 ASP A CA 1
ATOM 2823 C C . ASP A 1 371 ? -15.063 -4.048 1.996 1.00 87.56 371 ASP A C 1
ATOM 2825 O O . ASP A 1 371 ? -15.655 -4.909 2.645 1.00 87.56 371 ASP A O 1
ATOM 2829 N N . LYS A 1 372 ? -15.224 -3.935 0.674 1.00 87.44 372 LYS A N 1
ATOM 2830 C CA . LYS A 1 372 ? -16.181 -4.745 -0.102 1.00 87.44 372 LYS A CA 1
ATOM 2831 C C . LYS A 1 372 ? -15.774 -6.208 -0.247 1.00 87.44 372 LYS A C 1
ATOM 2833 O O . LYS A 1 372 ? -16.633 -7.063 -0.424 1.00 87.44 372 LYS A O 1
ATOM 2838 N N . ARG A 1 373 ? -14.470 -6.499 -0.232 1.00 87.69 373 ARG A N 1
ATOM 2839 C CA . ARG A 1 373 ? -13.962 -7.871 -0.353 1.00 87.69 373 ARG A CA 1
ATOM 2840 C C . ARG A 1 373 ? -14.156 -8.620 0.958 1.00 87.69 373 ARG A C 1
ATOM 2842 O O . ARG A 1 373 ? -14.580 -9.765 0.935 1.00 87.69 373 ARG A O 1
ATOM 2849 N N . PHE A 1 374 ? -13.856 -7.988 2.088 1.00 91.25 374 PHE A N 1
ATOM 2850 C CA . PHE A 1 374 ? -13.967 -8.636 3.390 1.00 91.25 374 PHE A CA 1
ATOM 2851 C C . PHE A 1 374 ? -15.391 -8.673 3.935 1.00 91.25 374 PHE A C 1
ATOM 2853 O O . PHE A 1 374 ? -15.665 -9.523 4.770 1.00 91.25 374 PHE A O 1
ATOM 2860 N N . SER A 1 375 ? -16.325 -7.859 3.432 1.00 90.06 375 SER A N 1
ATOM 2861 C CA . SER A 1 375 ? -17.728 -7.900 3.875 1.00 90.06 375 SER A CA 1
ATOM 2862 C C . SER A 1 375 ? -18.442 -9.234 3.601 1.00 90.06 375 SER A C 1
ATOM 2864 O O . SER A 1 375 ? -19.400 -9.571 4.301 1.00 90.06 375 SER A O 1
ATOM 2866 N N . VAL A 1 376 ? -17.978 -10.008 2.611 1.00 91.19 376 VAL A N 1
ATOM 2867 C CA . VAL A 1 376 ? -18.512 -11.343 2.284 1.00 91.19 376 VAL A CA 1
ATOM 2868 C C . VAL A 1 376 ? -17.836 -12.475 3.062 1.00 91.19 376 VAL A C 1
ATOM 2870 O O . VAL A 1 376 ? -18.212 -13.631 2.882 1.00 91.19 376 VAL A O 1
ATOM 2873 N N . ALA A 1 377 ? -16.835 -12.174 3.895 1.00 90.12 377 ALA A N 1
ATOM 2874 C CA . ALA A 1 377 ? -16.188 -13.178 4.727 1.00 90.12 377 ALA A CA 1
ATOM 2875 C C . ALA A 1 377 ? -17.189 -13.724 5.751 1.00 90.12 377 ALA A C 1
ATOM 2877 O O . ALA A 1 377 ? -17.840 -12.967 6.471 1.00 90.12 377 ALA A O 1
ATOM 2878 N N . GLU A 1 378 ? -17.300 -15.044 5.802 1.00 89.25 378 GLU A N 1
ATOM 2879 C CA . GLU A 1 378 ? -18.231 -15.739 6.679 1.00 89.25 378 GLU A CA 1
ATOM 2880 C C . GLU A 1 378 ? -17.651 -17.096 7.032 1.00 89.25 378 GLU A C 1
ATOM 2882 O O . GLU A 1 378 ? -17.107 -17.799 6.177 1.00 89.25 378 GLU A O 1
ATOM 2887 N N . GLU A 1 379 ? -17.761 -17.458 8.303 1.00 83.19 379 GLU A N 1
ATOM 2888 C CA . GLU A 1 379 ? -17.292 -18.740 8.783 1.00 83.19 379 GLU A CA 1
ATOM 2889 C C . GLU A 1 379 ? -18.456 -19.600 9.255 1.00 83.19 379 GLU A C 1
ATOM 2891 O O . GLU A 1 379 ? -19.185 -19.258 10.182 1.00 83.19 379 GLU A O 1
ATOM 2896 N N . LEU A 1 380 ? -18.591 -20.762 8.627 1.00 79.19 380 LEU A N 1
ATOM 2897 C CA . LEU A 1 380 ? -19.663 -21.704 8.908 1.00 79.19 380 LEU A CA 1
ATOM 2898 C C . LEU A 1 380 ? -19.322 -22.511 10.171 1.00 79.19 380 LEU A C 1
ATOM 2900 O O . LEU A 1 380 ? -18.234 -23.080 10.291 1.00 79.19 380 LEU A O 1
ATOM 2904 N N . SER A 1 381 ? -20.238 -22.571 11.136 1.00 65.88 381 SER A N 1
ATOM 2905 C CA . SER A 1 381 ? -20.068 -23.292 12.409 1.00 65.88 381 SER A CA 1
ATOM 2906 C C . SER A 1 381 ? -20.081 -24.821 12.250 1.00 65.88 381 SER A C 1
ATOM 2908 O O . SER A 1 381 ? -19.400 -25.512 13.001 1.00 65.88 381 SER A O 1
ATOM 2910 N N . THR A 1 382 ? -20.759 -25.349 11.229 1.00 59.72 382 THR A N 1
ATOM 2911 C CA . THR A 1 382 ? -20.981 -26.790 10.986 1.00 59.72 382 THR A CA 1
ATOM 2912 C C . THR A 1 382 ? -20.253 -27.338 9.754 1.00 59.72 382 THR A C 1
ATOM 2914 O O . THR A 1 382 ? -20.693 -28.309 9.143 1.00 59.72 382 THR A O 1
ATOM 2917 N N . TRP A 1 383 ? -19.120 -26.746 9.362 1.00 57.62 383 TRP A N 1
ATOM 2918 C CA . TRP A 1 383 ? -18.374 -27.242 8.203 1.00 57.62 383 TRP A CA 1
ATOM 2919 C C . TRP A 1 383 ? -17.559 -28.499 8.537 1.00 57.62 383 TRP A C 1
ATOM 2921 O O . TRP A 1 383 ? -16.451 -28.415 9.065 1.00 57.62 383 TRP A O 1
ATOM 2931 N N . GLN A 1 384 ? -18.117 -29.668 8.222 1.00 52.31 384 GLN A N 1
ATOM 2932 C CA . GLN A 1 384 ? -17.417 -30.950 8.227 1.00 52.31 384 GLN A CA 1
ATOM 2933 C C . GLN A 1 384 ? -17.007 -31.293 6.788 1.00 52.31 384 GLN A C 1
ATOM 2935 O O . GLN A 1 384 ? -17.855 -31.520 5.933 1.00 52.31 384 GLN A O 1
ATOM 2940 N N . SER A 1 385 ? -15.698 -31.292 6.531 1.00 56.41 385 SER A N 1
ATOM 2941 C CA . SER A 1 385 ? -15.017 -32.054 5.472 1.00 56.41 385 SER A CA 1
ATOM 2942 C C . SER A 1 385 ? -15.730 -32.188 4.114 1.00 56.41 385 SER A C 1
ATOM 2944 O O . SER A 1 385 ? -15.998 -33.301 3.669 1.00 56.41 385 SER A O 1
ATOM 2946 N N . ALA A 1 386 ? -15.976 -31.081 3.408 1.00 56.50 386 ALA A N 1
ATOM 2947 C CA . ALA A 1 386 ? -16.315 -31.139 1.983 1.00 56.50 386 ALA A CA 1
ATOM 2948 C C . ALA A 1 386 ? -15.096 -30.810 1.101 1.00 56.50 386 ALA A C 1
ATOM 2950 O O . ALA A 1 386 ? -14.231 -30.018 1.477 1.00 56.50 386 ALA A O 1
ATOM 2951 N N . SER A 1 387 ? -15.052 -31.400 -0.095 1.00 68.69 387 SER A N 1
ATOM 2952 C CA . SER A 1 387 ? -13.992 -31.228 -1.103 1.00 68.69 387 SER A CA 1
ATOM 2953 C C . SER A 1 387 ? -13.919 -29.819 -1.711 1.00 68.69 387 SER A C 1
ATOM 2955 O O . SER A 1 387 ? -12.916 -29.460 -2.326 1.00 68.69 387 SER A O 1
ATOM 2957 N N . PHE A 1 388 ? -14.958 -29.001 -1.530 1.00 75.56 388 PHE A N 1
ATOM 2958 C CA . PHE A 1 388 ? -15.044 -27.629 -2.024 1.00 75.56 388 PHE A CA 1
ATOM 2959 C C . PHE A 1 388 ? -15.010 -26.633 -0.864 1.00 75.56 388 PHE A C 1
ATOM 2961 O O . PHE A 1 388 ? -15.874 -26.688 -0.005 1.00 75.56 388 PHE A O 1
ATOM 2968 N N . ILE A 1 389 ? -14.071 -25.683 -0.842 1.00 81.00 389 ILE A N 1
ATOM 2969 C CA . ILE A 1 389 ? -14.034 -24.622 0.182 1.00 81.00 389 ILE A CA 1
ATOM 2970 C C . ILE A 1 389 ? -14.630 -23.330 -0.408 1.00 81.00 389 ILE A C 1
ATOM 2972 O O . ILE A 1 389 ? -14.026 -22.778 -1.339 1.00 81.00 389 ILE A O 1
ATOM 2976 N N . PRO A 1 390 ? -15.758 -22.810 0.124 1.00 86.19 390 PRO A N 1
ATOM 2977 C CA . PRO A 1 390 ? -16.349 -21.557 -0.339 1.00 86.19 390 PRO A CA 1
ATOM 2978 C C . PRO A 1 390 ? -15.393 -20.368 -0.199 1.00 86.19 390 PRO A C 1
ATOM 2980 O O . PRO A 1 390 ? -14.615 -20.283 0.752 1.00 86.19 390 PRO A O 1
ATOM 2983 N N . TYR A 1 391 ? -15.481 -19.405 -1.118 1.00 87.06 391 TYR A N 1
ATOM 2984 C CA . TYR A 1 391 ? -14.631 -18.208 -1.098 1.00 87.06 391 TYR A CA 1
ATOM 2985 C C . TYR A 1 391 ? -14.804 -17.367 0.180 1.00 87.06 391 TYR A C 1
ATOM 2987 O O . TYR A 1 391 ? -13.818 -16.877 0.724 1.00 87.06 391 TYR A O 1
ATOM 2995 N N . SER A 1 392 ? -16.026 -17.261 0.712 1.00 89.56 392 SER A N 1
ATOM 2996 C CA . SER A 1 392 ? -16.315 -16.575 1.982 1.00 89.56 392 SER A CA 1
ATOM 2997 C C . SER A 1 392 ? -15.559 -17.182 3.171 1.00 89.56 392 SER A C 1
ATOM 2999 O O . SER A 1 392 ? -15.001 -16.443 3.984 1.00 89.56 392 SER A O 1
ATOM 3001 N N . VAL A 1 393 ? -15.473 -18.516 3.227 1.00 87.94 393 VAL A N 1
ATOM 3002 C CA . VAL A 1 393 ? -14.745 -19.262 4.267 1.00 87.94 393 VAL A CA 1
ATOM 3003 C C . VAL A 1 393 ? -13.234 -19.077 4.116 1.00 87.94 393 VAL A C 1
ATOM 3005 O O . VAL A 1 393 ? -12.534 -18.900 5.113 1.00 87.94 393 VAL A O 1
ATOM 3008 N N . LYS A 1 394 ? -12.720 -19.042 2.878 1.00 87.94 394 LYS A N 1
ATOM 3009 C CA . LYS A 1 394 ? -11.301 -18.733 2.616 1.00 87.94 394 LYS A CA 1
ATOM 3010 C C . LYS A 1 394 ? -10.931 -17.340 3.121 1.00 87.94 394 LYS A C 1
ATOM 3012 O O . LYS A 1 394 ? -9.976 -17.202 3.877 1.00 87.94 394 LYS A O 1
ATOM 3017 N N . LEU A 1 395 ? -11.740 -16.329 2.799 1.00 89.94 395 LEU A N 1
ATOM 3018 C CA . LEU A 1 395 ? -11.521 -14.962 3.279 1.00 89.94 395 LEU A CA 1
ATOM 3019 C C . LEU A 1 395 ? -11.585 -14.854 4.808 1.00 89.94 395 LEU A C 1
ATOM 3021 O O . LEU A 1 395 ? -10.816 -14.099 5.401 1.00 89.94 395 LEU A O 1
ATOM 3025 N N . ALA A 1 396 ? -12.465 -15.615 5.463 1.00 90.31 396 ALA A N 1
ATOM 3026 C CA . ALA A 1 396 ? -12.512 -15.680 6.922 1.00 90.31 396 ALA A CA 1
ATOM 3027 C C . ALA A 1 396 ? -11.204 -16.242 7.517 1.00 90.31 396 ALA A C 1
ATOM 3029 O O . ALA A 1 396 ? -10.679 -15.700 8.496 1.00 90.31 396 ALA A O 1
ATOM 3030 N N . ALA A 1 397 ? -10.639 -17.289 6.908 1.00 89.00 397 ALA A N 1
ATOM 3031 C CA . ALA A 1 397 ? -9.345 -17.844 7.306 1.00 89.00 397 ALA A CA 1
ATOM 3032 C C . ALA A 1 397 ? -8.183 -16.864 7.045 1.00 89.00 397 ALA A C 1
ATOM 3034 O O . ALA A 1 397 ? -7.331 -16.683 7.922 1.00 89.00 397 ALA A O 1
ATOM 3035 N N . GLU A 1 398 ? -8.176 -16.178 5.893 1.00 89.81 398 GLU A N 1
ATOM 3036 C CA . GLU A 1 398 ? -7.219 -15.106 5.576 1.00 89.81 398 GLU A CA 1
ATOM 3037 C C . GLU A 1 398 ? -7.262 -13.994 6.640 1.00 89.81 398 GLU A C 1
ATOM 3039 O O . GLU A 1 398 ? -6.218 -13.605 7.170 1.00 89.81 398 GLU A O 1
ATOM 3044 N N . LEU A 1 399 ? -8.457 -13.522 7.020 1.00 92.19 399 LEU A N 1
ATOM 3045 C CA . LEU A 1 399 ? -8.634 -12.491 8.049 1.00 92.19 399 LEU A CA 1
ATOM 3046 C C . LEU A 1 399 ? -8.072 -12.927 9.407 1.00 92.19 399 LEU A C 1
ATOM 3048 O O . LEU A 1 399 ? -7.340 -12.161 10.035 1.00 92.19 399 LEU A O 1
ATOM 3052 N N . ARG A 1 400 ? -8.334 -14.163 9.854 1.00 90.62 400 ARG A N 1
ATOM 3053 C CA . ARG A 1 400 ? -7.741 -14.695 11.099 1.00 90.62 400 ARG A CA 1
ATOM 3054 C C . ARG A 1 400 ? -6.225 -14.746 11.055 1.00 90.62 400 ARG A C 1
ATOM 3056 O O . ARG A 1 400 ? -5.550 -14.336 11.999 1.00 90.62 400 ARG A O 1
ATOM 3063 N N . SER A 1 401 ? -5.697 -15.248 9.945 1.00 89.88 401 SER A N 1
ATOM 3064 C CA . SER A 1 401 ? -4.265 -15.291 9.671 1.00 89.88 401 SER A CA 1
ATOM 3065 C C . SER A 1 401 ? -3.642 -13.895 9.773 1.00 89.88 401 SER A C 1
ATOM 3067 O O . SER A 1 401 ? -2.597 -13.739 10.408 1.00 89.88 401 SER A O 1
ATOM 3069 N N . LEU A 1 402 ? -4.287 -12.878 9.196 1.00 92.56 402 LEU A N 1
ATOM 3070 C CA . LEU A 1 402 ? -3.831 -11.490 9.252 1.00 92.56 402 LEU A CA 1
ATOM 3071 C C . LEU A 1 402 ? -3.865 -10.925 10.672 1.00 92.56 402 LEU A C 1
ATOM 3073 O O . LEU A 1 402 ? -2.859 -10.362 11.100 1.00 92.56 402 LEU A O 1
ATOM 3077 N N . HIS A 1 403 ? -4.960 -11.119 11.416 1.00 93.12 403 HIS A N 1
ATOM 3078 C CA . HIS A 1 403 ? -5.075 -10.681 12.815 1.00 93.12 403 HIS A CA 1
ATOM 3079 C C . HIS A 1 403 ? -3.938 -11.248 13.669 1.00 93.12 403 HIS A C 1
ATOM 3081 O O . HIS A 1 403 ? -3.191 -10.490 14.289 1.00 93.12 403 HIS A O 1
ATOM 3087 N N . ARG A 1 404 ? -3.724 -12.568 13.616 1.00 91.75 404 ARG A N 1
ATOM 3088 C CA . ARG A 1 404 ? -2.663 -13.238 14.382 1.00 91.75 404 ARG A CA 1
ATOM 3089 C C . ARG A 1 404 ? -1.267 -12.736 14.007 1.00 91.75 404 ARG A C 1
ATOM 3091 O O . ARG A 1 404 ? -0.445 -12.469 14.881 1.00 91.75 404 ARG A O 1
ATOM 3098 N N . ARG A 1 405 ? -0.976 -12.606 12.708 1.00 92.06 405 ARG A N 1
ATOM 3099 C CA . ARG A 1 405 ? 0.356 -12.191 12.239 1.00 92.06 405 ARG A CA 1
ATOM 3100 C C . ARG A 1 405 ? 0.649 -10.721 12.518 1.00 92.06 405 ARG A C 1
ATOM 3102 O O . ARG A 1 405 ? 1.788 -10.397 12.836 1.00 92.06 405 ARG A O 1
ATOM 3109 N N . LEU A 1 406 ? -0.352 -9.844 12.446 1.00 94.06 406 LEU A N 1
ATOM 3110 C CA . LEU A 1 406 ? -0.193 -8.430 12.793 1.00 94.06 406 LEU A CA 1
ATOM 3111 C C . LEU A 1 406 ? -0.063 -8.210 14.300 1.00 94.06 406 LEU A C 1
ATOM 3113 O O . LEU A 1 406 ? 0.751 -7.384 14.710 1.00 94.06 406 LEU A O 1
ATOM 3117 N N . ALA A 1 407 ? -0.786 -8.979 15.119 1.00 92.00 407 ALA A N 1
ATOM 3118 C CA . ALA A 1 407 ? -0.583 -8.996 16.565 1.00 92.00 407 ALA A CA 1
ATOM 3119 C C . ALA A 1 407 ? 0.862 -9.399 16.911 1.00 92.00 407 ALA A C 1
ATOM 3121 O O . ALA A 1 407 ? 1.545 -8.705 17.666 1.00 92.00 407 ALA A O 1
ATOM 3122 N N . TRP A 1 408 ? 1.376 -10.458 16.275 1.00 91.38 408 TRP A N 1
ATOM 3123 C CA . TRP A 1 408 ? 2.770 -10.875 16.445 1.00 91.38 408 TRP A CA 1
ATOM 3124 C C . TRP A 1 408 ? 3.770 -9.817 15.951 1.00 91.38 408 TRP A C 1
ATOM 3126 O O . TRP A 1 408 ? 4.742 -9.513 16.646 1.00 91.38 408 TRP A O 1
ATOM 3136 N N . ALA A 1 409 ? 3.506 -9.194 14.796 1.00 92.06 409 ALA A N 1
ATOM 3137 C CA . ALA A 1 409 ? 4.330 -8.111 14.266 1.00 92.06 409 ALA A CA 1
ATOM 3138 C C . ALA A 1 409 ? 4.440 -6.944 15.251 1.00 92.06 409 ALA A C 1
ATOM 3140 O O . ALA A 1 409 ? 5.548 -6.481 15.518 1.00 92.06 409 ALA A O 1
ATOM 3141 N N . LEU A 1 410 ? 3.319 -6.529 15.845 1.00 93.62 410 LEU A N 1
ATOM 3142 C CA . LEU A 1 410 ? 3.281 -5.463 16.842 1.00 93.62 410 LEU A CA 1
ATOM 3143 C C . LEU A 1 410 ? 4.105 -5.808 18.092 1.00 93.62 410 LEU A C 1
ATOM 3145 O O . LEU A 1 410 ? 4.863 -4.966 18.568 1.00 93.62 410 LEU A O 1
ATOM 3149 N N . LEU A 1 411 ? 3.997 -7.040 18.601 1.00 90.00 411 LEU A N 1
ATOM 3150 C CA . LEU A 1 411 ? 4.753 -7.485 19.778 1.00 90.00 411 LEU A CA 1
ATOM 3151 C C . LEU A 1 411 ? 6.263 -7.517 19.533 1.00 90.00 411 LEU A C 1
ATOM 3153 O O . LEU A 1 411 ? 7.033 -7.151 20.424 1.00 90.00 411 LEU A O 1
ATOM 3157 N N . SER A 1 412 ? 6.669 -7.941 18.334 1.00 89.25 412 SER A N 1
ATOM 3158 C CA . SER A 1 412 ? 8.076 -8.045 17.930 1.00 89.25 412 SER A CA 1
ATOM 3159 C C . SER A 1 412 ? 8.740 -6.692 17.643 1.00 89.25 412 SER A C 1
ATOM 3161 O O . SER A 1 412 ? 9.968 -6.584 17.656 1.00 89.25 412 SER A O 1
ATOM 3163 N N . GLU A 1 413 ? 7.947 -5.653 17.367 1.00 90.88 413 GLU A N 1
ATOM 3164 C CA . GLU A 1 413 ? 8.447 -4.362 16.912 1.00 90.88 413 GLU A CA 1
ATOM 3165 C C . GLU A 1 413 ? 9.025 -3.537 18.068 1.00 90.88 413 GLU A C 1
ATOM 3167 O O . GLU A 1 413 ? 8.388 -3.334 19.106 1.00 90.88 413 GLU A O 1
ATOM 3172 N N . LYS A 1 414 ? 10.239 -3.016 17.861 1.00 86.75 414 LYS A N 1
ATOM 3173 C CA . LYS A 1 414 ? 10.959 -2.199 18.852 1.00 86.75 414 LYS A CA 1
ATOM 3174 C C . LYS A 1 414 ? 10.838 -0.698 18.580 1.00 86.75 414 LYS A C 1
ATOM 3176 O O . LYS A 1 414 ? 10.969 0.105 19.496 1.00 86.75 414 LYS A O 1
ATOM 3181 N N . SER A 1 415 ? 10.595 -0.304 17.329 1.00 88.62 415 SER A N 1
ATOM 3182 C CA . SER A 1 415 ? 10.491 1.105 16.944 1.00 88.62 415 SER A CA 1
ATOM 3183 C C . SER A 1 415 ? 9.093 1.660 17.219 1.00 88.62 415 SER A C 1
ATOM 3185 O O . SER A 1 415 ? 8.124 1.222 16.599 1.00 88.62 415 SER A O 1
ATOM 3187 N N . HIS A 1 416 ? 8.989 2.700 18.055 1.00 88.75 416 HIS A N 1
ATOM 3188 C CA . HIS A 1 416 ? 7.729 3.417 18.312 1.00 88.75 416 HIS A CA 1
ATOM 3189 C C . HIS A 1 416 ? 7.051 3.902 17.020 1.00 88.75 416 HIS A C 1
ATOM 3191 O O . HIS A 1 416 ? 5.832 3.833 16.880 1.00 88.75 416 HIS A O 1
ATOM 3197 N N . ARG A 1 417 ? 7.833 4.356 16.030 1.00 89.62 417 ARG A N 1
ATOM 3198 C CA . ARG A 1 417 ? 7.301 4.825 14.741 1.00 89.62 417 ARG A CA 1
ATOM 3199 C C . ARG A 1 417 ? 6.631 3.697 13.954 1.00 89.62 417 ARG A C 1
ATOM 3201 O O . ARG A 1 417 ? 5.554 3.898 13.397 1.00 89.62 417 ARG A O 1
ATOM 3208 N N . HIS A 1 418 ? 7.244 2.515 13.924 1.00 91.62 418 HIS A N 1
ATOM 3209 C CA . HIS A 1 418 ? 6.660 1.347 13.265 1.00 91.62 418 HIS A CA 1
ATOM 3210 C C . HIS A 1 418 ? 5.492 0.771 14.058 1.00 91.62 418 HIS A C 1
ATOM 3212 O O . HIS A 1 418 ? 4.503 0.391 13.445 1.00 91.62 418 HIS A O 1
ATOM 3218 N N . GLN A 1 419 ? 5.552 0.774 15.393 1.00 92.81 419 GLN A N 1
ATOM 3219 C CA . GLN A 1 419 ? 4.413 0.406 16.237 1.00 92.81 419 GLN A CA 1
ATOM 3220 C C . GLN A 1 419 ? 3.199 1.285 15.927 1.00 92.81 419 GLN A C 1
ATOM 3222 O O . GLN A 1 419 ? 2.122 0.759 15.676 1.00 92.81 419 GLN A O 1
ATOM 3227 N N . LEU A 1 420 ? 3.369 2.609 15.839 1.00 92.50 420 LEU A N 1
ATOM 3228 C CA . LEU A 1 420 ? 2.296 3.527 15.435 1.00 92.50 420 LEU A CA 1
ATOM 3229 C C . LEU A 1 420 ? 1.735 3.195 14.047 1.00 92.50 420 LEU A C 1
ATOM 3231 O O . LEU A 1 420 ? 0.521 3.202 13.845 1.00 92.50 420 LEU A O 1
ATOM 3235 N N . ALA A 1 421 ? 2.603 2.903 13.078 1.00 93.06 421 ALA A N 1
ATOM 3236 C CA . ALA A 1 421 ? 2.174 2.538 11.733 1.00 93.06 421 ALA A CA 1
ATOM 3237 C C . ALA A 1 421 ? 1.435 1.181 11.708 1.00 93.06 421 ALA A C 1
ATOM 3239 O O . ALA A 1 421 ? 0.393 1.069 11.066 1.00 93.06 421 ALA A O 1
ATOM 3240 N N . LEU A 1 422 ? 1.906 0.181 12.459 1.00 95.56 422 LEU A N 1
ATOM 3241 C CA . LEU A 1 422 ? 1.247 -1.118 12.623 1.00 95.56 422 LEU A CA 1
ATOM 3242 C C . LEU A 1 422 ? -0.099 -0.987 13.340 1.00 95.56 422 LEU A C 1
ATOM 3244 O O . LEU A 1 422 ? -1.065 -1.611 12.922 1.00 95.56 422 LEU A O 1
ATOM 3248 N N . LEU A 1 423 ? -0.208 -0.133 14.359 1.00 95.25 423 LEU A N 1
ATOM 3249 C CA . LEU A 1 423 ? -1.479 0.147 15.031 1.00 95.25 423 LEU A CA 1
ATOM 3250 C C . LEU A 1 423 ? -2.497 0.770 14.068 1.00 95.25 423 LEU A C 1
ATOM 3252 O O . LEU A 1 423 ? -3.668 0.410 14.110 1.00 95.25 423 LEU A O 1
ATOM 3256 N N . LYS A 1 424 ? -2.066 1.625 13.129 1.00 95.19 424 LYS A N 1
ATOM 3257 C CA . LYS A 1 424 ? -2.943 2.119 12.050 1.00 95.19 424 LYS A CA 1
ATOM 3258 C C . LYS A 1 424 ? -3.410 0.999 11.118 1.00 95.19 424 LYS A C 1
ATOM 3260 O O . LYS A 1 424 ? -4.573 0.998 10.720 1.00 95.19 424 LYS A O 1
ATOM 3265 N N . VAL A 1 425 ? -2.527 0.058 10.772 1.00 96.12 425 VAL A N 1
ATOM 3266 C CA . VAL A 1 425 ? -2.874 -1.139 9.981 1.00 96.12 425 VAL A CA 1
ATOM 3267 C C . VAL A 1 425 ? -3.886 -2.007 10.731 1.00 96.12 425 VAL A C 1
ATOM 3269 O O . VAL A 1 425 ? -4.901 -2.386 10.154 1.00 96.12 425 VAL A O 1
ATOM 3272 N N . ILE A 1 426 ? -3.644 -2.282 12.015 1.00 95.81 426 ILE A N 1
ATOM 3273 C CA . ILE A 1 426 ? -4.551 -3.056 12.870 1.00 95.81 426 ILE A CA 1
ATOM 3274 C C . ILE A 1 426 ? -5.901 -2.349 12.975 1.00 95.81 426 ILE A C 1
ATOM 3276 O O . ILE A 1 426 ? -6.926 -2.998 12.814 1.00 95.81 426 ILE A O 1
ATOM 3280 N N . ASN A 1 427 ? -5.927 -1.027 13.153 1.00 95.06 427 ASN A N 1
ATOM 3281 C CA . ASN A 1 427 ? -7.176 -0.272 13.181 1.00 95.06 427 ASN A CA 1
ATOM 3282 C C . ASN A 1 427 ? -7.966 -0.426 11.872 1.00 95.06 427 ASN A C 1
ATOM 3284 O O . ASN A 1 427 ? -9.161 -0.695 11.903 1.00 95.06 427 ASN A O 1
ATOM 3288 N N . ALA A 1 428 ? -7.297 -0.324 10.717 1.00 94.69 428 ALA A N 1
ATOM 3289 C CA . ALA A 1 428 ? -7.924 -0.554 9.413 1.00 94.69 428 ALA A CA 1
ATOM 3290 C C . ALA A 1 428 ? -8.467 -1.990 9.270 1.00 94.69 428 ALA A C 1
ATOM 3292 O O . ALA A 1 428 ? -9.568 -2.193 8.748 1.00 94.69 428 ALA A O 1
ATOM 3293 N N . LEU A 1 429 ? -7.729 -2.987 9.770 1.00 94.81 429 LEU A N 1
ATOM 3294 C CA . LEU A 1 429 ? -8.176 -4.378 9.794 1.00 94.81 429 LEU A CA 1
ATOM 3295 C C . LEU A 1 429 ? -9.418 -4.551 10.676 1.00 94.81 429 LEU A C 1
ATOM 3297 O O . LEU A 1 429 ? -10.401 -5.152 10.243 1.00 94.81 429 LEU A O 1
ATOM 3301 N N . VAL A 1 430 ? -9.403 -3.994 11.888 1.00 93.00 430 VAL A N 1
ATOM 3302 C CA . VAL A 1 430 ? -10.538 -4.032 12.816 1.00 93.00 430 VAL A CA 1
ATOM 3303 C C . VAL A 1 430 ? -11.759 -3.395 12.167 1.00 93.00 430 VAL A C 1
ATOM 3305 O O . VAL A 1 430 ? -12.814 -4.020 12.170 1.00 93.00 430 VAL A O 1
ATOM 3308 N N . THR A 1 431 ? -11.635 -2.223 11.539 1.00 92.12 431 THR A N 1
ATOM 3309 C CA . THR A 1 431 ? -12.752 -1.552 10.854 1.00 92.12 431 THR A CA 1
ATOM 3310 C C . THR A 1 431 ? -13.362 -2.427 9.760 1.00 92.12 431 THR A C 1
ATOM 3312 O O . THR A 1 431 ? -14.579 -2.611 9.738 1.00 92.12 431 THR A O 1
ATOM 3315 N N . THR A 1 432 ? -12.532 -3.024 8.903 1.00 91.69 432 THR A N 1
ATOM 3316 C CA . THR A 1 432 ? -12.976 -3.792 7.724 1.00 91.69 432 THR A CA 1
ATOM 3317 C C . THR A 1 432 ? -13.456 -5.215 8.026 1.00 91.69 432 THR A C 1
ATOM 3319 O O . THR A 1 432 ? -14.150 -5.805 7.202 1.00 91.69 432 THR A O 1
ATOM 3322 N N . THR A 1 433 ? -13.140 -5.768 9.201 1.00 92.31 433 THR A N 1
ATOM 3323 C CA . THR A 1 433 ? -13.516 -7.143 9.575 1.00 92.31 433 THR A CA 1
ATOM 3324 C C . THR A 1 433 ? -15.005 -7.244 9.973 1.00 92.31 433 THR A C 1
ATOM 3326 O O . THR A 1 433 ? -15.429 -6.548 10.909 1.00 92.31 433 THR A O 1
ATOM 3329 N N . PRO A 1 434 ? -15.818 -8.126 9.348 1.00 90.38 434 PRO A N 1
ATOM 3330 C CA . PRO A 1 434 ? -17.210 -8.366 9.741 1.00 90.38 434 PRO A CA 1
ATOM 3331 C C . PRO A 1 434 ? -17.304 -9.362 10.913 1.00 90.38 434 PRO A C 1
ATOM 3333 O O . PRO A 1 434 ? -17.714 -10.506 10.743 1.00 90.38 434 PRO A O 1
ATOM 3336 N N . TYR A 1 435 ? -16.936 -8.930 12.122 1.00 89.19 435 TYR A N 1
ATOM 3337 C CA . TYR A 1 435 ? -16.868 -9.803 13.309 1.00 89.19 435 TYR A CA 1
ATOM 3338 C C . TYR A 1 435 ? -18.144 -10.610 13.598 1.00 89.19 435 TYR A C 1
ATOM 3340 O O . TYR A 1 435 ? -18.044 -11.741 14.050 1.00 89.19 435 TYR A O 1
ATOM 3348 N N . HIS A 1 436 ? -19.328 -10.077 13.290 1.00 85.50 436 HIS A N 1
ATOM 3349 C CA . HIS A 1 436 ? -20.608 -10.762 13.506 1.00 85.50 436 HIS A CA 1
ATOM 3350 C C . HIS A 1 436 ? -20.804 -12.026 12.642 1.00 85.50 436 HIS A C 1
ATOM 3352 O O . HIS A 1 436 ? -21.644 -12.854 12.974 1.00 85.50 436 HIS A O 1
ATOM 3358 N N . ARG A 1 437 ? -20.049 -12.186 11.542 1.00 86.56 437 ARG A N 1
ATOM 3359 C CA . ARG A 1 437 ? -20.103 -13.361 10.641 1.00 86.56 437 ARG A CA 1
ATOM 3360 C C . ARG A 1 437 ? -18.971 -14.360 10.889 1.00 86.56 437 ARG A C 1
ATOM 3362 O O . ARG A 1 437 ? -18.868 -15.367 10.190 1.00 86.56 437 ARG A O 1
ATOM 3369 N N . LEU A 1 438 ? -18.073 -14.051 11.823 1.00 86.81 438 LEU A N 1
ATOM 3370 C CA . LEU A 1 438 ? -16.895 -14.852 12.139 1.00 86.81 438 LEU A CA 1
ATOM 3371 C C . LEU A 1 438 ? -17.080 -15.509 13.508 1.00 86.81 438 LEU A C 1
ATOM 3373 O O . LEU A 1 438 ? -17.709 -14.937 14.396 1.00 86.81 438 LEU A O 1
ATOM 3377 N N . ARG A 1 439 ? -16.498 -16.698 13.713 1.00 84.00 439 ARG A N 1
ATOM 3378 C CA . ARG A 1 439 ? -16.442 -17.287 15.061 1.00 84.00 439 ARG A CA 1
ATOM 3379 C C . ARG A 1 439 ? -15.701 -16.360 16.043 1.00 84.00 439 ARG A C 1
ATOM 3381 O O . ARG A 1 439 ? -14.685 -15.767 15.657 1.00 84.00 439 ARG A O 1
ATOM 3388 N N . PRO A 1 440 ? -16.152 -16.290 17.306 1.00 80.81 440 PRO A N 1
ATOM 3389 C CA . PRO A 1 440 ? -15.495 -15.492 18.335 1.00 80.81 440 PRO A CA 1
ATOM 3390 C C . PRO A 1 440 ? -14.053 -15.966 18.581 1.00 80.81 440 PRO A C 1
ATOM 3392 O O . PRO A 1 440 ? -13.729 -17.134 18.362 1.00 80.81 440 PRO A O 1
ATOM 3395 N N . GLY A 1 441 ? -13.190 -15.052 19.021 1.00 80.75 441 GLY A N 1
ATOM 3396 C CA . GLY A 1 441 ? -11.804 -15.306 19.433 1.00 80.75 441 GLY A CA 1
ATOM 3397 C C . GLY A 1 441 ? -10.798 -14.307 18.852 1.00 80.75 441 GLY A C 1
ATOM 3398 O O . GLY A 1 441 ? -9.739 -14.089 19.433 1.00 80.75 441 GLY A O 1
ATOM 3399 N N . LEU A 1 442 ? -11.123 -13.643 17.733 1.00 85.19 442 LEU A N 1
ATOM 3400 C CA . LEU A 1 442 ? -10.199 -12.693 17.098 1.00 85.19 442 LEU A CA 1
ATOM 3401 C C . LEU A 1 442 ? -9.920 -11.473 17.983 1.00 85.19 442 LEU A C 1
ATOM 3403 O O . LEU A 1 442 ? -8.779 -11.018 18.067 1.00 85.19 442 LEU A O 1
ATOM 3407 N N . LEU A 1 443 ? -10.959 -10.916 18.612 1.00 85.00 443 LEU A N 1
ATOM 3408 C CA . LEU A 1 443 ? -10.801 -9.765 19.500 1.00 85.00 443 LEU A CA 1
ATOM 3409 C C . LEU A 1 443 ? -10.222 -10.195 20.848 1.00 85.00 443 LEU A C 1
ATOM 3411 O O . LEU A 1 443 ? -9.404 -9.472 21.409 1.00 85.00 443 LEU A O 1
ATOM 3415 N N . SER A 1 444 ? -10.583 -11.388 21.317 1.00 80.88 444 SER A N 1
ATOM 3416 C CA . SER A 1 444 ? -10.098 -11.991 22.559 1.00 80.88 444 SER A CA 1
ATOM 3417 C C . SER A 1 444 ? -8.597 -12.269 22.521 1.00 80.88 444 SER A C 1
ATOM 3419 O O . SER A 1 444 ? -7.951 -12.173 23.557 1.00 80.88 444 SER A O 1
ATOM 3421 N N . ASP A 1 445 ? -8.022 -12.523 21.342 1.00 81.75 445 ASP A N 1
ATOM 3422 C CA . ASP A 1 445 ? -6.570 -12.654 21.155 1.00 81.75 445 ASP A CA 1
ATOM 3423 C C . ASP A 1 445 ? -5.872 -11.291 20.970 1.00 81.75 445 ASP A C 1
ATOM 3425 O O . ASP A 1 445 ? -4.750 -11.059 21.445 1.00 81.75 445 ASP A O 1
ATOM 3429 N N . LEU A 1 446 ? -6.530 -10.356 20.277 1.00 86.50 446 LEU A N 1
ATOM 3430 C CA . LEU A 1 446 ? -5.972 -9.037 19.972 1.00 86.50 446 LEU A CA 1
ATOM 3431 C C . LEU A 1 446 ? -5.913 -8.130 21.208 1.00 86.50 446 LEU A C 1
ATOM 3433 O O . LEU A 1 446 ? -4.910 -7.452 21.428 1.00 86.50 446 LEU A O 1
ATOM 3437 N N . VAL A 1 447 ? -6.966 -8.115 22.024 1.00 85.44 447 VAL A N 1
ATOM 3438 C CA . VAL A 1 447 ? -7.099 -7.245 23.202 1.00 85.44 447 VAL A CA 1
ATOM 3439 C C . VAL A 1 447 ? -5.965 -7.455 24.219 1.00 85.44 447 VAL A C 1
ATOM 3441 O O . VAL A 1 447 ? -5.319 -6.469 24.585 1.00 85.44 447 VAL A O 1
ATOM 3444 N N . PRO A 1 448 ? -5.627 -8.691 24.641 1.00 82.81 448 PRO A N 1
ATOM 3445 C CA . PRO A 1 448 ? -4.483 -8.936 25.513 1.00 82.81 448 PRO A CA 1
ATOM 3446 C C . PRO A 1 448 ? -3.177 -8.432 24.904 1.00 82.81 448 PRO A C 1
ATOM 3448 O O . PRO A 1 448 ? -2.376 -7.810 25.599 1.00 82.81 448 PRO A O 1
ATOM 3451 N N . THR A 1 449 ? -2.986 -8.633 23.596 1.00 82.81 449 THR A N 1
ATOM 3452 C CA . THR A 1 449 ? -1.810 -8.139 22.874 1.00 82.81 449 THR A CA 1
ATOM 3453 C C . THR A 1 449 ? -1.710 -6.614 22.956 1.00 82.81 449 THR A C 1
ATOM 3455 O O . THR A 1 449 ? -0.661 -6.089 23.332 1.00 82.81 449 THR A O 1
ATOM 3458 N N . LEU A 1 450 ? -2.800 -5.891 22.682 1.00 86.00 450 LEU A N 1
ATOM 3459 C CA . LEU A 1 450 ? -2.848 -4.432 22.803 1.00 86.00 450 LEU A CA 1
ATOM 3460 C C . LEU A 1 450 ? -2.550 -3.971 24.234 1.00 86.00 450 LEU A C 1
ATOM 3462 O O . LEU A 1 450 ? -1.747 -3.060 24.423 1.00 86.00 450 LEU A O 1
ATOM 3466 N N . ASN A 1 451 ? -3.120 -4.642 25.235 1.00 84.06 451 ASN A N 1
ATOM 3467 C CA . ASN A 1 451 ? -2.880 -4.330 26.642 1.00 84.06 451 ASN A CA 1
ATOM 3468 C C . ASN A 1 451 ? -1.408 -4.541 27.027 1.00 84.06 451 ASN A C 1
ATOM 3470 O O . ASN A 1 451 ? -0.824 -3.694 27.697 1.00 84.06 451 ASN A O 1
ATOM 3474 N N . THR A 1 452 ? -0.760 -5.609 26.547 1.00 82.12 452 THR A N 1
ATOM 3475 C CA . THR A 1 452 ? 0.671 -5.841 26.828 1.00 82.12 452 THR A CA 1
ATOM 3476 C C . THR A 1 452 ? 1.568 -4.721 26.294 1.00 82.12 452 THR A C 1
ATOM 3478 O O . THR A 1 452 ? 2.573 -4.382 26.916 1.00 82.12 452 THR A O 1
ATOM 3481 N N . VAL A 1 453 ? 1.209 -4.125 25.151 1.00 82.88 453 VAL A N 1
ATOM 3482 C CA . VAL A 1 453 ? 1.930 -2.983 24.572 1.00 82.88 453 VAL A CA 1
ATOM 3483 C C . VAL A 1 453 ? 1.576 -1.697 25.314 1.00 82.88 453 VAL A C 1
ATOM 3485 O O . VAL A 1 453 ? 2.456 -0.879 25.564 1.00 82.88 453 VAL A O 1
ATOM 3488 N N . PHE A 1 454 ? 0.313 -1.534 25.711 1.00 82.44 454 PHE A N 1
ATOM 3489 C CA . PHE A 1 454 ? -0.167 -0.375 26.457 1.00 82.44 454 PHE A CA 1
ATOM 3490 C C . PHE A 1 454 ? 0.537 -0.220 27.815 1.00 82.44 454 PHE A C 1
ATOM 3492 O O . PHE A 1 454 ? 0.965 0.880 28.162 1.00 82.44 454 PHE A O 1
ATOM 3499 N N . PHE A 1 455 ? 0.685 -1.314 28.567 1.00 80.06 455 PHE A N 1
ATOM 3500 C CA . PHE A 1 455 ? 1.283 -1.318 29.909 1.00 80.06 455 PHE A CA 1
ATOM 3501 C C . PHE A 1 455 ? 2.802 -1.514 29.919 1.00 80.06 455 PHE A C 1
ATOM 3503 O O . PHE A 1 455 ? 3.401 -1.624 30.987 1.00 80.06 455 PHE A O 1
ATOM 3510 N N . ARG A 1 456 ? 3.451 -1.563 28.752 1.00 77.44 456 ARG A N 1
ATOM 3511 C CA . ARG A 1 456 ? 4.905 -1.710 28.682 1.00 77.44 456 ARG A CA 1
ATOM 3512 C C . ARG A 1 456 ? 5.588 -0.490 29.334 1.00 77.44 456 ARG A C 1
ATOM 3514 O O . ARG A 1 456 ? 5.293 0.636 28.920 1.00 77.44 456 ARG A O 1
ATOM 3521 N N . PRO A 1 457 ? 6.501 -0.687 30.307 1.00 71.00 457 PRO A N 1
ATOM 3522 C CA . PRO A 1 457 ? 7.322 0.396 30.841 1.00 71.00 457 PRO A CA 1
ATOM 3523 C C . PRO A 1 457 ? 8.139 1.028 29.713 1.00 71.00 457 PRO A C 1
ATOM 3525 O O . PRO A 1 457 ? 8.626 0.315 28.833 1.00 71.00 457 PRO A O 1
ATOM 3528 N N . SER A 1 458 ? 8.258 2.352 29.711 1.00 69.56 458 SER A N 1
ATOM 3529 C CA . SER A 1 458 ? 8.983 3.067 28.664 1.00 69.56 458 SER A CA 1
ATOM 3530 C C . SER A 1 458 ? 9.771 4.227 29.238 1.00 69.56 458 SER A C 1
ATOM 3532 O O . SER A 1 458 ? 9.242 5.009 30.025 1.00 69.56 458 SER A O 1
ATOM 3534 N N . ASP A 1 459 ? 11.002 4.356 28.759 1.00 69.19 459 ASP A N 1
ATOM 3535 C CA . ASP A 1 459 ? 11.933 5.425 29.119 1.00 69.19 459 ASP A CA 1
ATOM 3536 C C . ASP A 1 459 ? 11.558 6.766 28.449 1.00 69.19 459 ASP A C 1
ATOM 3538 O O . ASP A 1 459 ? 12.040 7.826 28.833 1.00 69.19 459 ASP A O 1
ATOM 3542 N N . GLU A 1 460 ? 10.673 6.733 27.443 1.00 78.75 460 GLU A N 1
ATOM 3543 C CA . GLU A 1 460 ? 10.297 7.871 26.592 1.00 78.75 460 GLU A CA 1
ATOM 3544 C C . GLU A 1 460 ? 8.777 8.134 26.649 1.00 78.75 460 GLU A C 1
ATOM 3546 O O . GLU A 1 460 ? 8.010 7.647 25.799 1.00 78.75 460 GLU A O 1
ATOM 3551 N N . PRO A 1 461 ? 8.291 8.905 27.642 1.00 75.38 461 PRO A N 1
ATOM 3552 C CA . PRO A 1 461 ? 6.861 9.017 27.944 1.00 75.38 461 PRO A CA 1
ATOM 3553 C C . PRO A 1 461 ? 6.051 9.696 26.829 1.00 75.38 461 PRO A C 1
ATOM 3555 O O . PRO A 1 461 ? 4.916 9.300 26.559 1.00 75.38 461 PRO A O 1
ATOM 3558 N N . SER A 1 462 ? 6.634 10.662 26.114 1.00 77.44 462 SER A N 1
ATOM 3559 C CA . SER A 1 462 ? 5.953 11.422 25.052 1.00 77.44 462 SER A CA 1
ATOM 3560 C C . SER A 1 462 ? 5.614 10.564 23.823 1.00 77.44 462 SER A C 1
ATOM 3562 O O . SER A 1 462 ? 4.477 10.558 23.348 1.00 77.44 462 SER A O 1
ATOM 3564 N N . LYS A 1 463 ? 6.578 9.777 23.326 1.00 80.62 463 LYS A N 1
ATOM 3565 C CA . LYS A 1 463 ? 6.392 8.852 22.190 1.00 80.62 463 LYS A CA 1
ATOM 3566 C C . LYS A 1 463 ? 5.448 7.711 22.564 1.00 80.62 463 LYS A C 1
ATOM 3568 O O . LYS A 1 463 ? 4.609 7.304 21.761 1.00 80.62 463 LYS A O 1
ATOM 3573 N N . THR A 1 464 ? 5.548 7.242 23.804 1.00 83.62 464 THR A N 1
ATOM 3574 C CA . THR A 1 464 ? 4.692 6.184 24.350 1.00 83.62 464 THR A CA 1
ATOM 3575 C C . THR A 1 464 ? 3.243 6.640 24.480 1.00 83.62 464 THR A C 1
ATOM 3577 O O . THR A 1 464 ? 2.333 5.863 24.199 1.00 83.62 464 THR A O 1
ATOM 3580 N N . ALA A 1 465 ? 2.998 7.909 24.817 1.00 85.06 465 ALA A N 1
ATOM 3581 C CA . ALA A 1 465 ? 1.648 8.460 24.876 1.00 85.06 465 ALA A CA 1
ATOM 3582 C C . ALA A 1 465 ? 0.927 8.409 23.518 1.00 85.06 465 ALA A C 1
ATOM 3584 O O . ALA A 1 465 ? -0.261 8.099 23.476 1.00 85.06 465 ALA A O 1
ATOM 3585 N N . LEU A 1 466 ? 1.633 8.623 22.400 1.00 89.00 466 LEU A N 1
ATOM 3586 C CA . LEU A 1 466 ? 1.051 8.479 21.057 1.00 89.00 466 LEU A CA 1
ATOM 3587 C C . LEU A 1 466 ? 0.690 7.024 20.728 1.00 89.00 466 LEU A C 1
ATOM 3589 O O . LEU A 1 466 ? -0.334 6.768 20.090 1.00 89.00 466 LEU A O 1
ATOM 3593 N N . VAL A 1 467 ? 1.521 6.068 21.156 1.00 89.50 467 VAL A N 1
ATOM 3594 C CA . VAL A 1 467 ? 1.252 4.629 20.994 1.00 89.50 467 VAL A CA 1
ATOM 3595 C C . VAL A 1 467 ? 0.027 4.237 21.817 1.00 89.50 467 VAL A C 1
ATOM 3597 O O . VAL A 1 467 ? -0.906 3.646 21.276 1.00 89.50 467 VAL A O 1
ATOM 3600 N N . LYS A 1 468 ? -0.023 4.651 23.088 1.00 88.81 468 LYS A N 1
ATOM 3601 C CA . LYS A 1 468 ? -1.170 4.456 23.985 1.00 88.81 468 LYS A CA 1
ATOM 3602 C C . LYS A 1 468 ? -2.452 5.074 23.420 1.00 88.81 468 LYS A C 1
ATOM 3604 O O . LYS A 1 468 ? -3.477 4.402 23.387 1.00 88.81 468 LYS A O 1
ATOM 3609 N N . ALA A 1 469 ? -2.390 6.297 22.890 1.00 89.44 469 ALA A N 1
ATOM 3610 C CA . ALA A 1 469 ? -3.525 6.929 22.219 1.00 89.44 469 ALA A CA 1
ATOM 3611 C C . ALA A 1 469 ? -3.963 6.115 20.987 1.00 89.44 469 ALA A C 1
ATOM 3613 O O . ALA A 1 469 ? -5.138 5.819 20.812 1.00 89.44 469 ALA A O 1
ATOM 3614 N N . SER A 1 470 ? -3.025 5.646 20.165 1.00 91.12 470 SER A N 1
ATOM 3615 C CA . SER A 1 470 ? -3.361 4.810 19.004 1.00 91.12 470 SER A CA 1
ATOM 3616 C C . SER A 1 470 ? -4.031 3.486 19.403 1.00 91.12 470 SER A C 1
ATOM 3618 O O . SER A 1 470 ? -4.941 3.035 18.712 1.00 91.12 470 SER A O 1
ATOM 3620 N N . ILE A 1 471 ? -3.637 2.887 20.533 1.00 91.19 471 ILE A N 1
ATOM 3621 C CA . ILE A 1 471 ? -4.296 1.701 21.102 1.00 91.19 471 ILE A CA 1
ATOM 3622 C C . ILE A 1 471 ? -5.719 2.034 21.569 1.00 91.19 471 ILE A C 1
ATOM 3624 O O . ILE A 1 471 ? -6.649 1.298 21.248 1.00 91.19 471 ILE A O 1
ATOM 3628 N N . LEU A 1 472 ? -5.916 3.156 22.267 1.00 89.81 472 LEU A N 1
ATOM 3629 C CA . LEU A 1 472 ? -7.252 3.618 22.662 1.00 89.81 472 LEU A CA 1
ATOM 3630 C C . LEU A 1 472 ? -8.153 3.892 21.450 1.00 89.81 472 LEU A C 1
ATOM 3632 O O . LEU A 1 472 ? -9.343 3.605 21.485 1.00 89.81 472 LEU A O 1
ATOM 3636 N N . ASN A 1 473 ? -7.598 4.372 20.337 1.00 92.56 473 ASN A N 1
ATOM 3637 C CA . ASN A 1 473 ? -8.356 4.517 19.095 1.00 92.56 473 ASN A CA 1
ATOM 3638 C C . ASN A 1 473 ? -8.835 3.168 18.526 1.00 92.56 473 ASN A C 1
ATOM 3640 O O . ASN A 1 473 ? -9.955 3.075 18.020 1.00 92.56 473 ASN A O 1
ATOM 3644 N N . ILE A 1 474 ? -8.027 2.110 18.650 1.00 91.38 474 ILE A N 1
ATOM 3645 C CA . ILE A 1 474 ? -8.454 0.751 18.285 1.00 91.38 474 ILE A CA 1
ATOM 3646 C C . ILE A 1 474 ? -9.573 0.285 19.217 1.00 91.38 474 ILE A C 1
ATOM 3648 O O . ILE A 1 474 ? -10.586 -0.209 18.733 1.00 91.38 474 ILE A O 1
ATOM 3652 N N . TRP A 1 475 ? -9.441 0.506 20.528 1.00 88.25 475 TRP A N 1
ATOM 3653 C CA . TRP A 1 475 ? -10.514 0.231 21.489 1.00 88.25 475 TRP A CA 1
ATOM 3654 C C . TRP A 1 475 ? -11.807 0.967 21.144 1.00 88.25 475 TRP A C 1
ATOM 3656 O O . TRP A 1 475 ? -12.855 0.340 21.069 1.00 88.25 475 TRP A O 1
ATOM 3666 N N . SER A 1 476 ? -11.736 2.265 20.849 1.00 89.56 476 SER A N 1
ATOM 3667 C CA . SER A 1 476 ? -12.887 3.060 20.408 1.00 89.56 476 SER A CA 1
ATOM 3668 C C . SER A 1 476 ? -13.545 2.462 19.157 1.00 89.56 476 SER A C 1
ATOM 3670 O O . SER A 1 476 ? -14.766 2.319 19.094 1.00 89.56 476 SER A O 1
ATOM 3672 N N . THR A 1 477 ? -12.740 2.007 18.192 1.00 90.62 477 THR A N 1
ATOM 3673 C CA . THR A 1 477 ? -13.227 1.349 16.968 1.00 90.62 477 THR A CA 1
ATOM 3674 C C . THR A 1 477 ? -13.893 -0.001 17.258 1.00 90.62 477 THR A C 1
ATOM 3676 O O . THR A 1 477 ? -14.916 -0.315 16.653 1.00 90.62 477 THR A O 1
ATOM 3679 N N . ILE A 1 478 ? -13.345 -0.794 18.186 1.00 88.62 478 ILE A N 1
ATOM 3680 C CA . ILE A 1 478 ? -13.940 -2.058 18.649 1.00 88.62 478 ILE A CA 1
ATOM 3681 C C . ILE A 1 478 ? -15.292 -1.779 19.319 1.00 88.62 478 ILE A C 1
ATOM 3683 O O . ILE A 1 478 ? -16.298 -2.376 18.945 1.00 88.62 478 ILE A O 1
ATOM 3687 N N . LEU A 1 479 ? -15.330 -0.826 20.252 1.00 85.19 479 LEU A N 1
ATOM 3688 C CA . LEU A 1 479 ? -16.519 -0.462 21.026 1.00 85.19 479 LEU A CA 1
ATOM 3689 C C . LEU A 1 479 ? -17.619 0.190 20.179 1.00 85.19 479 LEU A C 1
ATOM 3691 O O . LEU A 1 479 ? -18.794 0.089 20.505 1.00 85.19 479 LEU A O 1
ATOM 3695 N N . SER A 1 480 ? -17.261 0.812 19.059 1.00 86.12 480 SER A N 1
ATOM 3696 C CA . SER A 1 480 ? -18.239 1.388 18.131 1.00 86.12 480 SER A CA 1
ATOM 3697 C C . SER A 1 480 ? -19.022 0.330 17.341 1.00 86.12 480 SER A C 1
ATOM 3699 O O . SER A 1 480 ? -19.980 0.676 16.653 1.00 86.12 480 SER A O 1
ATOM 3701 N N . LYS A 1 481 ? -18.623 -0.952 17.384 1.00 82.31 481 LYS A N 1
ATOM 3702 C CA . LYS A 1 481 ? -19.321 -2.029 16.672 1.00 82.31 481 LYS A CA 1
ATOM 3703 C C . LYS A 1 481 ? -20.443 -2.613 17.543 1.00 82.31 481 LYS A C 1
ATOM 3705 O O . LYS A 1 481 ? -20.138 -3.223 18.572 1.00 82.31 481 LYS A O 1
ATOM 3710 N N . PRO A 1 482 ? -21.722 -2.470 17.143 1.00 68.75 482 PRO A N 1
ATOM 3711 C CA . PRO A 1 482 ? -22.836 -3.074 17.864 1.00 68.75 482 PRO A CA 1
ATOM 3712 C C . PRO A 1 482 ? -22.836 -4.602 17.687 1.00 68.75 482 PRO A C 1
ATOM 3714 O O . PRO A 1 482 ? -22.242 -5.119 16.741 1.00 68.75 482 PRO A O 1
ATOM 3717 N N . THR A 1 483 ? -23.508 -5.305 18.604 1.00 61.28 483 THR A N 1
ATOM 3718 C CA . THR A 1 483 ? -23.902 -6.730 18.498 1.00 61.28 483 THR A CA 1
ATOM 3719 C C . THR A 1 483 ? -22.793 -7.792 18.445 1.00 61.28 483 THR A C 1
ATOM 3721 O O . THR A 1 483 ? -23.052 -8.939 18.080 1.00 61.28 483 THR A O 1
ATOM 3724 N N . ILE A 1 484 ? -21.571 -7.485 18.888 1.00 70.44 484 ILE A N 1
ATOM 3725 C CA . ILE A 1 484 ? -20.512 -8.499 19.002 1.00 70.44 484 ILE A CA 1
ATOM 3726 C C . ILE A 1 484 ? -20.566 -9.143 20.396 1.00 70.44 484 ILE A C 1
ATOM 3728 O O . ILE A 1 484 ? -20.086 -8.571 21.375 1.00 70.44 484 ILE A O 1
ATOM 3732 N N . LEU A 1 485 ? -21.109 -10.365 20.474 1.00 68.56 485 LEU A N 1
ATOM 3733 C CA . LEU A 1 485 ? -21.179 -11.169 21.707 1.00 68.56 485 LEU A CA 1
ATOM 3734 C C . LEU A 1 485 ? -19.809 -11.293 22.391 1.00 68.56 485 LEU A C 1
ATOM 3736 O O . LEU A 1 485 ? -19.716 -11.234 23.612 1.00 68.56 485 LEU A O 1
ATOM 3740 N N . GLU A 1 486 ? -18.745 -11.412 21.597 1.00 73.62 486 GLU A N 1
ATOM 3741 C CA . GLU A 1 486 ? -17.367 -11.478 22.084 1.00 73.62 486 GLU A CA 1
ATOM 3742 C C . GLU A 1 486 ? -16.964 -10.225 22.877 1.00 73.62 486 GLU A C 1
ATOM 3744 O O . GLU A 1 486 ? -16.316 -10.351 23.907 1.00 73.62 486 GLU A O 1
ATOM 3749 N N . ILE A 1 487 ? -17.385 -9.022 22.466 1.00 71.75 487 ILE A N 1
ATOM 3750 C CA . ILE A 1 487 ? -17.085 -7.785 23.204 1.00 71.75 487 ILE A CA 1
ATOM 3751 C C . ILE A 1 487 ? -17.857 -7.766 24.520 1.00 71.75 487 ILE A C 1
ATOM 3753 O O . ILE A 1 487 ? -17.279 -7.482 25.561 1.00 71.75 487 ILE A O 1
ATOM 3757 N N . HIS A 1 488 ? -19.141 -8.121 24.497 1.00 66.38 488 HIS A N 1
ATOM 3758 C CA . HIS A 1 488 ? -19.957 -8.194 25.709 1.00 66.38 488 HIS A CA 1
ATOM 3759 C C . HIS A 1 488 ? -19.395 -9.221 26.708 1.00 66.38 488 HIS A C 1
ATOM 3761 O O . HIS A 1 488 ? -19.299 -8.948 27.901 1.00 66.38 488 HIS A O 1
ATOM 3767 N N . GLN A 1 489 ? -18.933 -10.376 26.220 1.00 69.00 489 GLN A N 1
ATOM 3768 C CA . GLN A 1 489 ? -18.222 -11.364 27.032 1.00 69.00 489 GLN A CA 1
ATOM 3769 C C . GLN A 1 489 ? -16.891 -10.819 27.549 1.00 69.00 489 GLN A C 1
ATOM 3771 O O . GLN A 1 489 ? -16.616 -10.975 28.728 1.00 69.00 489 GLN A O 1
ATOM 3776 N N . LEU A 1 490 ? -16.094 -10.130 26.731 1.00 66.75 490 LEU A N 1
ATOM 3777 C CA . LEU A 1 490 ? -14.842 -9.511 27.178 1.00 66.75 490 LEU A CA 1
ATOM 3778 C C . LEU A 1 490 ? -15.061 -8.410 28.221 1.00 66.75 490 LEU A C 1
ATOM 3780 O O . LEU A 1 490 ? -14.198 -8.233 29.070 1.00 66.75 490 LEU A O 1
ATOM 3784 N N . LEU A 1 491 ? -16.187 -7.691 28.171 1.00 67.69 491 LEU A N 1
ATOM 3785 C CA . LEU A 1 491 ? -16.547 -6.628 29.114 1.00 67.69 491 LEU A CA 1
ATOM 3786 C C . LEU A 1 491 ? -17.157 -7.156 30.423 1.00 67.69 491 LEU A C 1
ATOM 3788 O O . LEU A 1 491 ? -17.094 -6.466 31.435 1.00 67.69 491 LEU A O 1
ATOM 3792 N N . ILE A 1 492 ? -17.725 -8.365 30.432 1.00 61.88 492 ILE A N 1
ATOM 3793 C CA . ILE A 1 492 ? -18.422 -8.938 31.601 1.00 61.88 492 ILE A CA 1
ATOM 3794 C C . ILE A 1 492 ? -17.662 -10.118 32.224 1.00 61.88 492 ILE A C 1
ATOM 3796 O O . ILE A 1 492 ? -17.855 -10.427 33.399 1.00 61.88 492 ILE A O 1
ATOM 3800 N N . ALA A 1 493 ? -16.785 -10.791 31.474 1.00 55.38 493 ALA A N 1
ATOM 3801 C CA . ALA A 1 493 ? -16.090 -11.991 31.928 1.00 55.38 493 ALA A CA 1
ATOM 3802 C C . ALA A 1 493 ? -15.257 -11.729 33.188 1.00 55.38 493 ALA A C 1
ATOM 3804 O O . ALA A 1 493 ? -14.219 -11.079 33.138 1.00 55.38 493 ALA A O 1
ATOM 3805 N N . LYS A 1 494 ? -15.652 -12.322 34.320 1.00 44.50 494 LYS A N 1
ATOM 3806 C CA . LYS A 1 494 ? -14.798 -12.367 35.516 1.00 44.50 494 LYS A CA 1
ATOM 3807 C C . LYS A 1 494 ? -13.415 -12.918 35.132 1.00 44.50 494 LYS A C 1
ATOM 3809 O O . LYS A 1 494 ? -13.364 -13.893 34.374 1.00 44.50 494 LYS A O 1
ATOM 3814 N N . PRO A 1 495 ? -12.304 -12.346 35.633 1.00 43.69 495 PRO A N 1
ATOM 3815 C CA . PRO A 1 495 ? -10.964 -12.805 35.279 1.00 43.69 495 PRO A CA 1
ATOM 3816 C C . PRO A 1 495 ? -10.832 -14.303 35.588 1.00 43.69 495 PRO A C 1
ATOM 3818 O O . PRO A 1 495 ? -10.850 -14.725 36.745 1.00 43.69 495 PRO A O 1
ATOM 3821 N N . SER A 1 496 ? -10.765 -15.135 34.544 1.00 31.77 496 SER A N 1
ATOM 3822 C CA . SER A 1 496 ? -10.689 -16.587 34.704 1.00 31.77 496 SER A CA 1
ATOM 3823 C C . SER A 1 496 ? -9.254 -17.007 35.029 1.00 31.77 496 SER A C 1
ATOM 3825 O O . SER A 1 496 ? -8.289 -16.523 34.433 1.00 31.77 496 SER A O 1
ATOM 3827 N N . LYS A 1 497 ? -9.104 -17.954 35.962 1.00 36.69 497 LYS A N 1
ATOM 3828 C CA . LYS A 1 497 ? -7.810 -18.466 36.451 1.00 36.69 497 LYS A CA 1
ATOM 3829 C C . LYS A 1 497 ? -6.902 -19.077 35.364 1.00 36.69 497 LYS A C 1
ATOM 3831 O O . LYS A 1 497 ? -5.751 -19.360 35.662 1.00 36.69 497 LYS A O 1
ATOM 3836 N N . SER A 1 498 ? -7.367 -19.256 34.121 1.00 29.81 498 SER A N 1
ATOM 3837 C CA . SER A 1 498 ? -6.552 -19.809 33.021 1.00 29.81 498 SER A CA 1
ATOM 3838 C C . SER A 1 498 ? -5.731 -18.764 32.242 1.00 29.81 498 SER A C 1
ATOM 3840 O O . SER A 1 498 ? -4.798 -19.132 31.536 1.00 29.81 498 SER A O 1
ATOM 3842 N N . MET A 1 499 ? -5.989 -17.460 32.428 1.00 33.41 499 MET A N 1
ATOM 3843 C CA . MET A 1 499 ? -5.159 -16.365 31.883 1.00 33.41 499 MET A CA 1
ATOM 3844 C C . MET A 1 499 ? -3.941 -16.020 32.768 1.00 33.41 499 MET A C 1
ATOM 3846 O O . MET A 1 499 ? -3.265 -15.017 32.538 1.00 33.41 499 MET A O 1
ATOM 3850 N N . SER A 1 500 ? -3.615 -16.853 33.766 1.00 28.52 500 SER A N 1
ATOM 3851 C CA . SER A 1 500 ? -2.575 -16.579 34.772 1.00 28.52 500 SER A CA 1
ATOM 3852 C C . SER A 1 500 ? -1.128 -16.717 34.278 1.00 28.52 500 SER A C 1
ATOM 3854 O O . SER A 1 500 ? -0.204 -16.538 35.065 1.00 28.52 500 SER A O 1
ATOM 3856 N N . SER A 1 501 ? -0.887 -17.040 33.003 1.00 29.42 501 SER A N 1
ATOM 3857 C CA . SER A 1 501 ? 0.483 -17.150 32.477 1.00 29.42 501 SER A CA 1
ATOM 3858 C C . SER A 1 501 ? 1.075 -15.813 32.016 1.00 29.42 501 SER A C 1
ATOM 3860 O O . SER A 1 501 ? 2.278 -15.744 31.754 1.00 29.42 501 SER A O 1
ATOM 3862 N N . SER A 1 502 ? 0.279 -14.748 31.898 1.00 31.88 502 SER A N 1
ATOM 3863 C CA . SER A 1 502 ? 0.791 -13.437 31.499 1.00 31.88 502 SER A CA 1
ATOM 3864 C C . SER A 1 502 ? 0.926 -12.552 32.734 1.00 31.88 502 SER A C 1
ATOM 3866 O O . SER A 1 502 ? -0.075 -12.145 33.321 1.00 31.88 502 SER A O 1
ATOM 3868 N N . LYS A 1 503 ? 2.167 -12.218 33.113 1.00 33.03 503 LYS A N 1
ATOM 3869 C CA . LYS A 1 503 ? 2.536 -11.338 34.248 1.00 33.03 503 LYS A CA 1
ATOM 3870 C C . LYS A 1 503 ? 1.856 -9.947 34.240 1.00 33.03 503 LYS A C 1
ATOM 3872 O O . LYS A 1 503 ? 2.043 -9.170 35.164 1.00 33.03 503 LYS A O 1
ATOM 3877 N N . VAL A 1 504 ? 1.068 -9.635 33.209 1.00 37.50 504 VAL A N 1
ATOM 3878 C CA . VAL A 1 504 ? 0.340 -8.377 32.983 1.00 37.50 504 VAL A CA 1
ATOM 3879 C C . VAL A 1 504 ? -0.852 -8.195 33.939 1.00 37.50 504 VAL A C 1
ATOM 3881 O O . VAL A 1 504 ? -1.185 -7.062 34.264 1.00 37.50 504 VAL A O 1
ATOM 3884 N N . PHE A 1 505 ? -1.466 -9.280 34.430 1.00 34.00 505 PHE A N 1
ATOM 3885 C CA . PHE A 1 505 ? -2.621 -9.213 35.346 1.00 34.00 505 PHE A CA 1
ATOM 3886 C C . PHE A 1 505 ? -2.263 -9.308 36.838 1.00 34.00 505 PHE A C 1
ATOM 3888 O O . PHE A 1 505 ? -3.114 -9.043 37.681 1.00 34.00 505 PHE A O 1
ATOM 3895 N N . GLU A 1 506 ? -1.020 -9.646 37.195 1.00 32.16 506 GLU A N 1
ATOM 3896 C CA . GLU A 1 506 ? -0.599 -9.715 38.607 1.00 32.16 506 GLU A CA 1
ATOM 3897 C C . GLU A 1 506 ? -0.575 -8.324 39.268 1.00 32.16 506 GLU A C 1
ATOM 3899 O O . GLU A 1 506 ? -0.869 -8.215 40.449 1.00 32.16 506 GLU A O 1
ATOM 3904 N N . HIS A 1 507 ? -0.366 -7.243 38.504 1.00 34.31 507 HIS A N 1
ATOM 3905 C CA . HIS A 1 507 ? -0.459 -5.867 39.023 1.00 34.31 507 HIS A CA 1
ATOM 3906 C C . HIS A 1 507 ? -1.909 -5.368 39.209 1.00 34.31 507 HIS A C 1
ATOM 3908 O O . HIS A 1 507 ? -2.132 -4.277 39.718 1.00 34.31 507 HIS A O 1
ATOM 3914 N N . TRP A 1 508 ? -2.901 -6.155 38.779 1.00 36.16 508 TRP A N 1
ATOM 3915 C CA . TRP A 1 508 ? -4.336 -5.883 38.947 1.00 36.16 508 TRP A CA 1
ATOM 3916 C C . TRP A 1 508 ? -4.958 -6.723 40.071 1.00 36.16 508 TRP A C 1
ATOM 3918 O O . TRP A 1 508 ? -6.167 -6.688 40.267 1.00 36.16 508 TRP A O 1
ATOM 3928 N N . LYS A 1 509 ? -4.157 -7.522 40.782 1.00 30.78 509 LYS A N 1
ATOM 3929 C CA . LYS A 1 509 ? -4.648 -8.477 41.783 1.00 30.78 509 LYS A CA 1
ATOM 3930 C C . LYS A 1 509 ? -4.940 -7.825 43.139 1.00 30.78 509 LYS A C 1
ATOM 3932 O O . LYS A 1 509 ? -5.763 -8.354 43.881 1.00 30.78 509 LYS A O 1
ATOM 3937 N N . ASP A 1 510 ? -4.320 -6.677 43.415 1.00 32.84 510 ASP A N 1
ATOM 3938 C CA . ASP A 1 510 ? -4.420 -5.984 44.709 1.00 32.84 510 ASP A CA 1
ATOM 3939 C C . ASP A 1 510 ? -5.577 -4.974 44.787 1.00 32.84 510 ASP A C 1
ATOM 3941 O O . ASP A 1 510 ? -5.911 -4.488 45.863 1.00 32.84 510 ASP A O 1
ATOM 3945 N N . SER A 1 511 ? -6.269 -4.714 43.677 1.00 37.22 511 SER A N 1
ATOM 3946 C CA . SER A 1 511 ? -7.526 -3.962 43.657 1.00 37.22 511 SER A CA 1
ATOM 3947 C C . SER A 1 511 ? -8.575 -4.866 43.027 1.00 37.22 511 SER A C 1
ATOM 3949 O O . SER A 1 511 ? -8.353 -5.352 41.927 1.00 37.22 511 SER A O 1
ATOM 3951 N N . LYS A 1 512 ? -9.693 -5.142 43.702 1.00 31.80 512 LYS A N 1
ATOM 3952 C CA . LYS A 1 512 ? -10.811 -5.918 43.137 1.00 31.80 512 LYS A CA 1
ATOM 3953 C C . LYS A 1 512 ? -11.745 -5.002 42.326 1.00 31.80 512 LYS A C 1
ATOM 3955 O O . LYS A 1 512 ? -12.586 -4.355 42.943 1.00 31.80 512 LYS A O 1
ATOM 3960 N N . PRO A 1 513 ? -11.679 -4.950 40.984 1.00 39.44 513 PRO A N 1
ATOM 3961 C CA . PRO A 1 513 ? -12.838 -4.627 40.165 1.00 39.44 513 PRO A CA 1
ATOM 3962 C C . PRO A 1 513 ? -13.642 -5.909 39.916 1.00 39.44 513 PRO A C 1
ATOM 3964 O O . PRO A 1 513 ? -13.085 -6.940 39.528 1.00 39.44 513 PRO A O 1
ATOM 3967 N N . ASP A 1 514 ? -14.954 -5.858 40.131 1.00 36.78 514 ASP A N 1
ATOM 3968 C CA . ASP A 1 514 ? -15.834 -7.020 39.969 1.00 36.78 514 ASP A CA 1
ATOM 3969 C C . ASP A 1 514 ? -16.155 -7.340 38.484 1.00 36.78 514 ASP A C 1
ATOM 3971 O O . ASP A 1 514 ? -16.664 -8.433 38.204 1.00 36.78 514 ASP A O 1
ATOM 3975 N N . ALA A 1 515 ? -15.799 -6.466 37.518 1.00 42.66 515 ALA A N 1
ATOM 3976 C CA . ALA A 1 515 ? -16.008 -6.682 36.075 1.00 42.66 515 ALA A CA 1
ATOM 3977 C C . ALA A 1 515 ? -14.918 -6.073 35.140 1.00 42.66 515 ALA A C 1
ATOM 3979 O O . ALA A 1 515 ? -14.314 -5.049 35.454 1.00 42.66 515 ALA A O 1
ATOM 3980 N N . PRO A 1 516 ? -14.682 -6.635 33.933 1.00 46.34 516 PRO A N 1
ATOM 3981 C CA . PRO A 1 516 ? -13.774 -6.068 32.919 1.00 46.34 516 PRO A CA 1
ATOM 3982 C C . PRO A 1 516 ? -14.192 -4.718 32.321 1.00 46.34 516 PRO A C 1
ATOM 3984 O O . PRO A 1 516 ? -13.346 -3.978 31.824 1.00 46.34 516 PRO A O 1
ATOM 3987 N N . ALA A 1 517 ? -15.481 -4.380 32.335 1.00 48.59 517 ALA A N 1
ATOM 3988 C CA . ALA A 1 517 ? -15.974 -3.071 31.915 1.00 48.59 517 ALA A CA 1
ATOM 3989 C C . ALA A 1 517 ? -15.348 -1.948 32.759 1.00 48.59 517 ALA A C 1
ATOM 3991 O O . ALA A 1 517 ? -14.976 -0.910 32.207 1.00 48.59 517 ALA A O 1
ATOM 3992 N N . ASP A 1 518 ? -15.112 -2.214 34.049 1.00 56.22 518 ASP A N 1
ATOM 3993 C CA . ASP A 1 518 ? -14.446 -1.303 34.984 1.00 56.22 518 ASP A CA 1
ATOM 3994 C C . ASP A 1 518 ? -12.960 -1.096 34.646 1.00 56.22 518 ASP A C 1
ATOM 3996 O O . ASP A 1 518 ? -12.378 -0.064 34.977 1.00 56.22 518 ASP A O 1
ATOM 4000 N N . VAL A 1 519 ? -12.335 -2.047 33.941 1.00 62.59 519 VAL A N 1
ATOM 4001 C CA . VAL A 1 519 ? -10.928 -1.979 33.511 1.00 62.59 519 VAL A CA 1
ATOM 4002 C C . VAL A 1 519 ? -10.766 -0.909 32.435 1.00 62.59 519 VAL A C 1
ATOM 4004 O O . VAL A 1 519 ? -9.888 -0.059 32.550 1.00 62.59 519 VAL A O 1
ATOM 4007 N N . VAL A 1 520 ? -11.600 -0.923 31.387 1.00 67.69 520 VAL A N 1
ATOM 4008 C CA . VAL A 1 520 ? -11.480 0.020 30.258 1.00 67.69 520 VAL A CA 1
ATOM 4009 C C . VAL A 1 520 ? -12.034 1.394 30.627 1.00 67.69 520 VAL A C 1
ATOM 4011 O O . VAL A 1 520 ? -11.373 2.402 30.357 1.00 67.69 520 VAL A O 1
ATOM 4014 N N . SER A 1 521 ? -13.209 1.451 31.266 1.00 70.88 521 SER A N 1
ATOM 4015 C CA . SER A 1 521 ? -13.796 2.713 31.729 1.00 70.88 521 SER A CA 1
ATOM 4016 C C . SER A 1 521 ? -12.907 3.356 32.799 1.00 70.88 521 SER A C 1
ATOM 4018 O O . SER A 1 521 ? -12.530 4.519 32.662 1.00 70.88 521 SER A O 1
ATOM 4020 N N . GLY A 1 522 ? -12.464 2.582 33.794 1.00 69.88 522 GLY A N 1
ATOM 4021 C CA . GLY A 1 522 ? -11.563 3.027 34.852 1.00 69.88 522 GLY A CA 1
ATOM 4022 C C . GLY A 1 522 ? -10.203 3.470 34.322 1.00 69.88 522 GLY A C 1
ATOM 4023 O O . GLY A 1 522 ? -9.710 4.524 34.723 1.00 69.88 522 GLY A O 1
ATOM 4024 N N . LEU A 1 523 ? -9.618 2.740 33.365 1.00 76.00 523 LEU A N 1
ATOM 4025 C CA . LEU A 1 523 ? -8.377 3.156 32.708 1.00 76.00 523 LEU A CA 1
ATOM 4026 C C . LEU A 1 523 ? -8.550 4.497 31.986 1.00 76.00 523 LEU A C 1
ATOM 4028 O O . LEU A 1 523 ? -7.722 5.389 32.162 1.00 76.00 523 LEU A O 1
ATOM 4032 N N . CYS A 1 524 ? -9.620 4.671 31.205 1.00 81.44 524 CYS A N 1
ATOM 4033 C CA . CYS A 1 524 ? -9.871 5.933 30.509 1.00 81.44 524 CYS A CA 1
ATOM 4034 C C . CYS A 1 524 ? -10.048 7.093 31.498 1.00 81.44 524 CYS A C 1
ATOM 4036 O O . CYS A 1 524 ? -9.453 8.149 31.300 1.00 81.44 524 CYS A O 1
ATOM 4038 N N . LEU A 1 525 ? -10.796 6.894 32.587 1.00 80.06 525 LEU A N 1
ATOM 4039 C CA . LEU A 1 525 ? -11.006 7.913 33.620 1.00 80.06 525 LEU A CA 1
ATOM 4040 C C . LEU A 1 525 ? -9.692 8.318 34.313 1.00 80.06 525 LEU A C 1
ATOM 4042 O O . LEU A 1 525 ? -9.421 9.513 34.444 1.00 80.06 525 LEU A O 1
ATOM 4046 N N . ARG A 1 526 ? -8.830 7.348 34.663 1.00 76.75 526 ARG A N 1
ATOM 4047 C CA . ARG A 1 526 ? -7.488 7.605 35.228 1.00 76.75 526 ARG A CA 1
ATOM 4048 C C . ARG A 1 526 ? -6.599 8.402 34.272 1.00 76.75 526 ARG A C 1
ATOM 4050 O O . ARG A 1 526 ? -5.892 9.309 34.696 1.00 76.75 526 ARG A O 1
ATOM 4057 N N . LEU A 1 527 ? -6.649 8.089 32.975 1.00 79.88 527 LEU A N 1
ATOM 4058 C CA . LEU A 1 527 ? -5.875 8.811 31.962 1.00 79.88 527 LEU A CA 1
ATOM 4059 C C . LEU A 1 527 ? -6.359 10.250 31.771 1.00 79.88 527 LEU A C 1
ATOM 4061 O O . LEU A 1 527 ? -5.544 11.112 31.456 1.00 79.88 527 LEU A O 1
ATOM 4065 N N . ILE A 1 528 ? -7.659 10.514 31.939 1.00 80.12 528 ILE A N 1
ATOM 4066 C CA . ILE A 1 528 ? -8.248 11.846 31.754 1.00 80.12 528 ILE A CA 1
ATOM 4067 C C . ILE A 1 528 ? -7.892 12.775 32.909 1.00 80.12 528 ILE A C 1
ATOM 4069 O O . ILE A 1 528 ? -7.581 13.943 32.660 1.00 80.12 528 ILE A O 1
ATOM 4073 N N . HIS A 1 529 ? -7.937 12.297 34.153 1.00 73.75 529 HIS A N 1
ATOM 4074 C CA . HIS A 1 529 ? -7.622 13.140 35.298 1.00 73.75 529 HIS A CA 1
ATOM 4075 C C . HIS A 1 529 ? -7.013 12.341 36.469 1.00 73.75 529 HIS A C 1
ATOM 4077 O O . HIS A 1 529 ? -7.689 11.465 37.012 1.00 73.75 529 HIS A O 1
ATOM 4083 N N . PRO A 1 530 ? -5.798 12.688 36.950 1.00 66.56 530 PRO A N 1
ATOM 4084 C CA . PRO A 1 530 ? -5.095 11.912 37.979 1.00 66.56 530 PRO A CA 1
ATOM 4085 C C . PRO A 1 530 ? -5.856 11.860 39.312 1.00 66.56 530 PRO A C 1
ATOM 4087 O O . PRO A 1 530 ? -5.991 10.792 39.887 1.00 66.56 530 PRO A O 1
ATOM 4090 N N . LYS A 1 531 ? -6.495 12.963 39.738 1.00 66.44 531 LYS A N 1
ATOM 4091 C CA . LYS A 1 531 ? -7.324 12.999 40.969 1.00 66.44 531 LYS A CA 1
ATOM 4092 C C . LYS A 1 531 ? -8.516 12.024 40.985 1.00 66.44 531 LYS A C 1
ATOM 4094 O O . LYS A 1 531 ? -9.144 11.857 42.022 1.00 66.44 531 LYS A O 1
ATOM 4099 N N . VAL A 1 532 ? -8.895 11.440 39.845 1.00 61.66 532 VAL A N 1
ATOM 4100 C CA . VAL A 1 532 ? -9.959 10.419 39.781 1.00 61.66 532 VAL A CA 1
ATOM 4101 C C . VAL A 1 532 ? -9.400 9.035 40.136 1.00 61.66 532 VAL A C 1
ATOM 4103 O O . VAL A 1 532 ? -10.152 8.184 40.604 1.00 61.66 532 VAL A O 1
ATOM 4106 N N . ALA A 1 533 ? -8.088 8.821 39.974 1.00 53.53 533 ALA A N 1
ATOM 4107 C CA . ALA A 1 533 ? -7.404 7.597 40.382 1.00 53.53 533 ALA A CA 1
ATOM 4108 C C . ALA A 1 533 ? -7.441 7.414 41.907 1.00 53.53 533 ALA A C 1
ATOM 4110 O O . ALA A 1 533 ? -7.867 6.352 42.357 1.00 53.53 533 ALA A O 1
ATOM 4111 N N . ASP A 1 534 ? -7.128 8.476 42.659 1.00 52.81 534 ASP A N 1
ATOM 4112 C CA . ASP A 1 534 ? -7.114 8.485 44.134 1.00 52.81 534 ASP A CA 1
ATOM 4113 C C . ASP A 1 534 ? -8.496 8.179 44.749 1.00 52.81 534 ASP A C 1
ATOM 4115 O O . ASP A 1 534 ? -8.608 7.669 45.859 1.00 52.81 534 ASP A O 1
ATOM 4119 N N . LEU A 1 535 ? -9.579 8.508 44.035 1.00 49.47 535 LEU A N 1
ATOM 4120 C CA . LEU A 1 535 ? -10.950 8.448 44.556 1.00 49.47 535 LEU A CA 1
ATOM 4121 C C . LEU A 1 535 ? -11.666 7.122 44.278 1.00 49.47 535 LEU A C 1
ATOM 4123 O O . LEU A 1 535 ? -12.607 6.778 44.987 1.00 49.47 535 LEU A O 1
ATOM 4127 N N . ALA A 1 536 ? -11.282 6.410 43.220 1.00 45.62 536 ALA A N 1
ATOM 4128 C CA . ALA A 1 536 ? -12.061 5.284 42.710 1.00 45.62 536 ALA A CA 1
ATOM 4129 C C . ALA A 1 536 ? -11.679 3.927 43.325 1.00 45.62 536 ALA A C 1
ATOM 4131 O O . ALA A 1 536 ? -12.486 3.004 43.260 1.00 45.62 536 ALA A O 1
ATOM 4132 N N . TRP A 1 537 ? -10.470 3.784 43.884 1.00 48.03 537 TRP A N 1
ATOM 4133 C CA . TRP A 1 537 ? -9.928 2.464 44.250 1.00 48.03 537 TRP A CA 1
ATOM 4134 C C . TRP A 1 537 ? -9.190 2.406 45.598 1.00 48.03 537 TRP A C 1
ATOM 4136 O O . TRP A 1 537 ? -9.142 1.328 46.184 1.00 48.03 537 TRP A O 1
ATOM 4146 N N . ASP A 1 538 ? -8.719 3.536 46.139 1.00 35.41 538 ASP A N 1
ATOM 4147 C CA . ASP A 1 538 ? -7.991 3.585 47.423 1.00 35.41 538 ASP A CA 1
ATOM 4148 C C . ASP A 1 538 ? -8.886 3.906 48.635 1.00 35.41 538 ASP A C 1
ATOM 4150 O O . ASP A 1 538 ? -8.425 3.946 49.775 1.00 35.41 538 ASP A O 1
ATOM 4154 N N . ALA A 1 539 ? -10.199 4.068 48.434 1.00 39.25 539 ALA A N 1
ATOM 4155 C CA . ALA A 1 539 ? -11.145 4.344 49.520 1.00 39.25 539 ALA A CA 1
ATOM 4156 C C . ALA A 1 539 ? -11.343 3.159 50.499 1.00 39.25 539 ALA A C 1
ATOM 4158 O O . ALA A 1 539 ? -12.098 3.280 51.461 1.00 39.25 539 ALA A O 1
ATOM 4159 N N . GLY A 1 540 ? -10.692 2.013 50.260 1.00 37.00 540 GLY A N 1
ATOM 4160 C CA . GLY A 1 540 ? -10.908 0.765 50.996 1.00 37.00 540 GLY A CA 1
ATOM 4161 C C . GLY A 1 540 ? -9.952 0.450 52.152 1.00 37.00 540 GLY A C 1
ATOM 4162 O O . GLY A 1 540 ? -10.220 -0.514 52.861 1.00 37.00 540 GLY A O 1
ATOM 4163 N N . THR A 1 541 ? -8.860 1.191 52.375 1.00 34.19 541 THR A N 1
ATOM 4164 C CA . THR A 1 541 ? -7.893 0.844 53.450 1.00 34.19 541 THR A CA 1
ATOM 4165 C C . THR A 1 541 ? -7.292 2.040 54.187 1.00 34.19 541 THR A C 1
ATOM 4167 O O . THR A 1 541 ? -6.211 1.932 54.763 1.00 34.19 541 THR A O 1
ATOM 4170 N N . ALA A 1 542 ? -7.964 3.188 54.194 1.00 30.53 542 ALA A N 1
ATOM 4171 C CA . ALA A 1 542 ? -7.590 4.275 55.090 1.00 30.53 542 ALA A CA 1
ATOM 4172 C C . ALA A 1 542 ? -8.418 4.166 56.373 1.00 30.53 542 ALA A C 1
ATOM 4174 O O . ALA A 1 542 ? -9.455 4.817 56.511 1.00 30.53 542 ALA A O 1
ATOM 4175 N N . ASP A 1 543 ? -7.951 3.335 57.310 1.00 30.28 543 ASP A N 1
ATOM 4176 C CA . ASP A 1 543 ? -8.337 3.491 58.708 1.00 30.28 543 ASP A CA 1
ATOM 4177 C C . ASP A 1 543 ? -8.084 4.952 59.094 1.00 30.28 543 ASP A C 1
ATOM 4179 O O . ASP A 1 543 ? -6.993 5.507 58.931 1.00 30.28 543 ASP A O 1
ATOM 4183 N N . SER A 1 544 ? -9.151 5.602 59.536 1.00 36.22 544 SER A N 1
ATOM 4184 C CA . SER A 1 544 ? -9.173 6.983 59.983 1.00 36.22 544 SER A CA 1
ATOM 4185 C C . SER A 1 544 ? -8.170 7.185 61.119 1.00 36.22 544 SER A C 1
ATOM 4187 O O . SER A 1 544 ? -8.464 6.803 62.250 1.00 36.22 544 SER A O 1
ATOM 4189 N N . ASN A 1 545 ? -6.991 7.736 60.806 1.00 32.84 545 ASN A N 1
ATOM 4190 C CA . ASN A 1 545 ? -6.192 8.688 61.598 1.00 32.84 545 ASN A CA 1
ATOM 4191 C C . ASN A 1 545 ? -4.722 8.681 61.139 1.00 32.84 545 ASN A C 1
ATOM 4193 O O . ASN A 1 545 ? -3.856 8.061 61.749 1.00 32.84 545 ASN A O 1
ATOM 4197 N N . GLY A 1 546 ? -4.423 9.430 60.080 1.00 27.31 546 GLY A N 1
ATOM 4198 C CA . GLY A 1 546 ? -3.056 9.774 59.690 1.00 27.31 546 GLY A CA 1
ATOM 4199 C C . GLY A 1 546 ? -3.073 10.919 58.675 1.00 27.31 546 GLY A C 1
ATOM 4200 O O . GLY A 1 546 ? -3.987 10.962 57.849 1.00 27.31 546 GLY A O 1
ATOM 4201 N N . PRO A 1 547 ? -2.131 11.880 58.731 1.00 28.12 547 PRO A N 1
ATOM 4202 C CA . PRO A 1 547 ? -2.085 12.960 57.756 1.00 28.12 547 PRO A CA 1
ATOM 4203 C C . PRO A 1 547 ? -1.856 12.343 56.377 1.00 28.12 547 PRO A C 1
ATOM 4205 O O . PRO A 1 547 ? -0.923 11.562 56.200 1.00 28.12 547 PRO A O 1
ATOM 4208 N N . ALA A 1 548 ? -2.734 12.671 55.426 1.00 29.89 548 ALA A N 1
ATOM 4209 C CA . ALA A 1 548 ? -2.657 12.220 54.045 1.00 29.89 548 ALA A CA 1
ATOM 4210 C C . ALA A 1 548 ? -1.245 12.475 53.504 1.00 29.89 548 ALA A C 1
ATOM 4212 O O . ALA A 1 548 ? -0.868 13.618 53.231 1.00 29.89 548 ALA A O 1
ATOM 4213 N N . ALA A 1 549 ? -0.447 11.412 53.396 1.00 25.80 549 ALA A N 1
ATOM 4214 C CA . ALA A 1 549 ? 0.831 11.463 52.718 1.00 25.80 549 ALA A CA 1
ATOM 4215 C C . ALA A 1 549 ? 0.523 11.807 51.262 1.00 25.80 549 ALA A C 1
ATOM 4217 O O . ALA A 1 549 ? -0.030 10.991 50.528 1.00 25.80 549 ALA A O 1
ATOM 4218 N N . ALA A 1 550 ? 0.794 13.055 50.882 1.00 28.39 550 ALA A N 1
ATOM 4219 C CA . ALA A 1 550 ? 0.631 13.528 49.523 1.00 28.39 550 ALA A CA 1
ATOM 4220 C C . ALA A 1 550 ? 1.431 12.606 48.597 1.00 28.39 550 ALA A C 1
ATOM 4222 O O . ALA A 1 550 ? 2.665 12.630 48.604 1.00 28.39 550 ALA A O 1
ATOM 4223 N N . SER A 1 551 ? 0.726 11.784 47.819 1.00 30.59 551 SER A N 1
ATOM 4224 C CA . SER A 1 551 ? 1.326 11.103 46.683 1.00 30.59 551 SER A CA 1
ATOM 4225 C C . SER A 1 551 ? 1.953 12.175 45.779 1.00 30.59 551 SER A C 1
ATOM 4227 O O . SER A 1 551 ? 1.418 13.289 45.664 1.00 30.59 551 SER A O 1
ATOM 4229 N N . PRO A 1 552 ? 3.135 11.919 45.191 1.00 30.12 552 PRO A N 1
ATOM 4230 C CA . PRO A 1 552 ? 3.767 12.890 44.311 1.00 30.12 552 PRO A CA 1
ATOM 4231 C C . PRO A 1 552 ? 2.774 13.214 43.195 1.00 30.12 552 PRO A C 1
ATOM 4233 O O . PRO A 1 552 ? 2.299 12.304 42.524 1.00 30.12 552 PRO A O 1
ATOM 4236 N N . ARG A 1 553 ? 2.426 14.501 43.039 1.00 41.28 553 ARG A N 1
ATOM 4237 C CA . ARG A 1 553 ? 1.536 14.998 41.979 1.00 41.28 553 ARG A CA 1
ATOM 4238 C C . ARG A 1 553 ? 2.045 14.474 40.635 1.00 41.28 553 ARG A C 1
ATOM 4240 O O . ARG A 1 553 ? 2.975 15.052 40.074 1.00 41.28 553 ARG A O 1
ATOM 4247 N N . GLU A 1 554 ? 1.471 13.380 40.137 1.00 51.97 554 GLU A N 1
ATOM 4248 C CA . GLU A 1 554 ? 1.784 12.885 38.802 1.00 51.97 554 GLU A CA 1
ATOM 4249 C C . GLU A 1 554 ? 1.445 13.999 37.813 1.00 51.97 554 GLU A C 1
ATOM 4251 O O . GLU A 1 554 ? 0.330 14.532 37.806 1.00 51.97 554 GLU A O 1
ATOM 4256 N N . ALA A 1 555 ? 2.438 14.400 37.018 1.00 57.81 555 ALA A N 1
ATOM 4257 C CA . ALA A 1 555 ? 2.251 15.409 35.990 1.00 57.81 555 ALA A CA 1
ATOM 4258 C C . ALA A 1 555 ? 1.090 14.996 35.062 1.00 57.81 555 ALA A C 1
ATOM 4260 O O . ALA A 1 555 ? 0.937 13.805 34.762 1.00 57.81 555 ALA A O 1
ATOM 4261 N N . PRO A 1 556 ? 0.266 15.951 34.598 1.00 64.06 556 PRO A N 1
ATOM 4262 C CA . PRO A 1 556 ? -0.874 15.648 33.746 1.00 64.06 556 PRO A CA 1
ATOM 4263 C C . PRO A 1 556 ? -0.425 14.886 32.494 1.00 64.06 556 PRO A C 1
ATOM 4265 O O . PRO A 1 556 ? 0.558 15.235 31.836 1.00 64.06 556 PRO A O 1
ATOM 4268 N N . GLN A 1 557 ? -1.160 13.821 32.164 1.00 76.38 557 GLN A N 1
ATOM 4269 C CA . GLN A 1 557 ? -0.895 13.013 30.974 1.00 76.38 557 GLN A CA 1
ATOM 4270 C C . GLN A 1 557 ? -0.979 13.881 29.701 1.00 76.38 557 GLN A C 1
ATOM 4272 O O . GLN A 1 557 ? -1.739 14.852 29.664 1.00 76.38 557 GLN A O 1
ATOM 4277 N N . PRO A 1 558 ? -0.265 13.538 28.614 1.00 82.94 558 PRO A N 1
ATOM 4278 C CA . PRO A 1 558 ? -0.306 14.325 27.383 1.00 82.94 558 PRO A CA 1
ATOM 4279 C C . PRO A 1 558 ? -1.730 14.491 26.832 1.00 82.94 558 PRO A C 1
ATOM 4281 O O . PRO A 1 558 ? -2.482 13.521 26.734 1.00 82.94 558 PRO A O 1
ATOM 4284 N N . ASN A 1 559 ? -2.083 15.704 26.393 1.00 83.75 559 ASN A N 1
ATOM 4285 C CA . ASN A 1 559 ? -3.446 16.032 25.947 1.00 83.75 559 ASN A CA 1
ATOM 4286 C C . ASN A 1 559 ? -3.974 15.108 24.840 1.00 83.75 559 ASN A C 1
ATOM 4288 O O . ASN A 1 559 ? -5.138 14.726 24.875 1.00 83.75 559 ASN A O 1
ATOM 4292 N N . ALA A 1 560 ? -3.122 14.670 23.906 1.00 83.00 560 ALA A N 1
ATOM 4293 C CA . ALA A 1 560 ? -3.514 13.715 22.865 1.00 83.00 560 ALA A CA 1
ATOM 4294 C C . ALA A 1 560 ? -4.028 12.377 23.437 1.00 83.00 560 ALA A C 1
ATOM 4296 O O . ALA A 1 560 ? -4.957 11.785 22.892 1.00 83.00 560 ALA A O 1
ATOM 4297 N N . LEU A 1 561 ? -3.449 11.912 24.550 1.00 86.00 561 LEU A N 1
ATOM 4298 C CA . LEU A 1 561 ? -3.879 10.696 25.238 1.00 86.00 561 LEU A CA 1
ATOM 4299 C C . LEU A 1 561 ? -5.200 10.918 25.986 1.00 86.00 561 LEU A C 1
ATOM 4301 O O . LEU A 1 561 ? -6.097 10.081 25.899 1.00 86.00 561 LEU A O 1
ATOM 4305 N N . ARG A 1 562 ? -5.341 12.070 26.656 1.00 88.50 562 ARG A N 1
ATOM 4306 C CA . ARG A 1 562 ? -6.561 12.478 27.378 1.00 88.50 562 ARG A CA 1
ATOM 4307 C C . ARG A 1 562 ? -7.762 12.614 26.432 1.00 88.50 562 ARG A C 1
ATOM 4309 O O . ARG A 1 562 ? -8.804 12.016 26.685 1.00 88.50 562 ARG A O 1
ATOM 4316 N N . VAL A 1 563 ? -7.596 13.313 25.304 1.00 88.38 563 VAL A N 1
ATOM 4317 C CA . VAL A 1 563 ? -8.618 13.449 24.244 1.00 88.38 563 VAL A CA 1
ATOM 4318 C C . VAL A 1 563 ? -9.063 12.082 23.730 1.00 88.38 563 VAL A C 1
ATOM 4320 O O . VAL A 1 563 ? -10.257 11.803 23.613 1.00 88.38 563 VAL A O 1
ATOM 4323 N N . GLN A 1 564 ? -8.110 11.190 23.458 1.00 89.69 564 GLN A N 1
ATOM 4324 C CA . GLN A 1 564 ? -8.436 9.871 22.934 1.00 89.69 564 GLN A CA 1
ATOM 4325 C C . GLN A 1 564 ? -9.144 8.979 23.966 1.00 89.69 564 GLN A C 1
ATOM 4327 O O . GLN A 1 564 ? -10.018 8.194 23.593 1.00 89.69 564 GLN A O 1
ATOM 4332 N N . ALA A 1 565 ? -8.822 9.113 25.254 1.00 88.25 565 ALA A N 1
ATOM 4333 C CA . ALA A 1 565 ? -9.554 8.448 26.330 1.00 88.25 565 ALA A CA 1
ATOM 4334 C C . ALA A 1 565 ? -11.018 8.923 26.395 1.00 88.25 565 ALA A C 1
ATOM 4336 O O . ALA A 1 565 ? -11.920 8.090 26.458 1.00 88.25 565 ALA A O 1
ATOM 4337 N N . ILE A 1 566 ? -11.273 10.233 26.264 1.00 88.44 566 ILE A N 1
ATOM 4338 C CA . ILE A 1 566 ? -12.638 10.792 26.189 1.00 88.44 566 ILE A CA 1
ATOM 4339 C C . ILE A 1 566 ? -13.387 10.244 24.967 1.00 88.44 566 ILE A C 1
ATOM 4341 O O . ILE A 1 566 ? -14.527 9.798 25.081 1.00 88.44 566 ILE A O 1
ATOM 4345 N N . SER A 1 567 ? -12.736 10.212 23.799 1.00 89.50 567 SER A N 1
ATOM 4346 C CA . SER A 1 567 ? -13.314 9.633 22.578 1.00 89.50 567 SER A CA 1
ATOM 4347 C C . SER A 1 567 ? -13.665 8.147 22.744 1.00 89.50 567 SER A C 1
ATOM 4349 O O . SER A 1 567 ? -14.707 7.699 22.267 1.00 89.50 567 SER A O 1
ATOM 4351 N N . THR A 1 568 ? -12.832 7.390 23.463 1.00 89.00 568 THR A N 1
ATOM 4352 C CA . THR A 1 568 ? -13.067 5.966 23.750 1.00 89.00 568 THR A CA 1
ATOM 4353 C C . THR A 1 568 ? -14.256 5.776 24.692 1.00 89.00 568 THR A C 1
ATOM 4355 O O . THR A 1 568 ? -15.109 4.933 24.422 1.00 89.00 568 THR A O 1
ATOM 4358 N N . LEU A 1 569 ? -14.379 6.607 25.736 1.00 88.06 569 LEU A N 1
ATOM 4359 C CA . LEU A 1 569 ? -15.561 6.623 26.608 1.00 88.06 569 LEU A CA 1
ATOM 4360 C C . LEU A 1 569 ? -16.832 6.972 25.834 1.00 88.06 569 LEU A C 1
ATOM 4362 O O . LEU A 1 569 ? -17.861 6.340 26.038 1.00 88.06 569 LEU A O 1
ATOM 4366 N N . ARG A 1 570 ? -16.768 7.927 24.901 1.00 89.44 570 ARG A N 1
ATOM 4367 C CA . ARG A 1 570 ? -17.919 8.283 24.061 1.00 89.44 570 ARG A CA 1
ATOM 4368 C C . ARG A 1 570 ? -18.400 7.097 23.220 1.00 89.44 570 ARG A C 1
ATOM 4370 O O . ARG A 1 570 ? -19.602 6.856 23.148 1.00 89.44 570 ARG A O 1
ATOM 4377 N N . ALA A 1 571 ? -17.480 6.349 22.608 1.00 86.31 571 ALA A N 1
ATOM 4378 C CA . ALA A 1 571 ? -17.822 5.130 21.871 1.00 86.31 571 ALA A CA 1
ATOM 4379 C C . ALA A 1 571 ? -18.428 4.056 22.791 1.00 86.31 571 ALA A C 1
ATOM 4381 O O . ALA A 1 571 ? -19.400 3.403 22.419 1.00 86.31 571 ALA A O 1
ATOM 4382 N N . PHE A 1 572 ? -17.899 3.922 24.011 1.00 84.75 572 PHE A N 1
ATOM 4383 C CA . PHE A 1 572 ? -18.429 3.015 25.029 1.00 84.75 572 PHE A CA 1
ATOM 4384 C C . PHE A 1 572 ? -19.876 3.358 25.411 1.00 84.75 572 PHE A C 1
ATOM 4386 O O . PHE A 1 572 ? -20.733 2.481 25.400 1.00 84.75 572 PHE A O 1
ATOM 4393 N N . VAL A 1 573 ? -20.170 4.640 25.663 1.00 85.31 573 VAL A N 1
ATOM 4394 C CA . VAL A 1 573 ? -21.518 5.145 25.986 1.00 85.31 573 VAL A CA 1
ATOM 4395 C C . VAL A 1 573 ? -22.522 4.836 24.879 1.00 85.31 573 VAL A C 1
ATOM 4397 O O . VAL A 1 573 ? -23.656 4.467 25.161 1.00 85.31 573 VAL A O 1
ATOM 4400 N N . ALA A 1 574 ? -22.119 4.974 23.615 1.00 83.25 574 ALA A N 1
ATOM 4401 C CA . ALA A 1 574 ? -23.036 4.835 22.489 1.00 83.25 574 ALA A CA 1
ATOM 4402 C C . ALA A 1 574 ? -23.620 3.417 22.335 1.00 83.25 574 ALA A C 1
ATOM 4404 O O . ALA A 1 574 ? -24.733 3.278 21.829 1.00 83.25 574 ALA A O 1
ATOM 4405 N N . VAL A 1 575 ? -22.885 2.379 22.750 1.00 79.31 575 VAL A N 1
ATOM 4406 C CA . VAL A 1 575 ? -23.249 0.971 22.492 1.00 79.31 575 VAL A CA 1
ATOM 4407 C C . VAL A 1 575 ? -23.370 0.142 23.775 1.00 79.31 575 VAL A C 1
ATOM 4409 O O . VAL A 1 575 ? -24.224 -0.735 23.844 1.00 79.31 575 VAL A O 1
ATOM 4412 N N . TYR A 1 576 ? -22.556 0.422 24.795 1.00 78.50 576 TYR A N 1
ATOM 4413 C CA . TYR A 1 576 ? -22.412 -0.387 26.013 1.00 78.50 576 TYR A CA 1
ATOM 4414 C C . TYR A 1 576 ? -22.721 0.421 27.285 1.00 78.50 576 TYR A C 1
ATOM 4416 O O . TYR A 1 576 ? -22.079 0.238 28.321 1.00 78.50 576 TYR A O 1
ATOM 4424 N N . TYR A 1 577 ? -23.700 1.331 27.211 1.00 78.94 577 TYR A N 1
ATOM 4425 C CA . TYR A 1 577 ? -24.101 2.207 28.320 1.00 78.94 577 TYR A CA 1
ATOM 4426 C C . TYR A 1 577 ? -24.385 1.443 29.625 1.00 78.94 577 TYR A C 1
ATOM 4428 O O . TYR A 1 577 ? -23.922 1.857 30.687 1.00 78.94 577 TYR A O 1
ATOM 4436 N N . ASP A 1 578 ? -25.059 0.292 29.548 1.00 75.25 578 ASP A N 1
ATOM 4437 C CA . ASP A 1 578 ? -25.411 -0.514 30.725 1.00 75.25 578 ASP A CA 1
ATOM 4438 C C . ASP A 1 578 ? -24.177 -1.005 31.494 1.00 75.25 578 ASP A C 1
ATOM 4440 O O . ASP A 1 578 ? -24.176 -1.041 32.724 1.00 75.25 578 ASP A O 1
ATOM 4444 N N . CYS A 1 579 ? -23.085 -1.302 30.782 1.00 71.88 579 CYS A N 1
ATOM 4445 C CA . CYS A 1 579 ? -21.808 -1.675 31.386 1.00 71.88 579 CYS A CA 1
ATOM 4446 C C . CYS A 1 579 ? -21.093 -0.484 32.045 1.00 71.88 579 CYS A C 1
ATOM 4448 O O . CYS A 1 579 ? -20.245 -0.689 32.906 1.00 71.88 579 CYS A O 1
ATOM 4450 N N . LEU A 1 580 ? -21.405 0.756 31.646 1.00 74.00 580 LEU A N 1
ATOM 4451 C CA . LEU A 1 580 ? -20.827 1.977 32.222 1.00 74.00 580 LEU A CA 1
ATOM 4452 C C . LEU A 1 580 ? -21.584 2.467 33.459 1.00 74.00 580 LEU A C 1
ATOM 4454 O O . LEU A 1 580 ? -21.046 3.254 34.240 1.00 74.00 580 LEU A O 1
ATOM 4458 N N . ARG A 1 581 ? -22.828 2.014 33.641 1.00 71.62 581 ARG A N 1
ATOM 4459 C CA . ARG A 1 581 ? -23.733 2.467 34.700 1.00 71.62 581 ARG A CA 1
ATOM 4460 C C . ARG A 1 581 ? -23.100 2.490 36.103 1.00 71.62 581 ARG A C 1
ATOM 4462 O O . ARG A 1 581 ? -23.259 3.505 36.785 1.00 71.62 581 ARG A O 1
ATOM 4469 N N . PRO A 1 582 ? -22.325 1.471 36.530 1.00 72.00 582 PRO A N 1
ATOM 4470 C CA . PRO A 1 582 ? -21.668 1.483 37.841 1.00 72.00 582 PRO A CA 1
ATOM 4471 C C . PRO A 1 582 ? -20.662 2.635 38.013 1.00 72.00 582 PRO A C 1
ATOM 4473 O O . PRO A 1 582 ? -20.537 3.206 39.096 1.00 72.00 582 PRO A O 1
ATOM 4476 N N . SER A 1 583 ? -19.985 3.045 36.937 1.00 73.31 583 SER A N 1
ATOM 4477 C CA . SER A 1 583 ? -18.945 4.084 36.950 1.00 73.31 583 SER A CA 1
ATOM 4478 C C . SER A 1 583 ? -19.476 5.507 36.690 1.00 73.31 583 SER A C 1
ATOM 4480 O O . SER A 1 583 ? -18.688 6.450 36.580 1.00 73.31 583 SER A O 1
ATOM 4482 N N . MET A 1 584 ? -20.797 5.709 36.600 1.00 75.25 584 MET A N 1
ATOM 4483 C CA . MET A 1 584 ? -21.412 7.004 36.246 1.00 75.25 584 MET A CA 1
ATOM 4484 C C . MET A 1 584 ? -21.081 8.146 37.216 1.00 75.25 584 MET A C 1
ATOM 4486 O O . MET A 1 584 ? -20.983 9.309 36.810 1.00 75.25 584 MET A O 1
ATOM 4490 N N . HIS A 1 585 ? -20.876 7.827 38.494 1.00 75.50 585 HIS A N 1
ATOM 4491 C CA . HIS A 1 585 ? -20.482 8.794 39.517 1.00 75.50 585 HIS A CA 1
ATOM 4492 C C . HIS A 1 585 ? -19.046 9.312 39.296 1.00 75.50 585 HIS A C 1
ATOM 4494 O O . HIS A 1 585 ? -18.800 10.518 39.384 1.00 75.50 585 HIS A O 1
ATOM 4500 N N . LEU A 1 586 ? -18.113 8.430 38.912 1.00 76.44 586 LEU A N 1
ATOM 4501 C CA . LEU A 1 586 ? -16.741 8.800 38.542 1.00 76.44 586 LEU A CA 1
ATOM 4502 C C . LEU A 1 586 ? -16.716 9.616 37.249 1.00 76.44 586 LEU A C 1
ATOM 4504 O O . LEU A 1 586 ? -15.982 10.601 37.143 1.00 76.44 586 LEU A O 1
ATOM 4508 N N . LEU A 1 587 ? -17.553 9.243 36.278 1.00 80.56 587 LEU A N 1
ATOM 4509 C CA . LEU A 1 587 ? -17.690 9.961 35.015 1.00 80.56 587 LEU A CA 1
ATOM 4510 C C . LEU A 1 587 ? -18.174 11.398 35.240 1.00 80.56 587 LEU A C 1
ATOM 4512 O O . LEU A 1 587 ? -17.556 12.336 34.739 1.00 80.56 587 LEU A O 1
ATOM 4516 N N . LYS A 1 588 ? -19.208 11.580 36.073 1.00 80.56 588 LYS A N 1
ATOM 4517 C CA . LYS A 1 588 ? -19.698 12.902 36.491 1.00 80.56 588 LYS A CA 1
ATOM 4518 C C . LYS A 1 588 ? -18.580 13.744 37.098 1.00 80.56 588 LYS A C 1
ATOM 4520 O O . LYS A 1 588 ? -18.367 14.884 36.691 1.00 80.56 588 LYS A O 1
ATOM 4525 N N . ARG A 1 589 ? -17.828 13.181 38.049 1.00 79.06 589 ARG A N 1
ATOM 4526 C CA . ARG A 1 589 ? -16.727 13.900 38.705 1.00 79.06 589 ARG A CA 1
ATOM 4527 C C . ARG A 1 589 ? -15.622 14.285 37.721 1.00 79.06 589 ARG A C 1
ATOM 4529 O O . ARG A 1 589 ? -15.091 15.388 37.805 1.00 79.06 589 ARG A O 1
ATOM 4536 N N . THR A 1 590 ? -15.320 13.406 36.771 1.00 82.12 590 THR A N 1
ATOM 4537 C CA . THR A 1 590 ? -14.330 13.653 35.716 1.00 82.12 590 THR A CA 1
ATOM 4538 C C . THR A 1 590 ? -14.761 14.800 34.801 1.00 82.12 590 THR A C 1
ATOM 4540 O O . THR A 1 590 ? -13.942 15.666 34.500 1.00 82.12 590 THR A O 1
ATOM 4543 N N . ILE A 1 591 ? -16.042 14.857 34.419 1.00 84.31 591 ILE A N 1
ATOM 4544 C CA . ILE A 1 591 ? -16.617 15.955 33.624 1.00 84.31 591 ILE A CA 1
ATOM 4545 C C . ILE A 1 591 ? -16.477 17.287 34.368 1.00 84.31 591 ILE A C 1
ATOM 4547 O O . ILE A 1 591 ? -15.948 18.238 33.796 1.00 84.31 591 ILE A O 1
ATOM 4551 N N . HIS A 1 592 ? -16.850 17.340 35.652 1.00 81.69 592 HIS A N 1
ATOM 4552 C CA . HIS A 1 592 ? -16.671 18.545 36.470 1.00 81.69 592 HIS A CA 1
ATOM 4553 C C . HIS A 1 592 ? -15.214 19.017 36.494 1.00 81.69 592 HIS A C 1
ATOM 4555 O O . HIS A 1 592 ? -14.949 20.191 36.265 1.00 81.69 592 HIS A O 1
ATOM 4561 N N . LEU A 1 593 ? -14.263 18.110 36.740 1.00 81.56 593 LEU A N 1
ATOM 4562 C CA . LEU A 1 593 ? -12.840 18.456 36.807 1.00 81.56 593 LEU A CA 1
ATOM 4563 C C . LEU A 1 593 ? -12.289 18.949 35.461 1.00 81.56 593 LEU A C 1
ATOM 4565 O O . LEU A 1 593 ? -11.434 19.829 35.434 1.00 81.56 593 LEU A O 1
ATOM 4569 N N . CYS A 1 594 ? -12.771 18.403 34.341 1.00 82.50 594 CYS A N 1
ATOM 4570 C CA . CYS A 1 594 ? -12.332 18.827 33.011 1.00 82.50 594 CYS A CA 1
ATOM 4571 C C . CYS A 1 594 ? -12.938 20.166 32.574 1.00 82.50 594 CYS A C 1
ATOM 4573 O O . CYS A 1 594 ? -12.324 20.865 31.770 1.00 82.50 594 CYS A O 1
ATOM 4575 N N . LEU A 1 595 ? -14.126 20.513 33.074 1.00 81.25 595 LEU A N 1
ATOM 4576 C CA . LEU A 1 595 ? -14.809 21.760 32.731 1.00 81.25 595 LEU A CA 1
ATOM 4577 C C . LEU A 1 595 ? -14.480 22.919 33.677 1.00 81.25 595 LEU A C 1
ATOM 4579 O O . LEU A 1 595 ? -14.821 24.036 33.334 1.00 81.25 595 LEU A O 1
ATOM 4583 N N . GLN A 1 596 ? -13.766 22.699 34.791 1.00 79.00 596 GLN A N 1
ATOM 4584 C CA . GLN A 1 596 ? -13.374 23.781 35.706 1.00 79.00 596 GLN A CA 1
ATOM 4585 C C . GLN A 1 596 ? -12.730 24.974 34.963 1.00 79.00 596 GLN A C 1
ATOM 4587 O O . GLN A 1 596 ? -11.758 24.775 34.217 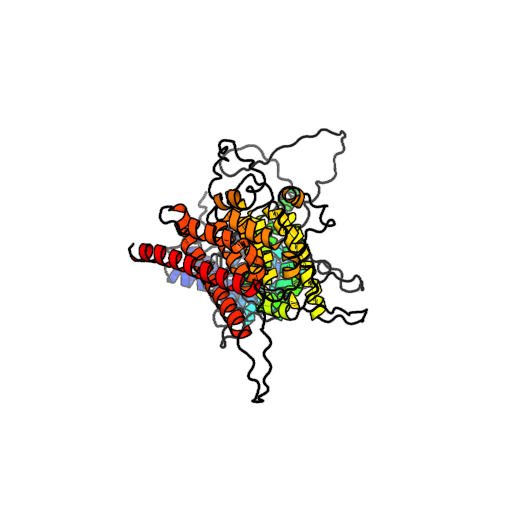1.00 79.00 596 GLN A O 1
ATOM 4592 N N . PRO A 1 597 ? -13.246 26.202 35.162 1.00 66.69 597 PRO A N 1
ATOM 4593 C CA . PRO A 1 597 ? -12.844 27.365 34.375 1.00 66.69 597 PRO A CA 1
ATOM 4594 C C . PRO A 1 597 ? -11.400 27.794 34.652 1.00 66.69 597 PRO A C 1
ATOM 4596 O O . PRO A 1 597 ? -10.692 28.171 33.718 1.00 66.69 597 PRO A O 1
ATOM 4599 N N . ASP A 1 598 ? -10.931 27.583 35.884 1.00 67.56 598 ASP A N 1
ATOM 4600 C CA . ASP A 1 598 ? -9.615 28.000 36.389 1.00 67.56 598 ASP A CA 1
ATOM 4601 C C . ASP A 1 598 ? -8.426 27.199 35.815 1.00 67.56 598 ASP A C 1
ATOM 4603 O O . ASP A 1 598 ? -7.265 27.554 36.021 1.00 67.56 598 ASP A O 1
ATOM 4607 N N . MET A 1 599 ? -8.684 26.091 35.106 1.00 71.56 599 MET A N 1
ATOM 4608 C CA . MET A 1 599 ? -7.651 25.158 34.640 1.00 71.56 599 MET A CA 1
ATOM 4609 C C . MET A 1 599 ? -7.379 25.310 33.135 1.00 71.56 599 MET A C 1
ATOM 4611 O O . MET A 1 599 ? -7.947 24.593 32.305 1.00 71.56 599 MET A O 1
ATOM 4615 N N . GLU A 1 600 ? -6.443 26.197 32.778 1.00 70.81 600 GLU A N 1
ATOM 4616 C CA . GLU A 1 600 ? -5.976 26.432 31.395 1.00 70.81 600 GLU A CA 1
ATOM 4617 C C . GLU A 1 600 ? -5.563 25.140 30.661 1.00 70.81 600 GLU A C 1
ATOM 4619 O O . GLU A 1 600 ? -5.857 24.958 29.478 1.00 70.81 600 GLU A O 1
ATOM 4624 N N . GLU A 1 601 ? -4.954 24.187 31.374 1.00 75.00 601 GLU A N 1
ATOM 4625 C CA . GLU A 1 601 ? -4.502 22.894 30.834 1.00 75.00 601 GLU A CA 1
ATOM 4626 C C . GLU A 1 601 ? -5.639 22.029 30.261 1.00 75.00 601 GLU A C 1
ATOM 4628 O O . GLU A 1 601 ? -5.400 21.171 29.406 1.00 75.00 601 GLU A O 1
ATOM 4633 N N . ASN A 1 602 ? -6.880 22.245 30.712 1.00 79.06 602 ASN A N 1
ATOM 4634 C CA . ASN A 1 602 ? -8.050 21.465 30.306 1.00 79.06 602 ASN A CA 1
ATOM 4635 C C . ASN A 1 602 ? -8.813 22.082 29.125 1.00 79.06 602 ASN A C 1
ATOM 4637 O O . ASN A 1 602 ? -9.662 21.407 28.538 1.00 79.06 602 ASN A O 1
ATOM 4641 N N . LYS A 1 603 ? -8.488 23.315 28.708 1.00 79.62 603 LYS A N 1
ATOM 4642 C CA . LYS A 1 603 ? -9.085 23.961 27.525 1.00 79.62 603 LYS A CA 1
ATOM 4643 C C . LYS A 1 603 ? -9.150 23.069 26.274 1.00 79.62 603 LYS A C 1
ATOM 4645 O O . LYS A 1 603 ? -10.235 22.986 25.694 1.00 79.62 603 LYS A O 1
ATOM 4650 N N . PRO A 1 604 ? -8.085 22.345 25.862 1.00 83.25 604 PRO A N 1
ATOM 4651 C CA . PRO A 1 604 ? -8.147 21.494 24.670 1.00 83.25 604 PRO A CA 1
ATOM 4652 C C . PRO A 1 604 ? -9.087 20.288 24.810 1.00 83.25 604 PRO A C 1
ATOM 4654 O O . PRO A 1 604 ? -9.438 19.685 23.802 1.00 83.25 604 PRO A O 1
ATOM 4657 N N . LEU A 1 605 ? -9.509 19.929 26.028 1.00 83.31 605 LEU A N 1
ATOM 4658 C CA . LEU A 1 605 ? -10.410 18.801 26.277 1.00 83.31 605 LEU A CA 1
ATOM 4659 C C . LEU A 1 605 ? -11.885 19.191 26.203 1.00 83.31 605 LEU A C 1
ATOM 4661 O O . LEU A 1 605 ? -12.716 18.330 25.923 1.00 83.31 605 LEU A O 1
ATOM 4665 N N . ARG A 1 606 ? -12.219 20.470 26.435 1.00 85.00 606 ARG A N 1
ATOM 4666 C CA . ARG A 1 606 ? -13.606 20.943 26.604 1.00 85.00 606 ARG A CA 1
ATOM 4667 C C . ARG A 1 606 ? -14.521 20.493 25.464 1.00 85.00 606 ARG A C 1
ATOM 4669 O O . ARG A 1 606 ? -15.589 19.951 25.720 1.00 85.00 606 ARG A O 1
ATOM 4676 N N . THR A 1 607 ? -14.072 20.618 24.213 1.00 86.25 607 THR A N 1
ATOM 4677 C CA . THR A 1 607 ? -14.859 20.209 23.032 1.00 86.25 607 THR A CA 1
ATOM 4678 C C . THR A 1 607 ? -15.220 18.721 23.055 1.00 86.25 607 THR A C 1
ATOM 4680 O O . THR A 1 607 ? -16.365 18.353 22.792 1.00 86.25 607 THR A O 1
ATOM 4683 N N . ASP A 1 608 ? -14.266 17.847 23.374 1.00 85.19 608 ASP A N 1
ATOM 4684 C CA . ASP A 1 608 ? -14.515 16.404 23.407 1.00 85.19 608 ASP A CA 1
ATOM 4685 C C . ASP A 1 608 ? -15.309 15.986 24.648 1.00 85.19 608 ASP A C 1
ATOM 4687 O O . ASP A 1 608 ? -16.125 15.068 24.561 1.00 85.19 608 ASP A O 1
ATOM 4691 N N . VAL A 1 609 ? -15.150 16.700 25.768 1.00 86.69 609 VAL A N 1
ATOM 4692 C CA . VAL A 1 609 ? -15.998 16.531 26.957 1.00 86.69 609 VAL A CA 1
ATOM 4693 C C . VAL A 1 609 ? -17.447 16.895 26.643 1.00 86.69 609 VAL A C 1
ATOM 4695 O O . VAL A 1 609 ? -18.337 16.113 26.958 1.00 86.69 609 VAL A O 1
ATOM 4698 N N . PHE A 1 610 ? -17.709 18.006 25.949 1.00 86.50 610 PHE A N 1
ATOM 4699 C CA . PHE A 1 610 ? -19.073 18.359 25.538 1.00 86.50 610 PHE A CA 1
ATOM 4700 C C . PHE A 1 610 ? -19.688 17.311 24.603 1.00 86.50 610 PHE A C 1
ATOM 4702 O O . PHE A 1 610 ? -20.842 16.933 24.781 1.00 86.50 610 PHE A O 1
ATOM 4709 N N . ARG A 1 611 ? -18.912 16.760 23.659 1.00 87.81 611 ARG A N 1
ATOM 4710 C CA . ARG A 1 611 ? -19.364 15.649 22.797 1.00 87.81 611 ARG A CA 1
ATOM 4711 C C . ARG A 1 611 ? -19.662 14.364 23.574 1.00 87.81 611 ARG A C 1
ATOM 4713 O O . ARG A 1 611 ? -20.517 13.583 23.158 1.00 87.81 611 ARG A O 1
ATOM 4720 N N . LEU A 1 612 ? -18.925 14.105 24.652 1.00 87.62 612 LEU A N 1
ATOM 4721 C CA . LEU A 1 612 ? -19.199 12.996 25.564 1.00 87.62 612 LEU A CA 1
ATOM 4722 C C . LEU A 1 612 ? -20.492 13.251 26.352 1.00 87.62 612 LEU A C 1
ATOM 4724 O O . LEU A 1 612 ? -21.322 12.349 26.438 1.00 87.62 612 LEU A O 1
ATOM 4728 N N . CYS A 1 613 ? -20.689 14.466 26.871 1.00 86.75 613 CYS A N 1
ATOM 4729 C CA . CYS A 1 613 ? -21.923 14.858 27.550 1.00 86.75 613 CYS A CA 1
ATOM 4730 C C . CYS A 1 613 ? -23.147 14.716 26.641 1.00 86.75 613 CYS A C 1
ATOM 4732 O O . CYS A 1 613 ? -24.140 14.143 27.067 1.00 86.75 613 CYS A O 1
ATOM 4734 N N . ASP A 1 614 ? -23.061 15.165 25.390 1.00 86.06 614 ASP A N 1
ATOM 4735 C CA . ASP A 1 614 ? -24.123 15.019 24.386 1.00 86.06 614 ASP A CA 1
ATOM 4736 C C . ASP A 1 614 ? -24.516 13.544 24.164 1.00 86.06 614 ASP A C 1
ATOM 4738 O O . ASP A 1 614 ? -25.694 13.179 24.218 1.00 86.06 614 ASP A O 1
ATOM 4742 N N . ALA A 1 615 ? -23.521 12.659 24.022 1.00 85.81 615 ALA A N 1
ATOM 4743 C CA . ALA A 1 615 ? -23.756 11.220 23.893 1.00 85.81 615 ALA A CA 1
ATOM 4744 C C . ALA A 1 615 ? -24.399 10.611 25.154 1.00 85.81 615 ALA A C 1
ATOM 4746 O O . ALA A 1 615 ? -25.293 9.772 25.047 1.00 85.81 615 ALA A O 1
ATOM 4747 N N . LEU A 1 616 ? -23.962 11.038 26.344 1.00 85.38 616 LEU A N 1
ATOM 4748 C CA . LEU A 1 616 ? -24.518 10.588 27.621 1.00 85.38 616 LEU A CA 1
ATOM 4749 C C . LEU A 1 616 ? -25.955 11.063 27.816 1.00 85.38 616 LEU A C 1
ATOM 4751 O O . LEU A 1 616 ? -26.811 10.261 28.168 1.00 85.38 616 LEU A O 1
ATOM 4755 N N . ILE A 1 617 ? -26.225 12.344 27.564 1.00 84.56 617 ILE A N 1
ATOM 4756 C CA . ILE A 1 617 ? -27.557 12.945 27.662 1.00 84.56 617 ILE A CA 1
ATOM 4757 C C . ILE A 1 617 ? -28.519 12.215 26.731 1.00 84.56 617 ILE A C 1
ATOM 4759 O O . ILE A 1 617 ? -29.586 11.798 27.175 1.00 84.56 617 ILE A O 1
ATOM 4763 N N . SER A 1 618 ? -28.109 11.992 25.480 1.00 85.88 618 SER A N 1
ATOM 4764 C CA . SER A 1 618 ? -28.905 11.255 24.498 1.00 85.88 618 SER A CA 1
ATOM 4765 C C . SER A 1 618 ? -29.267 9.855 25.000 1.00 85.88 618 SER A C 1
ATOM 4767 O O . SER A 1 618 ? -30.430 9.466 24.939 1.00 85.88 618 SER A O 1
ATOM 4769 N N . LYS A 1 619 ? -28.302 9.111 25.560 1.00 84.00 619 LYS A N 1
ATOM 4770 C CA . LYS A 1 619 ? -28.527 7.740 26.049 1.00 84.00 619 LYS A CA 1
ATOM 4771 C C . LYS A 1 619 ? -29.323 7.663 27.345 1.00 84.00 619 LYS A C 1
ATOM 4773 O O . LYS A 1 619 ? -30.192 6.805 27.468 1.00 84.00 619 LYS A O 1
ATOM 4778 N N . VAL A 1 620 ? -29.074 8.570 28.288 1.00 82.31 620 VAL A N 1
ATOM 4779 C CA . VAL A 1 620 ? -29.866 8.689 29.521 1.00 82.31 620 VAL A CA 1
ATOM 4780 C C . VAL A 1 620 ? -31.318 9.015 29.176 1.00 82.31 620 VAL A C 1
ATOM 4782 O O . VAL A 1 620 ? -32.227 8.411 29.736 1.00 82.31 620 VAL A O 1
ATOM 4785 N N . PHE A 1 621 ? -31.546 9.913 28.215 1.00 81.06 621 PHE A N 1
ATOM 4786 C CA . PHE A 1 621 ? -32.884 10.260 27.741 1.00 81.06 621 PHE A CA 1
ATOM 4787 C C . PHE A 1 621 ? -33.580 9.085 27.038 1.00 81.06 621 PHE A C 1
ATOM 4789 O O . PHE A 1 621 ? -34.739 8.799 27.326 1.00 81.06 621 PHE A O 1
ATOM 4796 N N . GLU A 1 622 ? -32.869 8.351 26.179 1.00 83.19 622 GLU A N 1
ATOM 4797 C CA . GLU A 1 622 ? -33.381 7.140 25.519 1.00 83.19 622 GLU A CA 1
ATOM 4798 C C . GLU A 1 622 ? -33.764 6.050 26.544 1.00 83.19 622 GLU A C 1
ATOM 4800 O O . GLU A 1 622 ? -34.830 5.437 26.443 1.00 83.19 622 GLU A O 1
ATOM 4805 N N . SER A 1 623 ? -32.943 5.864 27.587 1.00 78.06 623 SER A N 1
ATOM 4806 C CA . SER A 1 623 ? -33.228 4.961 28.712 1.00 78.06 623 SER A CA 1
ATOM 4807 C C . SER A 1 623 ? -34.446 5.415 29.521 1.00 78.06 623 SER A C 1
ATOM 4809 O O . SER A 1 623 ? -35.303 4.589 29.819 1.00 78.06 623 SER A O 1
ATOM 4811 N N . LEU A 1 624 ? -34.577 6.714 29.813 1.00 77.50 624 LEU A N 1
ATOM 4812 C CA . LEU A 1 624 ? -35.743 7.281 30.502 1.00 77.50 624 LEU A CA 1
ATOM 4813 C C . LEU A 1 624 ? -37.034 7.079 29.700 1.00 77.50 624 LEU A C 1
ATOM 4815 O O . LEU A 1 624 ? -38.049 6.687 30.268 1.00 77.50 624 LEU A O 1
ATOM 4819 N N . ILE A 1 625 ? -37.002 7.304 28.383 1.00 78.88 625 ILE A N 1
ATOM 4820 C CA . ILE A 1 625 ? -38.146 7.050 27.495 1.00 78.88 625 ILE A CA 1
ATOM 4821 C C . ILE A 1 625 ? -38.521 5.566 27.510 1.00 78.88 625 ILE A C 1
ATOM 4823 O O . ILE A 1 625 ? -39.702 5.231 27.575 1.00 78.88 625 ILE A O 1
ATOM 4827 N N . THR A 1 626 ? -37.532 4.675 27.457 1.00 79.19 626 THR A N 1
ATOM 4828 C CA . THR A 1 626 ? -37.762 3.223 27.481 1.00 79.19 626 THR A CA 1
ATOM 4829 C C . THR A 1 626 ? -38.388 2.784 28.809 1.00 79.19 626 THR A C 1
ATOM 4831 O O . THR A 1 626 ? -39.370 2.040 28.805 1.00 79.19 626 THR A O 1
ATOM 4834 N N . ASP A 1 627 ? -37.895 3.313 29.932 1.00 75.19 627 ASP A N 1
ATOM 4835 C CA . ASP A 1 627 ? -38.440 3.072 31.274 1.00 75.19 627 ASP A CA 1
ATOM 4836 C C . ASP A 1 627 ? -39.843 3.676 31.471 1.00 75.19 627 ASP A C 1
ATOM 4838 O O . ASP A 1 627 ? -40.625 3.173 32.274 1.00 75.19 627 ASP A O 1
ATOM 4842 N N . LEU A 1 628 ? -40.190 4.753 30.759 1.00 73.75 628 LEU A N 1
ATOM 4843 C CA . LEU A 1 628 ? -41.533 5.344 30.779 1.00 73.75 628 LEU A CA 1
ATOM 4844 C C . LEU A 1 628 ? -42.514 4.568 29.892 1.00 73.75 628 LEU A C 1
ATOM 4846 O O . LEU A 1 628 ? -43.660 4.360 30.285 1.00 73.75 628 LEU A O 1
ATOM 4850 N N . HIS A 1 629 ? -42.074 4.094 28.724 1.00 70.38 629 HIS A N 1
ATOM 4851 C CA . HIS A 1 629 ? -42.897 3.263 27.844 1.00 70.38 629 HIS A CA 1
ATOM 4852 C C . HIS A 1 629 ? -43.189 1.884 28.438 1.00 70.38 629 HIS A C 1
ATOM 4854 O O . HIS A 1 629 ? -44.292 1.381 28.252 1.00 70.38 629 HIS A O 1
ATOM 4860 N N . SER A 1 630 ? -42.261 1.292 29.198 1.00 68.81 630 SER A N 1
ATOM 4861 C CA . SER A 1 630 ? -42.513 0.031 29.915 1.00 68.81 630 SER A CA 1
ATOM 4862 C C . SER A 1 630 ? -43.538 0.168 31.053 1.00 68.81 630 SER A C 1
ATOM 4864 O O . SER A 1 630 ? -44.087 -0.837 31.502 1.00 68.81 630 SER A O 1
ATOM 4866 N N . ARG A 1 631 ? -43.832 1.401 31.495 1.00 64.25 631 ARG A N 1
ATOM 4867 C CA . ARG A 1 631 ? -44.863 1.724 32.499 1.00 64.25 631 ARG A CA 1
ATOM 4868 C C . ARG A 1 631 ? -46.251 1.981 31.896 1.00 64.25 631 ARG A C 1
ATOM 4870 O O . ARG A 1 631 ? -47.222 2.028 32.648 1.00 64.25 631 ARG A O 1
ATOM 4877 N N . LEU A 1 632 ? -46.368 2.163 30.577 1.00 56.09 632 LEU A N 1
ATOM 4878 C CA . LEU A 1 632 ? -47.656 2.362 29.905 1.00 56.09 632 LEU A CA 1
ATOM 4879 C C . LEU A 1 632 ? -48.331 0.999 29.655 1.00 56.09 632 LEU A C 1
ATOM 4881 O O . LEU A 1 632 ? -47.706 0.112 29.071 1.00 56.09 632 LEU A O 1
ATOM 4885 N N . PRO A 1 633 ? -49.595 0.795 30.069 1.00 45.34 633 PRO A N 1
ATOM 4886 C CA . PRO A 1 633 ? -50.302 -0.448 29.787 1.00 45.34 633 PRO A CA 1
ATOM 4887 C C . PRO A 1 633 ? -50.489 -0.614 28.271 1.00 45.34 633 PRO A C 1
ATOM 4889 O O . PRO A 1 633 ? -50.843 0.339 27.573 1.00 45.34 633 PRO A O 1
ATOM 4892 N N . ALA A 1 634 ? -50.250 -1.824 27.752 1.00 42.44 634 ALA A N 1
ATOM 4893 C CA . ALA A 1 634 ? -50.564 -2.169 26.364 1.00 42.44 634 ALA A CA 1
ATOM 4894 C C . ALA A 1 634 ? -52.043 -1.845 26.062 1.00 42.44 634 ALA A C 1
ATOM 4896 O O . ALA A 1 634 ? -52.870 -1.963 26.970 1.00 42.44 634 ALA A O 1
ATOM 4897 N N . PRO A 1 635 ? -52.412 -1.471 24.820 1.00 40.31 635 PRO A N 1
ATOM 4898 C CA . PRO A 1 635 ? -53.799 -1.184 24.479 1.00 40.31 635 PRO A CA 1
ATOM 4899 C C . PRO A 1 635 ? -54.594 -2.494 24.509 1.00 40.31 635 PRO A C 1
ATOM 4901 O O . PRO A 1 635 ? -54.703 -3.200 23.509 1.00 40.31 635 PRO A O 1
ATOM 4904 N N . GLN A 1 636 ? -55.111 -2.855 25.680 1.00 39.62 636 GLN A N 1
ATOM 4905 C CA . GLN A 1 636 ? -56.092 -3.915 25.813 1.00 39.62 636 GLN A CA 1
ATOM 4906 C C . GLN A 1 636 ? -57.443 -3.337 25.409 1.00 39.62 636 GLN A C 1
ATOM 4908 O O . GLN A 1 636 ? -57.912 -2.342 25.966 1.00 39.62 636 GLN A O 1
ATOM 4913 N N . GLY A 1 637 ? -58.038 -3.958 24.390 1.00 39.50 637 GLY A N 1
ATOM 4914 C CA . GLY A 1 637 ? -59.447 -3.793 24.087 1.00 39.50 637 GLY A CA 1
ATOM 4915 C C . GLY A 1 637 ? -60.274 -4.018 25.349 1.00 39.50 637 GLY A C 1
ATOM 4916 O O . GLY A 1 637 ? -59.964 -4.877 26.170 1.00 39.50 637 GLY A O 1
ATOM 4917 N N . VAL A 1 638 ? -61.289 -3.175 25.485 1.00 42.38 638 VAL A N 1
ATOM 4918 C CA . VAL A 1 638 ? -62.302 -3.159 26.536 1.00 42.38 638 VAL A CA 1
ATOM 4919 C C . VAL A 1 638 ? -62.722 -4.572 26.939 1.00 42.38 638 VAL A C 1
ATOM 4921 O O . VAL A 1 638 ? -63.333 -5.259 26.133 1.00 42.38 638 VAL A O 1
ATOM 4924 N N . GLU A 1 639 ? -62.498 -4.942 28.199 1.00 31.69 639 GLU A N 1
ATOM 4925 C CA . GLU A 1 639 ? -63.426 -5.776 28.965 1.00 31.69 639 GLU A CA 1
ATOM 4926 C C . GLU A 1 639 ? -63.316 -5.431 30.459 1.00 31.69 639 GLU A C 1
ATOM 4928 O O . GLU A 1 639 ? -62.253 -5.488 31.078 1.00 31.69 639 GLU A O 1
ATOM 4933 N N . LEU A 1 640 ? -64.443 -4.988 31.021 1.00 41.56 640 LEU A N 1
ATOM 4934 C CA . LEU A 1 640 ? -64.616 -4.685 32.436 1.00 41.56 640 LEU A CA 1
ATOM 4935 C C . LEU A 1 640 ? -64.597 -5.984 33.247 1.00 41.56 640 LEU A C 1
ATOM 4937 O O . LEU A 1 640 ? -65.505 -6.799 33.114 1.00 41.56 640 LEU A O 1
ATOM 4941 N N . SER A 1 641 ? -63.655 -6.123 34.178 1.00 32.09 641 SER A N 1
ATOM 4942 C CA . SER A 1 641 ? -63.885 -6.945 35.366 1.00 32.09 641 SER A CA 1
ATOM 4943 C C . SER A 1 641 ? -63.068 -6.447 36.551 1.00 32.09 641 SER A C 1
ATOM 4945 O O . SER A 1 641 ? -61.841 -6.434 36.553 1.00 32.09 641 SER A O 1
ATOM 4947 N N . SER A 1 642 ? -63.802 -6.038 37.578 1.00 43.47 642 SER A N 1
ATOM 4948 C CA . SER A 1 642 ? -63.329 -5.649 38.895 1.00 43.47 642 SER A CA 1
ATOM 4949 C C . SER A 1 642 ? -62.647 -6.809 39.623 1.00 43.47 642 SER A C 1
ATOM 4951 O O . SER A 1 642 ? -63.299 -7.812 39.921 1.00 43.47 642 SER A O 1
ATOM 4953 N N . LYS A 1 643 ? -61.387 -6.622 40.014 1.00 35.50 643 LYS A N 1
ATOM 4954 C CA . LYS A 1 643 ? -60.845 -7.044 41.314 1.00 35.50 643 LYS A CA 1
ATOM 4955 C C . LYS A 1 643 ? -59.504 -6.350 41.518 1.00 35.50 643 LYS A C 1
ATOM 4957 O O . LYS A 1 643 ? -58.661 -6.357 40.630 1.00 35.50 643 LYS A O 1
ATOM 4962 N N . GLY A 1 644 ? -59.381 -5.672 42.654 1.00 42.00 644 GLY A N 1
ATOM 4963 C CA . GLY A 1 644 ? -58.160 -4.990 43.043 1.00 42.00 644 GLY A CA 1
ATOM 4964 C C . GLY A 1 644 ? -57.069 -6.005 43.337 1.00 42.00 644 GLY A C 1
ATOM 4965 O O . GLY A 1 644 ? -57.259 -6.860 44.193 1.00 42.00 644 GLY A O 1
ATOM 4966 N N . ASP A 1 645 ? -55.952 -5.853 42.642 1.00 31.48 645 ASP A N 1
ATOM 4967 C CA . ASP A 1 645 ? -54.655 -6.353 43.061 1.00 31.48 645 ASP A CA 1
ATOM 4968 C C . ASP A 1 645 ? -53.690 -5.168 42.981 1.00 31.48 645 ASP A C 1
ATOM 4970 O O . ASP A 1 645 ? -53.497 -4.565 41.921 1.00 31.48 645 ASP A O 1
ATOM 4974 N N . ASP A 1 646 ? -53.129 -4.799 44.132 1.00 32.06 646 ASP A N 1
ATOM 4975 C CA . ASP A 1 646 ? -52.037 -3.839 44.239 1.00 32.06 646 ASP A CA 1
ATOM 4976 C C . ASP A 1 646 ? -50.863 -4.329 43.384 1.00 32.06 646 ASP A C 1
ATOM 4978 O O . ASP A 1 646 ? -50.146 -5.272 43.739 1.00 32.06 646 ASP A O 1
ATOM 4982 N N . VAL A 1 647 ? -50.637 -3.665 42.251 1.00 37.38 647 VAL A N 1
ATOM 4983 C CA . VAL A 1 647 ? -49.419 -3.828 41.458 1.00 37.38 647 VAL A CA 1
ATOM 4984 C C . VAL A 1 647 ? -48.267 -3.250 42.278 1.00 37.38 647 VAL A C 1
ATOM 4986 O O . VAL A 1 647 ? -47.961 -2.059 42.216 1.00 37.38 647 VAL A O 1
ATOM 4989 N N . LYS A 1 648 ? -47.615 -4.100 43.077 1.00 36.44 648 LYS A N 1
ATOM 4990 C CA . LYS A 1 648 ? -46.308 -3.812 43.678 1.00 36.44 648 LYS A CA 1
ATOM 4991 C C . LYS A 1 648 ? -45.298 -3.603 42.546 1.00 36.44 648 LYS A C 1
ATOM 4993 O O . LYS A 1 648 ? -44.707 -4.552 42.037 1.00 36.44 648 LYS A O 1
ATOM 4998 N N . LEU A 1 649 ? -45.118 -2.347 42.138 1.00 38.09 649 LEU A N 1
ATOM 4999 C CA . LEU A 1 649 ? -44.003 -1.921 41.299 1.00 38.09 649 LEU A CA 1
ATOM 5000 C C . LEU A 1 649 ? -42.682 -2.257 42.007 1.00 38.09 649 LEU A C 1
ATOM 5002 O O . LEU A 1 649 ? -42.505 -1.976 43.192 1.00 38.09 649 LEU A O 1
ATOM 5006 N N . SER A 1 650 ? -41.758 -2.869 41.267 1.00 43.78 650 SER A N 1
ATOM 5007 C CA . SER A 1 650 ? -40.397 -3.166 41.723 1.00 43.78 650 SER A CA 1
ATOM 5008 C C . SER A 1 650 ? -39.698 -1.884 42.201 1.00 43.78 650 SER A C 1
ATOM 5010 O O . SER A 1 650 ? -39.485 -0.960 41.412 1.00 43.78 650 SER A O 1
ATOM 5012 N N . SER A 1 651 ? -39.321 -1.824 43.483 1.00 49.19 651 SER A N 1
ATOM 5013 C CA . SER A 1 651 ? -38.646 -0.673 44.110 1.00 49.19 651 SER A CA 1
ATOM 5014 C C . SER A 1 651 ? -37.317 -0.293 43.445 1.00 49.19 651 SER A C 1
ATOM 5016 O O . SER A 1 651 ? -36.888 0.857 43.540 1.00 49.19 651 SER A O 1
ATOM 5018 N N . ASP A 1 652 ? -36.683 -1.234 42.741 1.00 48.59 652 ASP A N 1
ATOM 5019 C CA . ASP A 1 652 ? -35.417 -1.020 42.029 1.00 48.59 652 ASP A CA 1
ATOM 5020 C C . ASP A 1 652 ? -35.586 -0.187 40.748 1.00 48.59 652 ASP A C 1
ATOM 5022 O O . ASP A 1 652 ? -34.672 0.521 40.326 1.00 48.59 652 ASP A O 1
ATOM 5026 N N . CYS A 1 653 ? -36.773 -0.209 40.135 1.00 47.22 653 CYS A N 1
ATOM 5027 C CA . CYS A 1 653 ? -37.053 0.583 38.935 1.00 47.22 653 CYS A CA 1
ATOM 5028 C C . CYS A 1 653 ? -37.244 2.075 39.257 1.00 47.22 653 CYS A C 1
ATOM 5030 O O . CYS A 1 653 ? -36.823 2.943 38.490 1.00 47.22 653 CYS A O 1
ATOM 5032 N N . ASP A 1 654 ? -37.834 2.397 40.411 1.00 55.06 654 ASP A N 1
ATOM 5033 C CA . ASP A 1 654 ? -38.026 3.784 40.852 1.00 55.06 654 ASP A CA 1
ATOM 5034 C C . ASP A 1 654 ? -36.740 4.436 41.383 1.00 55.06 654 ASP A C 1
ATOM 5036 O O . ASP A 1 654 ? -36.564 5.649 41.240 1.00 55.06 654 ASP A O 1
ATOM 5040 N N . SER A 1 655 ? -35.810 3.661 41.950 1.00 62.56 655 SER A N 1
ATOM 5041 C CA . SER A 1 655 ? -34.488 4.162 42.353 1.00 62.56 655 SER A CA 1
ATOM 5042 C C . SER A 1 655 ? -33.595 4.457 41.134 1.00 62.56 655 SER A C 1
ATOM 5044 O O . SER A 1 655 ? -32.949 5.507 41.069 1.00 62.56 655 SER A O 1
ATOM 5046 N N . SER A 1 656 ? -33.639 3.590 40.118 1.00 63.28 656 SER A N 1
ATOM 5047 C CA . SER A 1 656 ? -32.981 3.751 38.813 1.00 63.28 656 SER A CA 1
ATOM 5048 C C . SER A 1 656 ? -33.430 5.024 38.076 1.00 63.28 656 SER A C 1
ATOM 5050 O O . SER A 1 656 ? -32.604 5.813 37.613 1.00 63.28 656 SER A O 1
ATOM 5052 N N . LEU A 1 657 ? -34.741 5.280 38.016 1.00 66.00 657 LEU A N 1
ATOM 5053 C CA . LEU A 1 657 ? -35.284 6.460 37.337 1.00 66.00 657 LEU A CA 1
ATOM 5054 C C . LEU A 1 657 ? -34.888 7.764 38.055 1.00 66.00 657 LEU A C 1
ATOM 5056 O O . LEU A 1 657 ? -34.433 8.714 37.420 1.00 66.00 657 LEU A O 1
ATOM 5060 N N . LYS A 1 658 ? -34.995 7.798 39.392 1.00 71.56 658 LYS A N 1
ATOM 5061 C CA . LYS A 1 658 ? -34.610 8.966 40.208 1.00 71.56 658 LYS A CA 1
ATOM 5062 C C . LYS A 1 658 ? -33.126 9.306 40.077 1.00 71.56 658 LYS A C 1
ATOM 5064 O O . LYS A 1 658 ? -32.774 10.479 39.970 1.00 71.56 658 LYS A O 1
ATOM 5069 N N . THR A 1 659 ? -32.263 8.293 40.061 1.00 72.81 659 THR A N 1
ATOM 5070 C CA . THR A 1 659 ? -30.813 8.481 39.900 1.00 72.81 659 THR A CA 1
ATOM 5071 C C . THR A 1 659 ? -30.451 8.991 38.504 1.00 72.81 659 THR A C 1
ATOM 5073 O O . THR A 1 659 ? -29.647 9.917 38.398 1.00 72.81 659 THR A O 1
ATOM 5076 N N . ASN A 1 660 ? -31.088 8.476 37.446 1.00 70.88 660 ASN A N 1
ATOM 5077 C CA . ASN A 1 660 ? -30.896 8.966 36.077 1.00 70.88 660 ASN A CA 1
ATOM 5078 C C . ASN A 1 660 ? -31.341 10.433 35.910 1.00 70.88 660 ASN A C 1
ATOM 5080 O O . ASN A 1 660 ? -30.613 11.221 35.307 1.00 70.88 660 ASN A O 1
ATOM 5084 N N . VAL A 1 661 ? -32.495 10.820 36.472 1.00 73.62 661 VAL A N 1
ATOM 5085 C CA . VAL A 1 661 ? -33.001 12.206 36.412 1.00 73.62 661 VAL A CA 1
ATOM 5086 C C . VAL A 1 661 ? -32.086 13.169 37.169 1.00 73.62 661 VAL A C 1
ATOM 5088 O O . VAL A 1 661 ? -31.710 14.197 36.614 1.00 73.62 661 VAL A O 1
ATOM 5091 N N . ALA A 1 662 ? -31.668 12.825 38.393 1.00 77.56 662 ALA A N 1
ATOM 5092 C CA . ALA A 1 662 ? -30.752 13.658 39.178 1.00 77.56 662 ALA A CA 1
ATOM 5093 C C . ALA A 1 662 ? -29.383 13.822 38.494 1.00 77.56 662 ALA A C 1
ATOM 5095 O O . ALA A 1 662 ? -28.778 14.891 38.509 1.00 77.56 662 ALA A O 1
ATOM 5096 N N . TRP A 1 663 ? -28.886 12.761 37.853 1.00 79.69 663 TRP A N 1
ATOM 5097 C CA . TRP A 1 663 ? -27.655 12.845 37.074 1.00 79.69 663 TRP A CA 1
ATOM 5098 C C . TRP A 1 663 ? -27.810 13.780 35.866 1.00 79.69 663 TRP A C 1
ATOM 5100 O O . TRP A 1 663 ? -26.931 14.604 35.611 1.00 79.69 663 TRP A O 1
ATOM 5110 N N . TRP A 1 664 ? -28.933 13.678 35.149 1.00 76.31 664 TRP A N 1
ATOM 5111 C CA . TRP A 1 664 ? -29.241 14.498 33.977 1.00 76.31 664 TRP A CA 1
ATOM 5112 C C . TRP A 1 664 ? -29.334 15.991 34.318 1.00 76.31 664 TRP A C 1
ATOM 5114 O O . TRP A 1 664 ? -28.707 16.808 33.642 1.00 76.31 664 TRP A O 1
ATOM 5124 N N . THR A 1 665 ? -30.041 16.349 35.396 1.00 77.00 665 THR A N 1
ATOM 5125 C CA . THR A 1 665 ? -30.174 17.746 35.843 1.00 77.00 665 THR A CA 1
ATOM 5126 C C . THR A 1 665 ? -28.831 18.358 36.217 1.00 77.00 665 THR A C 1
ATOM 5128 O O . THR A 1 665 ? -28.520 19.471 35.797 1.00 77.00 665 THR A O 1
ATOM 5131 N N . ASP A 1 666 ? -28.004 17.612 36.949 1.00 78.44 666 ASP A N 1
ATOM 5132 C CA . ASP A 1 666 ? -26.721 18.116 37.431 1.00 78.44 666 ASP A CA 1
ATOM 5133 C C . ASP A 1 666 ? -25.726 18.339 36.287 1.00 78.44 666 ASP A C 1
ATOM 5135 O O . ASP A 1 666 ? -24.994 19.324 36.283 1.00 78.44 666 ASP A O 1
ATOM 5139 N N . ILE A 1 667 ? -25.695 17.452 35.289 1.00 77.00 667 ILE A N 1
ATOM 5140 C CA . ILE A 1 667 ? -24.801 17.608 34.132 1.00 77.00 667 ILE A CA 1
ATOM 5141 C C . ILE A 1 667 ? -25.237 18.768 33.239 1.00 77.00 667 ILE A C 1
ATOM 5143 O O . ILE A 1 667 ? -24.381 19.503 32.749 1.00 77.00 667 ILE A O 1
ATOM 5147 N N . ILE A 1 668 ? -26.543 18.968 33.046 1.00 78.31 668 ILE A N 1
ATOM 5148 C CA . ILE A 1 668 ? -27.046 20.123 32.294 1.00 78.31 668 ILE A CA 1
ATOM 5149 C C . ILE A 1 668 ? -26.679 21.427 32.997 1.00 78.31 668 ILE A C 1
ATOM 5151 O O . ILE A 1 668 ? -26.201 22.337 32.325 1.00 78.31 668 ILE A O 1
ATOM 5155 N N . ALA A 1 669 ? -26.822 21.500 34.324 1.00 79.94 669 ALA A N 1
ATOM 5156 C CA . ALA A 1 669 ? -26.398 22.669 35.094 1.00 79.94 669 ALA A CA 1
ATOM 5157 C C . ALA A 1 669 ? -24.911 22.984 34.858 1.00 79.94 669 ALA A C 1
ATOM 5159 O O . ALA A 1 669 ? -24.566 24.099 34.485 1.00 79.94 669 ALA A O 1
ATOM 5160 N N . VAL A 1 670 ? -24.040 21.971 34.927 1.00 77.88 670 VAL A N 1
ATOM 5161 C CA . VAL A 1 670 ? -22.598 22.129 34.663 1.00 77.88 670 VAL A CA 1
ATOM 5162 C C . VAL A 1 670 ? -22.310 22.617 33.247 1.00 77.88 670 VAL A C 1
ATOM 5164 O O . VAL A 1 670 ? -21.418 23.440 33.049 1.00 77.88 670 VAL A O 1
ATOM 5167 N N . ILE A 1 671 ? -23.018 22.104 32.240 1.00 76.12 671 ILE A N 1
ATOM 5168 C CA . ILE A 1 671 ? -22.832 22.542 30.852 1.00 76.12 671 ILE A CA 1
ATOM 5169 C C . ILE A 1 671 ? -23.277 23.997 30.696 1.00 76.12 671 ILE A C 1
ATOM 5171 O O . ILE A 1 671 ? -22.557 24.781 30.080 1.00 76.12 671 ILE A O 1
ATOM 5175 N N . LEU A 1 672 ? -24.429 24.368 31.256 1.00 76.12 672 LEU A N 1
ATOM 5176 C CA . LEU A 1 672 ? -24.954 25.732 31.196 1.00 76.12 672 LEU A CA 1
ATOM 5177 C C . LEU A 1 672 ? -24.001 26.725 31.871 1.00 76.12 672 LEU A C 1
ATOM 5179 O O . LEU A 1 672 ? -23.629 27.708 31.238 1.00 76.12 672 LEU A O 1
ATOM 5183 N N . ASP A 1 673 ? -23.513 26.412 33.072 1.00 73.75 673 ASP A N 1
ATOM 5184 C CA . ASP A 1 673 ? -22.580 27.265 33.820 1.00 73.75 673 ASP A CA 1
ATOM 5185 C C . ASP A 1 673 ? -21.254 27.503 33.076 1.00 73.75 673 ASP A C 1
ATOM 5187 O O . ASP A 1 673 ? -20.661 28.570 33.182 1.00 73.75 673 ASP A O 1
ATOM 5191 N N . ASN A 1 674 ? -20.784 26.527 32.292 1.00 70.56 674 ASN A N 1
ATOM 5192 C CA . ASN A 1 674 ? -19.518 26.640 31.557 1.00 70.56 674 ASN A CA 1
ATOM 5193 C C . ASN A 1 674 ? -19.682 27.161 30.119 1.00 70.56 674 ASN A C 1
ATOM 5195 O O . ASN A 1 674 ? -18.720 27.638 29.521 1.00 70.56 674 ASN A O 1
ATOM 5199 N N . THR A 1 675 ? -20.873 27.058 29.525 1.00 65.50 675 THR A N 1
ATOM 5200 C CA . THR A 1 675 ? -21.149 27.596 28.180 1.00 65.50 675 THR A CA 1
ATOM 5201 C C . THR A 1 675 ? -21.419 29.096 28.212 1.00 65.50 675 THR A C 1
ATOM 5203 O O . THR A 1 675 ? -21.023 29.791 27.278 1.00 65.50 675 THR A O 1
ATOM 5206 N N . THR A 1 676 ? -22.010 29.615 29.291 1.00 59.16 676 THR A N 1
ATOM 5207 C CA . THR A 1 676 ? -22.184 31.059 29.513 1.00 59.16 676 THR A CA 1
ATOM 5208 C C . THR A 1 676 ? -20.843 31.788 29.599 1.00 59.16 676 THR A C 1
ATOM 5210 O O . THR A 1 676 ? -20.690 32.830 28.969 1.00 59.16 676 THR A O 1
ATOM 5213 N N . GLU A 1 677 ? -19.835 31.221 30.267 1.00 54.78 677 GLU A N 1
ATOM 5214 C CA . GLU A 1 677 ? -18.478 31.792 30.291 1.00 54.78 677 GLU A CA 1
ATOM 5215 C C . GLU A 1 677 ? -17.771 31.755 28.927 1.00 54.78 677 GLU A C 1
ATOM 5217 O O . GLU A 1 677 ? -17.052 32.689 28.586 1.00 54.78 677 GLU A O 1
ATOM 5222 N N . ILE A 1 678 ? -17.983 30.706 28.121 1.00 52.38 678 ILE A N 1
ATOM 5223 C CA . ILE A 1 678 ? -17.371 30.578 26.784 1.00 52.38 678 ILE A CA 1
ATOM 5224 C C . ILE A 1 678 ? -18.003 31.545 25.772 1.00 52.38 678 ILE A C 1
ATOM 5226 O O . ILE A 1 678 ? -17.318 31.975 24.853 1.00 52.38 678 ILE A O 1
ATOM 5230 N N . ILE A 1 679 ? -19.291 31.877 25.917 1.00 48.59 679 ILE A N 1
ATOM 5231 C CA . ILE A 1 679 ? -19.996 32.840 25.049 1.00 48.59 679 ILE A CA 1
ATOM 5232 C C . ILE A 1 679 ? -19.680 34.297 25.445 1.00 48.59 679 ILE A C 1
ATOM 5234 O O . ILE A 1 679 ? -19.832 35.197 24.621 1.00 48.59 679 ILE A O 1
ATOM 5238 N N . MET A 1 680 ? -19.241 34.541 26.686 1.00 40.28 680 MET A N 1
ATOM 5239 C CA . MET A 1 680 ? -18.843 35.870 27.174 1.00 40.28 680 MET A CA 1
ATOM 5240 C C . MET A 1 680 ? -17.346 36.201 27.000 1.00 40.28 680 MET A C 1
ATOM 5242 O O . MET A 1 680 ? -16.947 37.322 27.321 1.00 40.28 680 MET A O 1
ATOM 5246 N N . MET A 1 681 ? -16.531 35.267 26.497 1.00 40.72 681 MET A N 1
ATOM 5247 C CA . MET A 1 681 ? -15.155 35.494 26.015 1.00 40.72 681 MET A CA 1
ATOM 5248 C C . MET A 1 681 ? -15.129 35.605 24.494 1.00 40.72 681 MET A C 1
ATOM 5250 O O . MET A 1 681 ? -14.295 36.392 23.992 1.00 40.72 681 MET A O 1
#

Radius of gyration: 34.92 Å; chains: 1; bounding box: 114×68×105 Å

InterPro domains:
  IPR016024 Armadillo-type fold [SSF48371] (99-630)
  IPR025283 Domain of unknown function DUF4042 [PF13251] (293-461)
  IPR052107 HEAT Repeat-containing Protein 6 [PTHR13366] (256-673)

Sequence (681 aa):
MCENKAALTWPSACPIFASTELTVEALTDLLQKRRFPTLGSRSTENSDADLSESKCVFSSLISQLTSWLVVGDVSPVLFCRLVEGVVRGNMALFEEDAFKSLLRAVLGVAADASSSSVELRQASAAAIACLLYLHSVDYKAALGARQRPLLHTTKHSDLLLSGGDRQLAEETLDCLIKLLEDANDDPITELSCVHALMQLLCHRKFRVVGSRDHQPILERLRVVKVTTALWVSVCSVRKPQPPPAGRQADNAPYFSSSGFSSSGETSDVGGGDCGPPDPDAGAGSRVSQNQKKTRLLATFCLRHLLATSKKICQEVWPILMPEPAVPSSPSARAGKRAFQPDLVTIILKEGDYKLREIFIIMLWTLLNSMDKRFSVAEELSTWQSASFIPYSVKLAAELRSLHRRLAWALLSEKSHRHQLALLKVINALVTTTPYHRLRPGLLSDLVPTLNTVFFRPSDEPSKTALVKASILNIWSTILSKPTILEIHQLLIAKPSKSMSSSKVFEHWKDSKPDAPADVVSGLCLRLIHPKVADLAWDAGTADSNGPAAASPREAPQPNALRVQAISTLRAFVAVYYDCLRPSMHLLKRTIHLCLQPDMEENKPLRTDVFRLCDALISKVFESLITDLHSRLPAPQGVELSSKGDDVKLSSDCDSSLKTNVAWWTDIIAVILDNTTEIIMM